Protein AF-A0A3R9P3M6-F1 (afdb_monomer)

Solvent-accessible surface area (backbone atoms only — not comparable to full-atom values): 20357 Å² total; per-residue (Å²): 118,79,58,42,57,67,66,59,50,47,53,51,48,53,52,45,57,75,41,31,86,41,41,61,49,60,76,74,52,89,88,83,81,55,65,71,56,54,53,51,50,53,52,51,38,57,51,18,78,58,28,83,78,22,59,67,49,90,46,72,67,50,41,57,53,54,35,53,35,37,51,62,75,36,38,40,48,42,60,68,60,35,55,65,44,65,46,66,50,74,43,32,47,32,41,93,86,55,39,60,19,71,69,38,48,35,58,47,42,56,54,48,35,67,57,46,53,73,75,36,69,65,45,53,49,49,53,52,32,41,51,43,31,76,74,65,43,65,64,32,48,58,26,50,48,51,56,52,51,48,48,45,76,43,31,48,36,41,51,94,49,52,65,69,57,47,41,55,70,42,16,75,63,44,74,61,39,62,69,57,38,53,45,54,52,68,40,41,39,72,50,76,93,61,95,46,33,39,37,84,64,72,50,35,72,39,45,78,55,94,92,40,78,43,60,79,49,69,71,43,54,80,62,48,60,80,92,49,52,75,82,32,48,54,60,88,75,49,52,48,31,26,49,34,70,68,48,36,56,50,43,27,59,52,39,54,54,50,50,54,52,47,54,56,37,44,76,67,71,29,50,72,41,71,34,33,83,59,45,63,48,21,48,31,33,38,40,36,77,50,91,93,43,76,50,73,45,38,27,31,72,49,87,62,91,36,44,54,61,51,52,54,51,49,51,53,26,47,78,67,74,62,56,61,98,40,36,36,33,24,50,62,92,56,46,40,72,69,46,48,52,43,35,53,52,54,33,59,73,68,68,51,93,68,53,76,40,28,47,63,57,54,49,46,65,72,67,67,121

Mean predicted aligned error: 7.88 Å

Foldseek 3Di:
DDFDEVVLLLVVLVLQQVCLVVQVVVVPDDDDSCVSLVVNLVVLQVLQVVAPQADHQPDSVSVVVQLQFQQLNRSRHPVVNCVLQVQPSRQRQDDPPRHGDPSSLQVNLLLVLLVLLCPALLVVLLVVLLVVVVVPPVLSLQLNVLLLVCCQVPQFAFLVDDLLVVLVVCCVSNVVPPSSSVSSSVQKDFDDQDWWFAQPPLRHTWDQDPNDTDDNHPVSVVSDDRVPRVVRTDDRRGTTIGGDSSCSSNRNVQVVVLVVLCVLLVVLVWDWDACPSSVLLAGIWTWDDDPPDIDIFREHEDEDLTLVSVVVSQVVCVVVVNRHPHAYEYEPVRPPPSRVVSNVVSCVVVVPPHHYDYSVVVSVVRNHD

Structure (mmCIF, N/CA/C/O backbone):
data_AF-A0A3R9P3M6-F1
#
_entry.id   AF-A0A3R9P3M6-F1
#
loop_
_atom_site.group_PDB
_atom_site.id
_atom_site.type_symbol
_atom_site.label_atom_id
_atom_site.label_alt_id
_atom_site.label_comp_id
_atom_site.label_asym_id
_atom_site.label_entity_id
_atom_site.label_seq_id
_atom_site.pdbx_PDB_ins_code
_atom_site.Cartn_x
_atom_site.Cartn_y
_atom_site.Cartn_z
_atom_site.occupancy
_atom_site.B_iso_or_equiv
_atom_site.auth_seq_id
_atom_site.auth_comp_id
_atom_site.auth_asym_id
_atom_site.auth_atom_id
_atom_site.pdbx_PDB_model_num
ATOM 1 N N . MET A 1 1 ? 34.930 -6.151 3.402 1.00 49.12 1 MET A N 1
ATOM 2 C CA . MET A 1 1 ? 33.545 -5.680 3.187 1.00 49.12 1 MET A CA 1
ATOM 3 C C . MET A 1 1 ? 32.669 -6.904 2.991 1.00 49.12 1 MET A C 1
ATOM 5 O O . MET A 1 1 ? 33.136 -7.867 2.401 1.00 49.12 1 MET A O 1
ATOM 9 N N . GLY A 1 2 ? 31.491 -6.933 3.615 1.00 61.59 2 GLY A N 1
ATOM 10 C CA . GLY A 1 2 ? 30.615 -8.107 3.609 1.00 61.59 2 GLY A CA 1
ATOM 11 C C . GLY A 1 2 ? 29.848 -8.261 2.296 1.00 61.59 2 GLY A C 1
ATOM 12 O O . GLY A 1 2 ? 29.763 -7.322 1.511 1.00 61.59 2 GLY A O 1
ATOM 13 N N . LYS A 1 3 ? 29.273 -9.451 2.092 1.00 71.94 3 LYS A N 1
ATOM 14 C CA . LYS A 1 3 ? 28.324 -9.724 1.006 1.00 71.94 3 LYS A CA 1
ATOM 15 C C . LYS A 1 3 ? 27.210 -8.674 0.976 1.00 71.94 3 LYS A C 1
ATOM 17 O O . LYS A 1 3 ? 26.745 -8.254 2.037 1.00 71.94 3 LYS A O 1
ATOM 22 N N . VAL A 1 4 ? 26.763 -8.315 -0.225 1.00 76.00 4 VAL A N 1
ATOM 23 C CA . VAL A 1 4 ? 25.701 -7.325 -0.442 1.00 76.00 4 VAL A CA 1
ATOM 24 C C . VAL A 1 4 ? 24.404 -7.813 0.208 1.00 76.00 4 VAL A C 1
ATOM 26 O O . VAL A 1 4 ? 24.065 -9.004 0.157 1.00 76.00 4 VAL A O 1
ATOM 29 N N . ASP A 1 5 ? 23.705 -6.901 0.878 1.00 79.31 5 ASP A N 1
ATOM 30 C CA . ASP A 1 5 ? 22.417 -7.169 1.501 1.00 79.31 5 ASP A CA 1
ATOM 31 C C . ASP A 1 5 ? 21.256 -6.817 0.557 1.00 79.31 5 ASP A C 1
ATOM 33 O O . ASP A 1 5 ? 21.412 -6.686 -0.656 1.00 79.31 5 ASP A O 1
ATOM 37 N N . HIS A 1 6 ? 20.051 -6.737 1.105 1.00 80.38 6 HIS A N 1
ATOM 38 C CA . HIS A 1 6 ? 18.858 -6.490 0.315 1.00 80.38 6 HIS A CA 1
ATOM 39 C C . HIS A 1 6 ? 18.743 -5.028 -0.157 1.00 80.38 6 HIS A C 1
ATOM 41 O O . HIS A 1 6 ? 18.142 -4.803 -1.203 1.00 80.38 6 HIS A O 1
ATOM 47 N N . VAL A 1 7 ? 19.346 -4.055 0.542 1.00 82.06 7 VAL A N 1
ATOM 48 C CA . VAL A 1 7 ? 19.351 -2.643 0.119 1.00 82.06 7 VAL A CA 1
ATOM 49 C C . VAL A 1 7 ? 20.124 -2.517 -1.188 1.00 82.06 7 VAL A C 1
ATOM 51 O O . VAL A 1 7 ? 19.638 -1.934 -2.153 1.00 82.06 7 VAL A O 1
ATOM 54 N N . GLY A 1 8 ? 21.281 -3.181 -1.272 1.00 86.31 8 GLY A N 1
ATOM 55 C CA . GLY A 1 8 ? 22.041 -3.243 -2.518 1.00 86.31 8 GLY A CA 1
ATOM 56 C C . GLY A 1 8 ? 21.283 -3.921 -3.668 1.00 86.31 8 GLY A C 1
ATOM 57 O O . GLY A 1 8 ? 21.446 -3.513 -4.815 1.00 86.31 8 GLY A O 1
ATOM 58 N N . LEU A 1 9 ? 20.421 -4.907 -3.387 1.00 89.62 9 LEU A N 1
ATOM 59 C CA . LEU A 1 9 ? 19.542 -5.504 -4.401 1.00 89.62 9 LEU A CA 1
ATOM 60 C C . LEU A 1 9 ? 18.473 -4.512 -4.892 1.00 89.62 9 LEU A C 1
ATOM 62 O O . LEU A 1 9 ? 18.276 -4.392 -6.100 1.00 89.62 9 LEU A O 1
ATOM 66 N N . ILE A 1 10 ? 17.810 -3.787 -3.983 1.00 88.81 10 ILE A N 1
ATOM 67 C CA . ILE A 1 10 ? 16.827 -2.749 -4.338 1.00 88.81 10 ILE A CA 1
ATOM 68 C C . ILE A 1 10 ? 17.476 -1.660 -5.197 1.00 88.81 10 ILE A C 1
ATOM 70 O O . ILE A 1 10 ? 16.914 -1.297 -6.228 1.00 88.81 10 ILE A O 1
ATOM 74 N N . ASP A 1 11 ? 18.677 -1.201 -4.833 1.00 87.88 11 ASP A N 1
ATOM 75 C CA . ASP A 1 11 ? 19.445 -0.213 -5.602 1.00 87.88 11 ASP A CA 1
ATOM 76 C C . ASP A 1 11 ? 19.680 -0.655 -7.053 1.00 87.88 11 ASP A C 1
ATOM 78 O O . ASP A 1 11 ? 19.536 0.147 -7.984 1.00 87.88 11 ASP A O 1
ATOM 82 N N . ILE A 1 12 ? 20.061 -1.926 -7.244 1.00 90.06 12 ILE A N 1
ATOM 83 C CA . ILE A 1 12 ? 20.291 -2.525 -8.566 1.00 90.06 12 ILE A CA 1
ATOM 84 C C . ILE A 1 12 ? 18.983 -2.528 -9.354 1.00 90.06 12 ILE A C 1
ATOM 86 O O . ILE A 1 12 ? 18.944 -2.031 -10.479 1.00 90.06 12 ILE A O 1
ATOM 90 N N . ILE A 1 13 ? 17.897 -3.034 -8.761 1.00 90.69 13 ILE A N 1
ATOM 91 C CA . ILE A 1 13 ? 16.591 -3.104 -9.426 1.00 90.69 13 ILE A CA 1
ATOM 92 C C . ILE A 1 13 ? 16.085 -1.699 -9.783 1.00 90.69 13 ILE A C 1
ATOM 94 O O . ILE A 1 13 ? 15.591 -1.486 -10.889 1.00 90.69 13 ILE A O 1
ATOM 98 N N . GLN A 1 14 ? 16.232 -0.723 -8.885 1.00 87.25 14 GLN A N 1
ATOM 99 C CA . GLN A 1 14 ? 15.815 0.656 -9.122 1.00 87.25 14 GLN A CA 1
ATOM 100 C C . GLN A 1 14 ? 16.612 1.303 -10.258 1.00 87.25 14 GLN A C 1
ATOM 102 O O . GLN A 1 14 ? 16.021 1.979 -11.103 1.00 87.25 14 GLN A O 1
ATOM 107 N N . HIS A 1 15 ? 17.932 1.089 -10.310 1.00 85.25 15 HIS A N 1
ATOM 108 C CA . HIS A 1 15 ? 18.737 1.535 -11.448 1.00 85.25 15 HIS A CA 1
ATOM 109 C C . HIS A 1 15 ? 18.234 0.907 -12.740 1.00 85.25 15 HIS A C 1
ATOM 111 O O . HIS A 1 15 ? 17.948 1.643 -13.681 1.00 85.25 15 HIS A O 1
ATOM 117 N N . MET A 1 16 ? 18.041 -0.416 -12.750 1.00 85.44 16 MET A N 1
ATOM 118 C CA . MET A 1 16 ? 17.543 -1.139 -13.919 1.00 85.44 16 MET A CA 1
ATOM 119 C C . MET A 1 16 ? 16.172 -0.646 -14.380 1.00 85.44 16 MET A C 1
ATOM 121 O O . MET A 1 16 ? 15.943 -0.502 -15.578 1.00 85.44 16 MET A O 1
ATOM 125 N N . LYS A 1 17 ? 15.284 -0.295 -13.447 1.00 82.12 17 LYS A N 1
ATOM 126 C CA . LYS A 1 17 ? 13.977 0.285 -13.761 1.00 82.12 17 LYS A CA 1
ATOM 127 C C . LYS A 1 17 ? 14.087 1.645 -14.452 1.00 82.12 17 LYS A C 1
ATOM 129 O O . LYS A 1 17 ? 13.374 1.895 -15.418 1.00 82.12 17 LYS A O 1
ATOM 134 N N . ARG A 1 18 ? 14.976 2.529 -13.984 1.00 77.25 18 ARG A N 1
ATOM 135 C CA . ARG A 1 18 ? 15.163 3.873 -14.573 1.00 77.25 18 ARG A CA 1
ATOM 136 C C . ARG A 1 18 ? 15.663 3.816 -16.010 1.00 77.25 18 ARG A C 1
ATOM 138 O O . ARG A 1 18 ? 15.352 4.695 -16.806 1.00 77.25 18 ARG A O 1
ATOM 145 N N . VAL A 1 19 ? 16.448 2.794 -16.322 1.00 70.81 19 VAL A N 1
ATOM 146 C CA . VAL A 1 19 ? 17.053 2.613 -17.639 1.00 70.81 19 VAL A CA 1
ATOM 147 C C . VAL A 1 19 ? 16.280 1.633 -18.519 1.00 70.81 19 VAL A C 1
ATOM 149 O O . VAL A 1 19 ? 16.713 1.389 -19.634 1.00 70.81 19 VAL A O 1
ATOM 152 N N . GLU A 1 20 ? 15.130 1.117 -18.070 1.00 70.62 20 GLU A N 1
ATOM 153 C CA . GLU A 1 20 ? 14.328 0.112 -18.784 1.00 70.62 20 GLU A CA 1
ATOM 154 C C . GLU A 1 20 ? 13.955 0.553 -20.209 1.00 70.62 20 GLU A C 1
ATOM 156 O O . GLU A 1 20 ? 14.182 -0.193 -21.156 1.00 70.62 20 GLU A O 1
ATOM 161 N N . TYR A 1 21 ? 13.509 1.804 -20.385 1.00 56.88 21 TYR A N 1
ATOM 162 C CA . TYR A 1 21 ? 13.243 2.401 -21.707 1.00 56.88 21 TYR A CA 1
ATOM 163 C C . TYR A 1 21 ? 14.497 2.571 -22.571 1.00 56.88 21 TYR A C 1
ATOM 165 O O . TYR A 1 21 ? 14.403 2.704 -23.784 1.00 56.88 21 TYR A O 1
ATOM 173 N N . ASN A 1 22 ? 15.672 2.586 -21.945 1.00 56.28 22 ASN A N 1
ATOM 174 C CA . ASN A 1 22 ? 16.944 2.714 -22.628 1.00 56.28 22 ASN A CA 1
ATOM 175 C C . ASN A 1 22 ? 17.593 1.359 -22.902 1.00 56.28 22 ASN A C 1
ATOM 177 O O . ASN A 1 22 ? 18.557 1.365 -23.635 1.00 56.28 22 ASN A O 1
ATOM 181 N N . ILE A 1 23 ? 17.144 0.216 -22.367 1.00 57.12 23 ILE A N 1
ATOM 182 C CA . ILE A 1 23 ? 17.858 -1.060 -22.587 1.00 57.12 23 ILE A CA 1
ATOM 183 C C . ILE A 1 23 ? 17.842 -1.450 -24.071 1.00 57.12 23 ILE A C 1
ATOM 185 O O . ILE A 1 23 ? 18.871 -1.869 -24.595 1.00 57.12 23 ILE A O 1
ATOM 189 N N . GLU A 1 24 ? 16.716 -1.260 -24.764 1.00 52.81 24 GLU A N 1
ATOM 190 C CA . GLU A 1 24 ? 16.635 -1.475 -26.216 1.00 52.81 24 GLU A CA 1
ATOM 191 C C . GLU A 1 24 ? 17.501 -0.458 -26.970 1.00 52.81 24 GLU A C 1
ATOM 193 O O . GLU A 1 24 ? 18.378 -0.847 -27.737 1.00 52.81 24 GLU A O 1
ATOM 198 N N . ASP A 1 25 ? 17.371 0.834 -26.667 1.00 50.72 25 ASP A N 1
ATOM 199 C CA . ASP A 1 25 ? 18.209 1.879 -27.269 1.00 50.72 25 ASP A CA 1
ATOM 200 C C . ASP A 1 25 ? 19.707 1.731 -26.942 1.00 50.72 25 ASP A C 1
ATOM 202 O O . ASP A 1 25 ? 20.546 2.176 -27.711 1.00 50.72 25 ASP A O 1
ATOM 206 N N . VAL A 1 26 ? 20.080 1.129 -25.815 1.00 53.06 26 VAL A N 1
ATOM 207 C CA . VAL A 1 26 ? 21.471 0.905 -25.376 1.00 53.06 26 VAL A CA 1
ATOM 208 C C . VAL A 1 26 ? 22.089 -0.278 -26.113 1.00 53.06 26 VAL A C 1
ATOM 210 O O . VAL A 1 26 ? 23.293 -0.282 -26.348 1.00 53.06 26 VAL A O 1
ATOM 213 N N . ILE A 1 27 ? 21.283 -1.262 -26.517 1.00 53.28 27 ILE A N 1
ATOM 214 C CA . ILE A 1 27 ? 21.735 -2.348 -27.394 1.00 53.28 27 ILE A CA 1
ATOM 215 C C . ILE A 1 27 ? 21.925 -1.839 -28.836 1.00 53.28 27 ILE A C 1
ATOM 217 O O . ILE A 1 27 ? 22.786 -2.357 -29.546 1.00 53.28 27 ILE A O 1
ATOM 221 N N . TYR A 1 28 ? 21.157 -0.827 -29.265 1.00 54.06 28 TYR A N 1
ATOM 222 C CA . TYR A 1 28 ? 21.064 -0.422 -30.676 1.00 54.06 28 TYR A CA 1
ATOM 223 C C . TYR A 1 28 ? 21.524 1.012 -31.021 1.00 54.06 28 TYR A C 1
ATOM 225 O O . TYR A 1 28 ? 21.535 1.351 -32.204 1.00 54.06 28 TYR A O 1
ATOM 233 N N . SER A 1 29 ? 21.912 1.864 -30.062 1.00 49.81 29 SER A N 1
ATOM 234 C CA . SER A 1 29 ? 22.351 3.247 -30.324 1.00 49.81 29 SER A CA 1
ATOM 235 C C . SER A 1 29 ? 23.679 3.611 -29.659 1.00 49.81 29 SER A C 1
ATOM 237 O O . SER A 1 29 ? 23.940 3.317 -28.493 1.00 49.81 29 SER A O 1
ATOM 239 N N . ASP A 1 30 ? 24.510 4.300 -30.434 1.00 51.16 30 ASP A N 1
ATOM 240 C CA . ASP A 1 30 ? 25.840 4.745 -30.048 1.00 51.16 30 ASP A CA 1
ATOM 241 C C . ASP A 1 30 ? 25.780 6.132 -29.373 1.00 51.16 30 ASP A C 1
ATOM 243 O O . ASP A 1 30 ? 25.184 7.072 -29.897 1.00 51.16 30 ASP A O 1
ATOM 247 N N . THR A 1 31 ? 26.474 6.264 -28.234 1.00 51.62 31 THR A N 1
ATOM 248 C CA . THR A 1 31 ? 27.204 7.460 -27.731 1.00 51.62 31 THR A CA 1
ATOM 249 C C . THR A 1 31 ? 26.706 8.365 -26.588 1.00 51.62 31 THR A C 1
ATOM 251 O O . THR A 1 31 ? 27.558 9.072 -26.065 1.00 51.62 31 THR A O 1
ATOM 254 N N . TYR A 1 32 ? 25.474 8.333 -26.053 1.00 46.53 32 TYR A N 1
ATOM 255 C CA . TYR A 1 32 ? 25.154 9.221 -24.890 1.00 46.53 32 TYR A CA 1
ATOM 256 C C . TYR A 1 32 ? 24.326 8.632 -23.731 1.00 46.53 32 TYR A C 1
ATOM 258 O O . TYR A 1 32 ? 24.145 9.300 -22.713 1.00 46.53 32 TYR A O 1
ATOM 266 N N . LYS A 1 33 ? 23.872 7.374 -23.814 1.00 51.94 33 LYS A N 1
ATOM 267 C CA . LYS A 1 33 ? 23.025 6.732 -22.780 1.00 51.94 33 LYS A CA 1
ATOM 268 C C . LYS A 1 33 ? 23.769 5.752 -21.846 1.00 51.94 33 LYS A C 1
ATOM 270 O O . LYS A 1 33 ? 23.141 5.140 -20.985 1.00 51.94 33 LYS A O 1
ATOM 275 N N . PHE A 1 34 ? 25.093 5.621 -21.979 1.00 57.91 34 PHE A N 1
ATOM 276 C CA . PHE A 1 34 ? 25.907 4.594 -21.300 1.00 57.91 34 PHE A CA 1
ATOM 277 C C . PHE A 1 34 ? 26.259 4.892 -19.832 1.00 57.91 34 PHE A C 1
ATOM 279 O O . PHE A 1 34 ? 26.430 3.961 -19.044 1.00 57.91 34 PHE A O 1
ATOM 286 N N . SER A 1 35 ? 26.311 6.164 -19.427 1.00 65.81 35 SER A N 1
ATOM 287 C CA . SER A 1 35 ? 26.871 6.557 -18.122 1.00 65.81 35 SER A CA 1
ATOM 288 C C . SER A 1 35 ? 26.211 5.877 -16.900 1.00 65.81 35 SER A C 1
ATOM 290 O O . SER A 1 35 ? 26.946 5.369 -16.050 1.00 65.81 35 SER A O 1
ATOM 292 N N . PRO A 1 36 ? 24.869 5.761 -16.788 1.00 70.06 36 PRO A N 1
ATOM 293 C CA . PRO A 1 36 ? 24.254 5.103 -15.628 1.00 70.06 36 PRO A CA 1
ATOM 294 C C . PRO A 1 36 ? 24.539 3.595 -15.544 1.00 70.06 36 PRO A C 1
ATOM 296 O O . PRO A 1 36 ? 24.684 3.052 -14.447 1.00 70.06 36 PRO A O 1
ATOM 299 N N . PHE A 1 37 ? 24.639 2.915 -16.691 1.00 74.69 37 PHE A N 1
ATOM 300 C CA . PHE A 1 37 ? 24.971 1.491 -16.754 1.00 74.69 37 PHE A CA 1
ATOM 301 C C . PHE A 1 37 ? 26.429 1.236 -16.391 1.00 74.69 37 PHE A C 1
ATOM 303 O O . PHE A 1 37 ? 26.719 0.321 -15.625 1.00 74.69 37 PHE A O 1
ATOM 310 N N . GLU A 1 38 ? 27.342 2.057 -16.907 1.00 78.62 38 GLU A N 1
ATOM 311 C CA . GLU A 1 38 ? 28.772 1.964 -16.610 1.00 78.62 38 GLU A CA 1
ATOM 312 C C . GLU A 1 38 ? 29.063 2.212 -15.128 1.00 78.62 38 GLU A C 1
ATOM 314 O O . GLU A 1 38 ? 29.886 1.515 -14.531 1.00 78.62 38 GLU A O 1
ATOM 319 N N . MET A 1 39 ? 28.344 3.149 -14.499 1.00 82.69 39 MET A N 1
ATOM 320 C CA . MET A 1 39 ? 28.436 3.381 -13.056 1.00 82.69 39 MET A CA 1
ATOM 321 C C . MET A 1 39 ? 27.987 2.159 -12.248 1.00 82.69 39 MET A C 1
ATOM 323 O O . MET A 1 39 ? 28.674 1.759 -11.304 1.00 82.69 39 MET A O 1
ATOM 327 N N . LEU A 1 40 ? 26.856 1.544 -12.613 1.00 86.44 40 LEU A N 1
ATOM 328 C CA . LEU A 1 40 ? 26.368 0.345 -11.932 1.00 86.44 40 LEU A CA 1
ATOM 329 C C . LEU A 1 40 ? 27.306 -0.850 -12.151 1.00 86.44 40 LEU A C 1
ATOM 331 O O . LEU A 1 40 ? 27.643 -1.535 -11.186 1.00 86.44 40 LEU A O 1
ATOM 335 N N . LEU A 1 41 ? 27.781 -1.055 -13.383 1.00 89.19 41 LEU A N 1
ATOM 336 C CA . LEU A 1 41 ? 28.791 -2.058 -13.716 1.00 89.19 41 LEU A CA 1
ATOM 337 C C . LEU A 1 41 ? 30.042 -1.882 -12.851 1.00 89.19 41 LEU A C 1
ATOM 339 O O . LEU A 1 41 ? 30.469 -2.827 -12.193 1.00 89.19 41 LEU A O 1
ATOM 343 N N . SER A 1 42 ? 30.576 -0.662 -12.782 1.00 88.69 42 SER A N 1
ATOM 344 C CA . SER A 1 42 ? 31.766 -0.345 -11.984 1.00 88.69 42 SER A CA 1
ATOM 345 C C . SER A 1 42 ? 31.552 -0.651 -10.497 1.00 88.69 42 SER A C 1
ATOM 347 O O . SER A 1 42 ? 32.427 -1.225 -9.843 1.00 88.69 42 SER A O 1
ATOM 349 N N . LYS A 1 43 ? 30.365 -0.333 -9.955 1.00 89.56 43 LYS A N 1
ATOM 350 C CA . LYS A 1 43 ? 29.985 -0.670 -8.571 1.00 89.56 43 LYS A CA 1
ATOM 351 C C . LYS A 1 43 ? 29.987 -2.187 -8.353 1.00 89.56 43 LYS A C 1
ATOM 353 O O . LYS A 1 43 ? 30.589 -2.657 -7.387 1.00 89.56 43 LYS A O 1
ATOM 358 N N . ILE A 1 44 ? 29.364 -2.952 -9.250 1.00 90.75 44 ILE A N 1
ATOM 359 C CA . ILE A 1 44 ? 29.292 -4.419 -9.163 1.00 90.75 44 ILE A CA 1
ATOM 360 C C . ILE A 1 44 ? 30.674 -5.056 -9.313 1.00 90.75 44 ILE A C 1
ATOM 362 O O . ILE A 1 44 ? 31.019 -5.945 -8.536 1.00 90.75 44 ILE A O 1
ATOM 366 N N . GLN A 1 45 ? 31.500 -4.579 -10.244 1.00 92.88 45 GLN A N 1
ATOM 367 C CA . GLN A 1 45 ? 32.880 -5.033 -10.420 1.00 92.88 45 GLN A CA 1
ATOM 368 C C . GLN A 1 45 ? 33.695 -4.829 -9.140 1.00 92.88 45 GLN A C 1
ATOM 370 O O . GLN A 1 45 ? 34.339 -5.763 -8.662 1.00 92.88 45 GLN A O 1
ATOM 375 N N . HIS A 1 46 ? 33.616 -3.643 -8.532 1.00 89.88 46 HIS A N 1
ATOM 376 C CA . HIS A 1 46 ? 34.322 -3.351 -7.286 1.00 89.88 46 HIS A CA 1
ATOM 377 C C . HIS A 1 46 ? 33.872 -4.257 -6.126 1.00 89.88 46 HIS A C 1
ATOM 379 O O . HIS A 1 46 ? 34.695 -4.787 -5.376 1.00 89.88 46 HIS A O 1
ATOM 385 N N . GLN A 1 47 ? 32.564 -4.491 -5.991 1.00 89.12 47 GLN A N 1
ATOM 386 C CA . GLN A 1 47 ? 32.031 -5.392 -4.965 1.00 89.12 47 GLN A CA 1
ATOM 387 C C . GLN A 1 47 ? 32.415 -6.859 -5.217 1.00 89.12 47 GLN A C 1
ATOM 389 O O . GLN A 1 47 ? 32.709 -7.592 -4.271 1.00 89.12 47 GLN A O 1
ATOM 394 N N . SER A 1 48 ? 32.469 -7.277 -6.481 1.00 90.81 48 SER A N 1
ATOM 395 C CA . SER A 1 48 ? 32.844 -8.641 -6.866 1.00 90.81 48 SER A CA 1
ATOM 396 C C . SER A 1 48 ? 34.313 -8.929 -6.554 1.00 90.81 48 SER A C 1
ATOM 398 O O . SER A 1 48 ? 34.628 -9.981 -6.011 1.00 90.81 48 SER A O 1
ATOM 400 N N . LEU A 1 49 ? 35.209 -7.957 -6.772 1.00 90.56 49 LEU A N 1
ATOM 401 C CA . LEU A 1 49 ? 36.633 -8.078 -6.420 1.00 90.56 49 LEU A CA 1
ATOM 402 C C . LEU A 1 49 ? 36.881 -8.238 -4.914 1.00 90.56 49 LEU A C 1
ATOM 404 O O . LEU A 1 49 ? 37.905 -8.779 -4.505 1.00 90.56 49 LEU A O 1
ATOM 408 N N . THR A 1 50 ? 35.958 -7.757 -4.082 1.00 86.31 50 THR A N 1
ATOM 409 C CA . THR A 1 50 ? 36.089 -7.785 -2.618 1.00 86.31 50 THR A CA 1
ATOM 410 C C . THR A 1 50 ? 35.288 -8.910 -1.957 1.00 86.31 50 THR A C 1
ATOM 412 O O . THR A 1 50 ? 35.359 -9.068 -0.736 1.00 86.31 50 THR A O 1
ATOM 415 N N . THR A 1 51 ? 34.567 -9.721 -2.742 1.00 87.19 51 THR A N 1
ATOM 416 C CA . THR A 1 51 ? 33.682 -10.785 -2.252 1.00 87.19 51 THR A CA 1
ATOM 417 C C . THR A 1 51 ? 34.116 -12.146 -2.790 1.00 87.19 51 THR A C 1
ATOM 419 O O . THR A 1 51 ? 34.075 -12.406 -3.988 1.00 87.19 51 THR A O 1
ATOM 422 N N . ALA A 1 52 ? 34.498 -13.059 -1.893 1.00 84.88 52 ALA A N 1
ATOM 423 C CA . ALA A 1 52 ? 34.913 -14.405 -2.283 1.00 84.88 52 ALA A CA 1
ATOM 424 C C . ALA A 1 52 ? 33.795 -15.152 -3.037 1.00 84.88 52 ALA A C 1
ATOM 426 O O . ALA A 1 52 ? 32.660 -15.224 -2.558 1.00 84.88 52 ALA A O 1
ATOM 427 N N . ASN A 1 53 ? 34.156 -15.757 -4.174 1.00 87.19 53 ASN A N 1
ATOM 428 C CA . ASN A 1 53 ? 33.273 -16.490 -5.092 1.00 87.19 53 ASN A CA 1
ATOM 429 C C . ASN A 1 53 ? 32.208 -15.636 -5.805 1.00 87.19 53 ASN A C 1
ATOM 431 O O . ASN A 1 53 ? 31.266 -16.204 -6.355 1.00 87.19 53 ASN A O 1
ATOM 435 N N . ALA A 1 54 ? 32.320 -14.304 -5.793 1.00 92.69 54 ALA A N 1
ATOM 436 C CA . ALA A 1 54 ? 31.444 -13.457 -6.595 1.00 92.69 54 ALA A CA 1
ATOM 437 C C . ALA A 1 54 ? 31.802 -13.543 -8.086 1.00 92.69 54 ALA A C 1
ATOM 439 O O . ALA A 1 54 ? 32.977 -13.557 -8.457 1.00 92.69 54 ALA A O 1
ATOM 440 N N . VAL A 1 55 ? 30.777 -13.582 -8.936 1.00 93.81 55 VAL A N 1
ATOM 441 C CA . VAL A 1 55 ? 30.937 -13.527 -10.391 1.00 93.81 55 VAL A CA 1
ATOM 442 C C . VAL A 1 55 ? 31.352 -12.111 -10.777 1.00 93.81 55 VAL A C 1
ATOM 444 O O . VAL A 1 55 ? 30.664 -11.151 -10.442 1.00 93.81 55 VAL A O 1
ATOM 447 N N . TYR A 1 56 ? 32.471 -11.983 -11.486 1.00 94.50 56 TYR A N 1
ATOM 448 C CA . TYR A 1 56 ? 32.984 -10.702 -11.964 1.00 94.50 56 TYR A CA 1
ATOM 449 C C . TYR A 1 56 ? 32.573 -10.486 -13.430 1.00 94.50 56 TYR A C 1
ATOM 451 O O . TYR A 1 56 ? 33.101 -11.185 -14.295 1.00 94.50 56 TYR A O 1
ATOM 459 N N . PRO A 1 57 ? 31.656 -9.550 -13.740 1.00 93.38 57 PRO A N 1
ATOM 460 C CA . PRO A 1 57 ? 31.338 -9.215 -15.123 1.00 93.38 57 PRO A CA 1
ATOM 461 C C . PRO A 1 57 ? 32.411 -8.284 -15.702 1.00 93.38 57 PRO A C 1
ATOM 463 O O . PRO A 1 57 ? 32.575 -7.148 -15.253 1.00 93.38 57 PRO A O 1
ATOM 466 N N . SER A 1 58 ? 33.136 -8.739 -16.720 1.00 91.12 58 SER A N 1
ATOM 467 C CA . SER A 1 58 ? 34.290 -8.017 -17.284 1.00 91.12 58 SER A CA 1
ATOM 468 C C . SER A 1 58 ? 33.889 -6.857 -18.196 1.00 91.12 58 SER A C 1
ATOM 470 O O . SER A 1 58 ? 34.675 -5.947 -18.444 1.00 91.12 58 SER A O 1
ATOM 472 N N . ASN A 1 59 ? 32.665 -6.891 -18.716 1.00 86.31 59 ASN A N 1
ATOM 473 C CA . ASN A 1 59 ? 32.130 -5.924 -19.666 1.00 86.31 59 ASN A CA 1
ATOM 474 C C . ASN A 1 59 ? 30.602 -5.815 -19.527 1.00 86.31 59 ASN A C 1
ATOM 476 O O . ASN A 1 59 ? 29.968 -6.560 -18.775 1.00 86.31 59 ASN A O 1
ATOM 480 N N . MET A 1 60 ? 30.005 -4.881 -20.274 1.00 84.00 60 MET A N 1
ATOM 481 C CA . MET A 1 60 ? 28.560 -4.635 -20.248 1.00 84.00 60 MET A CA 1
ATOM 482 C C . MET A 1 60 ? 27.739 -5.866 -20.642 1.00 84.00 60 MET A C 1
ATOM 484 O O . MET A 1 60 ? 26.714 -6.144 -20.029 1.00 84.00 60 MET A O 1
ATOM 488 N N . TYR A 1 61 ? 28.192 -6.623 -21.643 1.00 84.50 61 TYR A N 1
ATOM 489 C CA . TYR A 1 61 ? 27.487 -7.817 -22.099 1.00 84.50 61 TYR A CA 1
ATOM 490 C C . TYR A 1 61 ? 27.415 -8.874 -20.991 1.00 84.50 61 TYR A C 1
ATOM 492 O O . TYR A 1 61 ? 26.326 -9.335 -20.656 1.00 84.50 61 TYR A O 1
ATOM 500 N N . GLU A 1 62 ? 28.546 -9.201 -20.362 1.00 89.81 62 GLU A N 1
ATOM 501 C CA . GLU A 1 62 ? 28.602 -10.135 -19.231 1.00 89.81 62 GLU A CA 1
ATOM 502 C C . GLU A 1 62 ? 27.756 -9.663 -18.048 1.00 89.81 62 GLU A C 1
ATOM 504 O O . GLU A 1 62 ? 27.095 -10.472 -17.400 1.00 89.81 62 GLU A O 1
ATOM 509 N N . PHE A 1 63 ? 27.722 -8.356 -17.789 1.00 90.06 63 PHE A N 1
ATOM 510 C CA . PHE A 1 63 ? 26.867 -7.791 -16.752 1.00 90.06 63 PHE A CA 1
ATOM 511 C C . PHE A 1 63 ? 25.382 -7.972 -17.056 1.00 90.06 63 PHE A C 1
ATOM 513 O O . PHE A 1 63 ? 24.643 -8.451 -16.201 1.00 90.06 63 PHE A O 1
ATOM 520 N N . LEU A 1 64 ? 24.940 -7.664 -18.276 1.00 86.19 64 LEU A N 1
ATOM 521 C CA . LEU A 1 64 ? 23.551 -7.879 -18.683 1.00 86.19 64 LEU A CA 1
ATOM 522 C C . LEU A 1 64 ? 23.167 -9.365 -18.643 1.00 86.19 64 LEU A C 1
ATOM 524 O O . LEU A 1 64 ? 22.045 -9.682 -18.254 1.00 86.19 64 LEU A O 1
ATOM 528 N N . GLN A 1 65 ? 24.084 -10.275 -18.991 1.00 88.44 65 GLN A N 1
ATOM 529 C CA . GLN A 1 65 ? 23.862 -11.718 -18.847 1.00 88.44 65 GLN A CA 1
ATOM 530 C C . GLN A 1 65 ? 23.748 -12.130 -17.378 1.00 88.44 65 GLN A C 1
ATOM 532 O O . GLN A 1 65 ? 22.843 -12.884 -17.029 1.00 88.44 65 GLN A O 1
ATOM 537 N N . LEU A 1 66 ? 24.596 -11.589 -16.499 1.00 92.19 66 LEU A N 1
ATOM 538 C CA . LEU A 1 66 ? 24.505 -11.819 -15.058 1.00 92.19 66 LEU A CA 1
ATOM 539 C C . LEU A 1 66 ? 23.149 -11.357 -14.503 1.00 92.19 66 LEU A C 1
ATOM 541 O O . LEU A 1 66 ? 22.517 -12.076 -13.740 1.00 92.19 66 LEU A O 1
ATOM 545 N N . LEU A 1 67 ? 22.635 -10.204 -14.945 1.00 91.25 67 LEU A N 1
ATOM 546 C CA . LEU A 1 67 ? 21.312 -9.715 -14.535 1.00 91.25 67 LEU A CA 1
ATOM 547 C C . LEU A 1 67 ? 20.145 -10.641 -14.943 1.00 91.25 67 LEU A C 1
ATOM 549 O O . LEU A 1 67 ? 19.062 -10.541 -14.355 1.00 91.25 67 LEU A O 1
ATOM 553 N N . LYS A 1 68 ? 20.355 -11.524 -15.929 1.00 91.38 68 LYS A N 1
ATOM 554 C CA . LYS A 1 68 ? 19.393 -12.537 -16.398 1.00 91.38 68 LYS A CA 1
ATOM 555 C C . LYS A 1 68 ? 19.523 -13.884 -15.679 1.00 91.38 68 LYS A C 1
ATOM 557 O O . LYS A 1 68 ? 18.719 -14.779 -15.929 1.00 91.38 68 LYS A O 1
ATOM 562 N N . THR A 1 69 ? 20.479 -14.043 -14.765 1.00 93.50 69 THR A N 1
ATOM 563 C CA . THR A 1 69 ? 20.591 -15.245 -13.928 1.00 93.50 69 THR A CA 1
ATOM 564 C C . THR A 1 69 ? 20.018 -15.015 -12.526 1.00 93.50 69 THR A C 1
ATOM 566 O O . THR A 1 69 ? 19.895 -13.867 -12.079 1.00 93.50 69 THR A O 1
ATOM 569 N N . PRO A 1 70 ? 19.644 -16.090 -11.808 1.00 95.31 70 PRO A N 1
ATOM 570 C CA . PRO A 1 70 ? 19.264 -16.014 -10.402 1.00 95.31 70 PRO A CA 1
ATOM 571 C C . PRO A 1 70 ? 20.307 -15.297 -9.538 1.00 95.31 70 PRO A C 1
ATOM 573 O O . PRO A 1 70 ? 21.495 -15.609 -9.602 1.00 95.31 70 PRO A O 1
ATOM 576 N N . ILE A 1 71 ? 19.868 -14.397 -8.651 1.00 94.44 71 ILE A N 1
ATOM 577 C CA . ILE A 1 71 ? 20.778 -13.663 -7.750 1.00 94.44 71 ILE A CA 1
ATOM 578 C C . ILE A 1 71 ? 21.596 -14.575 -6.820 1.00 94.44 71 ILE A C 1
ATOM 580 O O . ILE A 1 71 ? 22.634 -14.158 -6.302 1.00 94.44 71 ILE A O 1
ATOM 584 N N . GLU A 1 72 ? 21.158 -15.816 -6.580 1.00 94.25 72 GLU A N 1
ATOM 585 C CA . GLU A 1 72 ? 21.948 -16.796 -5.828 1.00 94.25 72 GLU A CA 1
ATOM 586 C C . GLU A 1 72 ? 23.219 -17.262 -6.529 1.00 94.25 72 GLU A C 1
ATOM 588 O O . GLU A 1 72 ? 24.193 -17.581 -5.841 1.00 94.25 72 GLU A O 1
ATOM 593 N N . ASP A 1 73 ? 23.248 -17.197 -7.857 1.00 94.50 73 ASP A N 1
ATOM 594 C CA . ASP A 1 73 ? 24.382 -17.632 -8.671 1.00 94.50 73 ASP A CA 1
ATOM 595 C C . ASP A 1 73 ? 25.473 -16.559 -8.775 1.00 94.50 73 ASP A C 1
ATOM 597 O O . ASP A 1 73 ? 26.586 -16.829 -9.216 1.00 94.50 73 ASP A O 1
ATOM 601 N N . TRP A 1 74 ? 25.198 -15.329 -8.330 1.00 94.50 74 TRP A N 1
ATOM 602 C CA . TRP A 1 74 ? 26.132 -14.210 -8.476 1.00 94.50 74 TRP A CA 1
ATOM 603 C C . TRP A 1 74 ? 27.273 -14.257 -7.460 1.00 94.50 74 TRP A C 1
ATOM 605 O O . TRP A 1 74 ? 28.235 -13.502 -7.576 1.00 94.50 74 TRP A O 1
ATOM 615 N N . GLY A 1 75 ? 27.136 -15.049 -6.390 1.00 91.00 75 GLY A N 1
ATOM 616 C CA . GLY A 1 75 ? 28.089 -15.111 -5.272 1.00 91.00 75 GLY A CA 1
ATOM 617 C C . GLY A 1 75 ? 28.215 -13.821 -4.440 1.00 91.00 75 GLY A C 1
ATOM 618 O O . GLY A 1 75 ? 28.854 -13.826 -3.387 1.00 91.00 75 GLY A O 1
ATOM 619 N N . LEU A 1 76 ? 27.550 -12.743 -4.863 1.00 90.69 76 LEU A N 1
ATOM 620 C CA . LEU A 1 76 ? 27.636 -11.395 -4.305 1.00 90.69 76 LEU A CA 1
ATOM 621 C C . LEU A 1 76 ? 26.807 -11.210 -3.024 1.00 90.69 76 LEU A C 1
ATOM 623 O O . LEU A 1 76 ? 27.199 -10.476 -2.115 1.00 90.69 76 LEU A O 1
ATOM 627 N N . PHE A 1 77 ? 25.659 -11.886 -2.938 1.00 90.00 77 PHE A N 1
ATOM 628 C CA . PHE A 1 77 ? 24.667 -11.649 -1.891 1.00 90.00 77 PHE A CA 1
ATOM 629 C C . PHE A 1 77 ? 24.781 -12.603 -0.704 1.00 90.00 77 PHE A C 1
ATOM 631 O O . PHE A 1 77 ? 25.138 -13.783 -0.823 1.00 90.00 77 PHE A O 1
ATOM 638 N N . ASN A 1 78 ? 24.388 -12.114 0.474 1.00 88.06 78 ASN A N 1
ATOM 639 C CA . ASN A 1 78 ? 24.198 -12.959 1.647 1.00 88.06 78 ASN A CA 1
ATOM 640 C C . ASN A 1 78 ? 22.897 -13.776 1.523 1.00 88.06 78 ASN A C 1
ATOM 642 O O . ASN A 1 78 ? 21.851 -13.399 2.047 1.00 88.06 78 ASN A O 1
ATOM 646 N N . ILE A 1 79 ? 22.975 -14.929 0.850 1.00 88.75 79 ILE A N 1
ATOM 647 C CA . ILE A 1 79 ? 21.835 -15.825 0.570 1.00 88.75 79 ILE A CA 1
ATOM 648 C C . ILE A 1 79 ? 21.082 -16.239 1.835 1.00 88.75 79 ILE A C 1
ATOM 650 O O . ILE A 1 79 ? 19.855 -16.327 1.823 1.00 88.75 79 ILE A O 1
ATOM 654 N N . LYS A 1 80 ? 21.793 -16.464 2.947 1.00 85.19 80 LYS A N 1
ATOM 655 C CA . LYS A 1 80 ? 21.152 -16.793 4.224 1.00 85.19 80 LYS A CA 1
ATOM 656 C C . LYS A 1 80 ? 20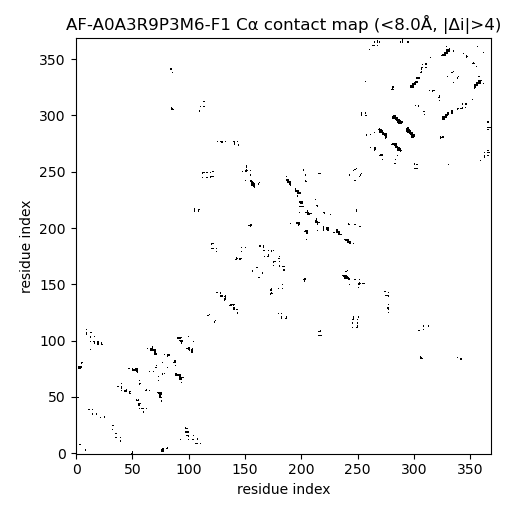.277 -15.632 4.699 1.00 85.19 80 LYS A C 1
ATOM 658 O O . LYS A 1 80 ? 19.105 -15.850 4.990 1.00 85.19 80 LYS A O 1
ATOM 663 N N . ALA A 1 81 ? 20.813 -14.411 4.697 1.00 81.81 81 ALA A N 1
ATOM 664 C CA . ALA A 1 81 ? 20.060 -13.218 5.076 1.00 81.81 81 ALA A CA 1
ATOM 665 C C . ALA A 1 81 ? 18.858 -12.968 4.146 1.00 81.81 81 ALA A C 1
ATOM 667 O O . ALA A 1 81 ? 17.769 -12.674 4.629 1.00 81.81 81 ALA A O 1
ATOM 668 N N . LEU A 1 82 ? 19.009 -13.156 2.828 1.00 84.69 82 LEU A N 1
ATOM 669 C CA . LEU A 1 82 ? 17.893 -13.037 1.878 1.00 84.69 82 LEU A CA 1
ATOM 670 C C . LEU A 1 82 ? 16.785 -14.072 2.150 1.00 84.69 82 LEU A C 1
ATOM 672 O O . LEU A 1 82 ? 15.607 -13.718 2.205 1.00 84.69 82 LEU A O 1
ATOM 676 N N . LYS A 1 83 ? 17.149 -15.340 2.403 1.00 84.38 83 LYS A N 1
ATOM 677 C CA . LYS A 1 83 ? 16.195 -16.420 2.732 1.00 84.38 83 LYS A CA 1
ATOM 678 C C . LYS A 1 83 ? 15.486 -16.207 4.071 1.00 84.38 83 LYS A C 1
ATOM 680 O O . LYS A 1 83 ? 14.321 -16.608 4.205 1.00 84.38 83 LYS A O 1
ATOM 685 N N . GLU A 1 84 ? 16.163 -15.618 5.056 1.00 77.50 84 GLU A N 1
ATOM 686 C CA . GLU A 1 84 ? 15.556 -15.195 6.327 1.00 77.50 84 GLU A CA 1
ATOM 687 C C . GLU A 1 84 ? 14.518 -14.090 6.083 1.00 77.50 84 GLU A C 1
ATOM 689 O O . GLU A 1 84 ? 13.383 -14.210 6.540 1.00 77.50 84 GLU A O 1
ATOM 694 N N . ARG A 1 85 ? 14.858 -13.118 5.230 1.00 74.12 85 ARG A N 1
ATOM 695 C CA . ARG A 1 85 ? 13.998 -12.001 4.804 1.00 74.12 85 ARG A CA 1
ATOM 696 C C . ARG A 1 85 ? 12.929 -12.350 3.768 1.00 74.12 85 ARG A C 1
ATOM 698 O O . ARG A 1 85 ? 12.184 -11.472 3.349 1.00 74.12 85 ARG A O 1
ATOM 705 N N . LYS A 1 86 ? 12.830 -13.620 3.362 1.00 78.12 86 LYS A N 1
ATOM 706 C CA . LYS A 1 86 ? 11.874 -14.124 2.357 1.00 78.12 86 LYS A CA 1
ATOM 707 C C . LYS A 1 86 ? 12.032 -13.562 0.948 1.00 78.12 86 LYS A C 1
ATOM 709 O O . LYS A 1 86 ? 11.178 -13.842 0.114 1.00 78.12 86 LYS A O 1
ATOM 714 N N . ILE A 1 87 ? 13.133 -12.884 0.655 1.00 84.62 87 ILE A N 1
ATOM 715 C CA . ILE A 1 87 ? 13.446 -12.472 -0.711 1.00 84.62 87 ILE A CA 1
ATOM 716 C C . ILE A 1 87 ? 13.784 -13.740 -1.514 1.00 84.62 87 ILE A C 1
ATOM 718 O O . ILE A 1 87 ? 14.649 -14.510 -1.075 1.00 84.62 87 ILE A O 1
ATOM 722 N N . PRO A 1 88 ? 13.102 -14.011 -2.645 1.00 86.81 88 PRO A N 1
ATOM 723 C CA . PRO A 1 88 ? 13.404 -15.170 -3.474 1.00 86.81 88 PRO A CA 1
ATOM 724 C C . PRO A 1 88 ? 14.844 -15.087 -3.977 1.00 86.81 88 PRO A C 1
ATOM 726 O O . PRO A 1 88 ? 15.213 -14.143 -4.665 1.00 86.81 88 PRO A O 1
ATOM 729 N N . THR A 1 89 ? 15.674 -16.072 -3.642 1.00 90.25 89 THR A N 1
ATOM 730 C CA . THR A 1 89 ? 17.071 -16.100 -4.107 1.00 90.25 89 THR A CA 1
ATOM 731 C C . THR A 1 89 ? 17.187 -16.565 -5.558 1.00 90.25 89 THR A C 1
ATOM 733 O O . THR A 1 89 ? 18.176 -16.281 -6.219 1.00 90.25 89 THR A O 1
ATOM 736 N N . SER A 1 90 ? 16.112 -17.162 -6.077 1.00 92.38 90 SER A N 1
ATOM 737 C CA . SER A 1 90 ? 15.889 -17.421 -7.495 1.00 92.38 90 SER A CA 1
ATOM 738 C C . SER A 1 90 ? 15.412 -16.187 -8.279 1.00 92.38 90 SER A C 1
ATOM 740 O O . SER A 1 90 ? 15.022 -16.326 -9.435 1.00 92.38 90 SER A O 1
ATOM 742 N N . LEU A 1 91 ? 15.331 -15.004 -7.649 1.00 91.94 91 LEU A N 1
ATOM 743 C CA . LEU A 1 91 ? 14.927 -13.771 -8.325 1.00 91.94 91 LEU A CA 1
ATOM 744 C C . LEU A 1 91 ? 15.919 -13.471 -9.446 1.00 91.94 91 LEU A C 1
ATOM 746 O O . LEU A 1 91 ? 17.128 -13.484 -9.230 1.00 91.94 91 LEU A O 1
ATOM 750 N N . ILE A 1 92 ? 15.383 -13.181 -10.624 1.00 92.19 92 ILE A N 1
ATOM 751 C CA . ILE A 1 92 ? 16.135 -12.710 -11.784 1.00 92.19 92 ILE A CA 1
ATOM 752 C C . ILE A 1 92 ? 15.829 -11.221 -11.932 1.00 92.19 92 ILE A C 1
ATOM 754 O O . ILE A 1 92 ? 14.670 -10.837 -11.793 1.00 92.19 92 ILE A O 1
ATOM 758 N N . VAL A 1 93 ? 16.824 -10.366 -12.173 1.00 90.50 93 VAL A N 1
ATOM 759 C CA . VAL A 1 93 ? 16.601 -8.909 -12.248 1.00 90.50 93 VAL A CA 1
ATOM 760 C C . VAL A 1 93 ? 16.031 -8.502 -13.604 1.00 90.50 93 VAL A C 1
ATOM 762 O O . VAL A 1 93 ? 15.079 -7.725 -13.644 1.00 90.50 93 VAL A O 1
ATOM 765 N N . LEU A 1 94 ? 16.575 -9.038 -14.700 1.00 87.88 94 LEU A N 1
ATOM 766 C CA . LEU A 1 94 ? 16.131 -8.758 -16.067 1.00 87.88 94 LEU A CA 1
ATOM 767 C C . LEU A 1 94 ? 15.410 -9.948 -16.697 1.00 87.88 94 LEU A C 1
ATOM 769 O O . LEU A 1 94 ? 15.819 -11.094 -16.564 1.00 87.88 94 LEU A O 1
ATOM 773 N N . ASN A 1 95 ? 14.347 -9.668 -17.442 1.00 80.00 95 ASN A N 1
ATOM 774 C CA . ASN A 1 95 ? 13.692 -10.661 -18.278 1.00 80.00 95 ASN A CA 1
ATOM 775 C C . ASN A 1 95 ? 14.495 -10.946 -19.566 1.00 80.00 95 ASN A C 1
ATOM 777 O O . ASN A 1 95 ? 15.448 -10.248 -19.911 1.00 80.00 95 ASN A O 1
ATOM 781 N N . GLU A 1 96 ? 14.082 -11.984 -20.296 1.00 68.81 96 GLU A N 1
ATOM 782 C CA . GLU A 1 96 ? 14.769 -12.448 -21.510 1.00 68.81 96 GLU A CA 1
ATOM 783 C C . GLU A 1 96 ? 14.858 -11.395 -22.619 1.00 68.81 96 GLU A C 1
ATOM 785 O O . GLU A 1 96 ? 15.837 -11.383 -23.367 1.00 68.81 96 GLU A O 1
ATOM 790 N N . ARG A 1 97 ? 13.856 -10.510 -22.721 1.00 64.44 97 ARG A N 1
ATOM 791 C CA . ARG A 1 97 ? 13.752 -9.537 -23.811 1.00 64.44 97 ARG A CA 1
ATOM 792 C C . ARG A 1 97 ? 14.617 -8.313 -23.507 1.00 64.44 97 ARG A C 1
ATOM 794 O O . ARG A 1 97 ? 15.663 -8.205 -24.130 1.00 64.44 97 ARG A O 1
ATOM 801 N N . THR A 1 98 ? 14.268 -7.481 -22.523 1.00 60.03 98 THR A N 1
ATOM 802 C CA . THR A 1 98 ? 14.992 -6.218 -22.214 1.00 60.03 98 THR A CA 1
ATOM 803 C C . THR A 1 98 ? 14.494 -5.486 -20.956 1.00 60.03 98 THR A C 1
ATOM 805 O O . THR A 1 98 ? 15.050 -4.452 -20.612 1.00 60.03 98 THR A O 1
ATOM 808 N N . GLY A 1 99 ? 13.474 -5.975 -20.240 1.00 74.38 99 GLY A N 1
ATOM 809 C CA . GLY A 1 99 ? 12.873 -5.255 -19.101 1.00 74.38 99 GLY A CA 1
ATOM 810 C C . GLY A 1 99 ? 13.244 -5.833 -17.740 1.00 74.38 99 GLY A C 1
ATOM 811 O O . GLY A 1 99 ? 13.760 -6.950 -17.663 1.00 74.38 99 GLY A O 1
ATOM 812 N N . ILE A 1 100 ? 12.931 -5.125 -16.651 1.00 85.12 100 ILE A N 1
ATOM 813 C CA . ILE A 1 100 ? 13.029 -5.757 -15.328 1.00 85.12 100 ILE A CA 1
ATOM 814 C C . ILE A 1 100 ? 12.021 -6.911 -15.230 1.00 85.12 100 ILE A C 1
ATOM 816 O O . ILE A 1 100 ? 10.962 -6.897 -15.867 1.00 85.12 100 ILE A O 1
ATOM 820 N N . SER A 1 101 ? 12.356 -7.953 -14.473 1.00 85.62 101 SER A N 1
ATOM 821 C CA . SER A 1 101 ? 11.420 -9.052 -14.228 1.00 85.62 101 SER A CA 1
ATOM 822 C C . SER A 1 101 ? 10.208 -8.570 -13.426 1.00 85.62 101 SER A C 1
ATOM 824 O O . SER A 1 101 ? 10.260 -7.553 -12.724 1.00 85.62 101 SER A O 1
ATOM 826 N N . GLU A 1 102 ? 9.097 -9.305 -13.514 1.00 79.38 102 GLU A N 1
ATOM 827 C CA . GLU A 1 102 ? 7.906 -8.983 -12.724 1.00 79.38 102 GLU A CA 1
ATOM 828 C C . GLU A 1 102 ? 8.218 -9.071 -11.219 1.00 79.38 102 GLU A C 1
ATOM 830 O O . GLU A 1 102 ? 7.827 -8.196 -10.448 1.00 79.38 102 GLU A O 1
ATOM 835 N N . GLU A 1 103 ? 8.995 -10.083 -10.825 1.00 82.69 103 GLU A N 1
ATOM 836 C CA . GLU A 1 103 ? 9.445 -10.332 -9.458 1.00 82.69 103 GLU A CA 1
ATOM 837 C C . GLU A 1 103 ? 10.275 -9.172 -8.901 1.00 82.69 103 GLU A C 1
ATOM 839 O O . GLU A 1 103 ? 10.021 -8.704 -7.787 1.00 82.69 103 GLU A O 1
ATOM 844 N N . ALA A 1 104 ? 11.235 -8.678 -9.686 1.00 87.62 104 ALA A N 1
ATOM 845 C CA . ALA A 1 104 ? 12.042 -7.521 -9.327 1.00 87.62 104 ALA A CA 1
ATOM 846 C C . ALA A 1 104 ? 11.178 -6.256 -9.229 1.00 87.62 104 ALA A C 1
ATOM 848 O O . ALA A 1 104 ? 11.306 -5.490 -8.273 1.00 87.62 104 ALA A O 1
ATOM 849 N N . ASN A 1 105 ? 10.246 -6.064 -10.168 1.00 83.94 105 ASN A N 1
ATOM 850 C CA . ASN A 1 105 ? 9.331 -4.928 -10.145 1.00 83.94 105 ASN A CA 1
ATOM 851 C C . ASN A 1 105 ? 8.444 -4.931 -8.890 1.00 83.94 105 ASN A C 1
ATOM 853 O O . ASN A 1 105 ? 8.280 -3.874 -8.296 1.00 83.94 105 ASN A O 1
ATOM 857 N N . TRP A 1 106 ? 7.902 -6.072 -8.445 1.00 81.81 106 TRP A N 1
ATOM 858 C CA . TRP A 1 106 ? 7.104 -6.112 -7.207 1.00 81.81 106 TRP A CA 1
ATOM 859 C C . TRP A 1 106 ? 7.925 -5.774 -5.971 1.00 81.81 106 TRP A C 1
ATOM 861 O O . TRP A 1 106 ? 7.461 -5.008 -5.132 1.00 81.81 106 TRP A O 1
ATOM 871 N N . LEU A 1 107 ? 9.141 -6.317 -5.870 1.00 86.12 107 LEU A N 1
ATOM 872 C CA . LEU A 1 107 ? 10.028 -6.014 -4.753 1.00 86.12 107 LEU A CA 1
ATOM 873 C C . LEU A 1 107 ? 10.344 -4.508 -4.698 1.00 86.12 107 LEU A C 1
ATOM 875 O O . LEU A 1 107 ? 10.289 -3.904 -3.629 1.00 86.12 107 LEU A O 1
ATOM 879 N N . LEU A 1 108 ? 10.610 -3.889 -5.853 1.00 85.38 108 LEU A N 1
ATOM 880 C CA . LEU A 1 108 ? 10.822 -2.446 -5.949 1.00 85.38 108 LEU A CA 1
ATOM 881 C C . LEU A 1 108 ? 9.556 -1.645 -5.608 1.00 85.38 108 LEU A C 1
ATOM 883 O O . LEU A 1 108 ? 9.644 -0.660 -4.886 1.00 85.38 108 LEU A O 1
ATOM 887 N N . GLN A 1 109 ? 8.390 -2.050 -6.108 1.00 80.00 109 GLN A N 1
ATOM 888 C CA . GLN A 1 109 ? 7.128 -1.340 -5.880 1.00 80.00 109 GLN A CA 1
ATOM 889 C C . GLN A 1 109 ? 6.689 -1.381 -4.415 1.00 80.00 109 GLN A C 1
ATOM 891 O O . GLN A 1 109 ? 6.216 -0.380 -3.889 1.00 80.00 109 GLN A O 1
ATOM 896 N N . GLU A 1 110 ? 6.902 -2.498 -3.717 1.00 79.56 110 GLU A N 1
ATOM 897 C CA . GLU A 1 110 ? 6.645 -2.580 -2.275 1.00 79.56 110 GLU A CA 1
ATOM 898 C C . GLU A 1 110 ? 7.583 -1.656 -1.482 1.00 79.56 110 GLU A C 1
ATOM 900 O O . GLU A 1 110 ? 7.144 -0.955 -0.567 1.00 79.56 110 GLU A O 1
ATOM 905 N N . TYR A 1 111 ? 8.855 -1.577 -1.892 1.00 80.81 111 TYR A N 1
ATOM 906 C CA . TYR A 1 111 ? 9.819 -0.641 -1.317 1.00 80.81 111 TYR A CA 1
ATOM 907 C C . TYR A 1 111 ? 9.423 0.825 -1.565 1.00 80.81 111 TYR A C 1
ATOM 909 O O . TYR A 1 111 ? 9.367 1.614 -0.622 1.00 80.81 111 TYR A O 1
ATOM 917 N N . ILE A 1 112 ? 9.090 1.189 -2.810 1.00 75.44 112 ILE A N 1
ATOM 918 C CA . ILE A 1 112 ? 8.649 2.543 -3.185 1.00 75.44 112 ILE A CA 1
ATOM 919 C C . ILE A 1 112 ? 7.364 2.915 -2.446 1.00 75.44 112 ILE A C 1
ATOM 921 O O . ILE A 1 112 ? 7.308 3.978 -1.838 1.00 75.44 112 ILE A O 1
ATOM 925 N N . SER A 1 113 ? 6.364 2.030 -2.414 1.00 71.88 113 SER A N 1
ATOM 926 C CA . SER A 1 113 ? 5.103 2.258 -1.699 1.00 71.88 113 SER A CA 1
ATOM 927 C C . SER A 1 113 ? 5.327 2.587 -0.220 1.00 71.88 113 SER A C 1
ATOM 929 O O . SER A 1 113 ? 4.630 3.437 0.334 1.00 71.88 113 SER A O 1
ATOM 931 N N . SER A 1 114 ? 6.300 1.934 0.424 1.00 70.12 114 SER A N 1
ATOM 932 C CA . SER A 1 114 ? 6.670 2.208 1.818 1.00 70.12 114 SER A CA 1
ATOM 933 C C . SER A 1 114 ? 7.211 3.634 2.017 1.00 70.12 114 SER A C 1
ATOM 935 O O . SER A 1 114 ? 6.930 4.279 3.037 1.00 70.12 114 SER A O 1
ATOM 937 N N . GLN A 1 115 ? 7.961 4.129 1.027 1.00 68.44 115 GLN A N 1
ATOM 938 C CA . GLN A 1 115 ? 8.566 5.462 1.005 1.00 68.44 115 GLN A CA 1
ATOM 939 C C . GLN A 1 115 ? 7.538 6.548 0.635 1.00 68.44 115 GLN A C 1
ATOM 941 O O . GLN A 1 115 ? 7.393 7.535 1.358 1.00 68.44 1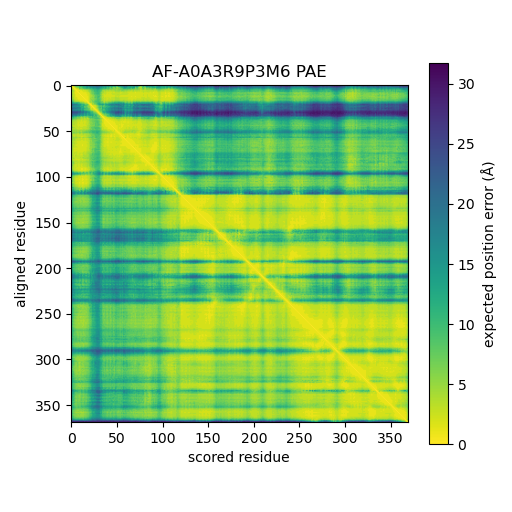15 GLN A O 1
ATOM 946 N N . GLU A 1 116 ? 6.764 6.353 -0.437 1.00 65.81 116 GLU A N 1
ATOM 947 C CA . GLU A 1 116 ? 5.788 7.323 -0.968 1.00 65.81 116 GLU A CA 1
ATOM 948 C C . GLU A 1 116 ? 4.589 7.571 -0.044 1.00 65.81 116 GLU A C 1
ATOM 950 O O . GLU A 1 116 ? 3.980 8.640 -0.098 1.00 65.81 116 GLU A O 1
ATOM 955 N N . ALA A 1 117 ? 4.284 6.645 0.874 1.00 59.88 117 ALA A N 1
ATOM 956 C CA . ALA A 1 117 ? 3.283 6.866 1.922 1.00 59.88 117 ALA A CA 1
ATOM 957 C C . ALA A 1 117 ? 3.547 8.146 2.748 1.00 59.88 117 ALA A C 1
ATOM 959 O O . ALA A 1 117 ? 2.629 8.703 3.348 1.00 59.88 117 ALA A O 1
ATOM 960 N N . SER A 1 118 ? 4.792 8.637 2.772 1.00 53.72 118 SER A N 1
ATOM 961 C CA . SER A 1 118 ? 5.183 9.849 3.498 1.00 53.72 118 SER A CA 1
ATOM 962 C C . SER A 1 118 ? 4.973 11.165 2.732 1.00 53.72 118 SER A C 1
ATOM 964 O O . SER A 1 118 ? 4.878 12.210 3.375 1.00 53.72 118 SER A O 1
ATOM 966 N N . SER A 1 119 ? 4.865 11.136 1.398 1.00 57.38 119 SER A N 1
ATOM 967 C CA . SER A 1 119 ? 4.878 12.329 0.529 1.00 57.38 119 SER A CA 1
ATOM 968 C C . SER A 1 119 ? 3.627 12.488 -0.341 1.00 57.38 119 SER A C 1
ATOM 970 O O . SER A 1 119 ? 3.588 13.341 -1.228 1.00 57.38 119 SER A O 1
ATOM 972 N N . SER A 1 120 ? 2.597 11.674 -0.110 1.00 75.19 120 SER A N 1
ATOM 973 C CA . SER A 1 120 ? 1.411 11.645 -0.962 1.00 75.19 120 SER A CA 1
ATOM 974 C C . SER A 1 120 ? 0.449 12.812 -0.705 1.00 75.19 120 SER A C 1
ATOM 976 O O . SER A 1 120 ? 0.349 13.357 0.395 1.00 75.19 120 SER A O 1
ATOM 978 N N . ILE A 1 121 ? -0.360 13.123 -1.720 1.00 90.62 121 ILE A N 1
ATOM 979 C CA . ILE A 1 121 ? -1.514 14.033 -1.632 1.00 90.62 121 ILE A CA 1
ATOM 980 C C . ILE A 1 121 ? -2.440 13.675 -0.451 1.00 90.62 121 ILE A C 1
ATOM 982 O O . ILE A 1 121 ? -3.010 14.549 0.199 1.00 90.62 121 ILE A O 1
ATOM 986 N N . VAL A 1 122 ? -2.555 12.388 -0.117 1.00 91.50 122 VAL A N 1
ATOM 987 C CA . VAL A 1 122 ? -3.358 11.915 1.019 1.00 91.50 122 VAL A CA 1
ATOM 988 C C . VAL A 1 122 ? -2.746 12.344 2.355 1.00 91.50 122 VAL A C 1
ATOM 990 O O . VAL A 1 122 ? -3.481 12.738 3.259 1.00 91.50 122 VAL A O 1
ATOM 993 N N . ARG A 1 123 ? -1.410 12.362 2.478 1.00 89.81 123 ARG A N 1
ATOM 994 C CA . ARG A 1 123 ? -0.712 12.864 3.673 1.00 89.81 123 ARG A CA 1
ATOM 995 C C . ARG A 1 123 ? -0.979 14.351 3.905 1.00 89.81 123 ARG A C 1
ATOM 997 O O . ARG A 1 123 ? -1.102 14.774 5.060 1.00 89.81 123 ARG A O 1
ATOM 1004 N N . GLU A 1 124 ? -1.080 15.134 2.833 1.00 93.50 124 GLU A N 1
ATOM 1005 C CA . GLU A 1 124 ? -1.449 16.550 2.906 1.00 93.50 124 GLU A CA 1
ATOM 1006 C C . GLU A 1 124 ? -2.861 16.728 3.481 1.00 93.50 124 GLU A C 1
ATOM 1008 O O . GLU A 1 124 ? -3.042 17.473 4.447 1.00 93.50 124 GLU A O 1
ATOM 1013 N N . VAL A 1 125 ? -3.840 15.979 2.960 1.00 95.25 125 VAL A N 1
ATOM 1014 C CA . VAL A 1 125 ? -5.225 15.998 3.461 1.00 95.25 125 VAL A CA 1
ATOM 1015 C C . VAL A 1 125 ? -5.295 15.518 4.912 1.00 95.25 125 VAL A C 1
ATOM 1017 O O . VAL A 1 125 ? -5.937 16.175 5.730 1.00 95.25 125 VAL A O 1
ATOM 1020 N N . LEU A 1 126 ? -4.579 14.446 5.269 1.00 94.50 126 LEU A N 1
ATOM 1021 C CA . LEU A 1 126 ? -4.472 13.961 6.649 1.00 94.50 126 LEU A CA 1
ATOM 1022 C C . LEU A 1 126 ? -3.953 15.057 7.589 1.00 94.50 126 LEU A C 1
ATOM 1024 O O . LEU A 1 126 ? -4.539 15.321 8.637 1.00 94.50 126 LEU A O 1
ATOM 1028 N N . THR A 1 127 ? -2.856 15.715 7.210 1.00 94.06 127 THR A N 1
ATOM 1029 C CA . THR A 1 127 ? -2.234 16.773 8.022 1.00 94.06 127 THR A CA 1
ATOM 1030 C C . THR A 1 127 ? -3.167 17.971 8.172 1.00 94.06 127 THR A C 1
ATOM 1032 O O . THR A 1 127 ? -3.305 18.512 9.270 1.00 94.06 127 THR A O 1
ATOM 1035 N N . TYR A 1 128 ? -3.844 18.355 7.089 1.00 96.19 128 TYR A N 1
ATOM 1036 C CA . TYR A 1 128 ? -4.830 19.426 7.095 1.00 96.19 128 TYR A CA 1
ATOM 1037 C C . TYR A 1 128 ? -6.005 19.118 8.033 1.00 96.19 128 TYR A C 1
ATOM 1039 O O . TYR A 1 128 ? -6.293 19.922 8.924 1.00 96.19 128 TYR A O 1
ATOM 1047 N N . CYS A 1 129 ? -6.626 17.944 7.884 1.00 96.56 129 CYS A N 1
ATOM 1048 C CA . CYS A 1 129 ? -7.765 17.526 8.700 1.00 96.56 129 CYS A CA 1
ATOM 1049 C C . CYS A 1 129 ? -7.368 17.405 10.175 1.00 96.56 129 CYS A C 1
ATOM 1051 O O . CYS A 1 129 ? -8.072 17.918 11.039 1.00 96.56 129 CYS A O 1
ATOM 1053 N N . ARG A 1 130 ? -6.201 16.813 10.473 1.00 95.38 130 ARG A N 1
ATOM 1054 C CA . ARG A 1 130 ? -5.691 16.673 11.847 1.00 95.38 130 ARG 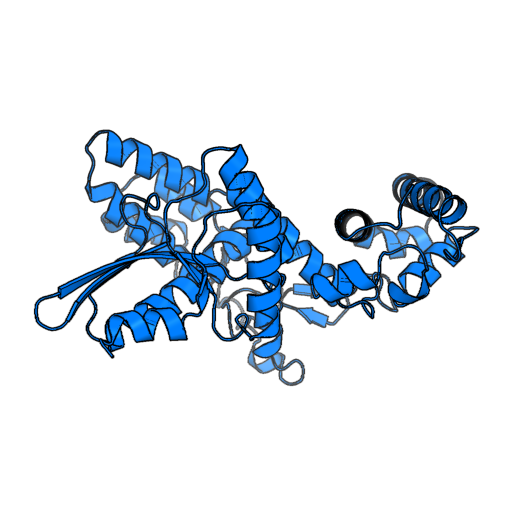A CA 1
ATOM 1055 C C . ARG A 1 130 ? -5.462 18.027 12.512 1.00 95.38 130 ARG A C 1
ATOM 1057 O O . ARG A 1 130 ? -5.837 18.212 13.665 1.00 95.38 130 ARG A O 1
ATOM 1064 N N . ARG A 1 131 ? -4.879 18.992 11.792 1.00 96.44 131 ARG A N 1
ATOM 1065 C CA . ARG A 1 131 ? -4.707 20.358 12.306 1.00 96.44 131 ARG A CA 1
ATOM 1066 C C . ARG A 1 131 ? -6.060 20.988 12.642 1.00 96.44 131 ARG A C 1
ATOM 1068 O O . ARG A 1 131 ? -6.223 21.490 13.745 1.00 96.44 131 ARG A O 1
ATOM 1075 N N . LYS A 1 132 ? -7.028 20.927 11.722 1.00 96.69 132 LYS A N 1
ATOM 1076 C CA . LYS A 1 132 ? -8.370 21.498 11.922 1.00 96.69 132 LYS A CA 1
ATOM 1077 C C . LYS A 1 132 ? -9.139 20.836 13.066 1.00 96.69 132 LYS A C 1
ATOM 1079 O O . LYS A 1 132 ? -9.762 21.530 13.862 1.00 96.69 132 LYS A O 1
ATOM 1084 N N . TYR A 1 133 ? -9.023 19.520 13.198 1.00 96.00 133 TYR A N 1
ATOM 1085 C CA . TYR A 1 133 ? -9.573 18.766 14.321 1.00 96.00 133 TYR A CA 1
ATOM 1086 C C . TYR A 1 133 ? -8.990 19.219 15.662 1.00 96.00 133 TYR A C 1
ATOM 1088 O O . TYR A 1 133 ? -9.736 19.493 16.598 1.00 96.00 133 TYR A O 1
ATOM 1096 N N . ASN A 1 134 ? -7.667 19.401 15.734 1.00 94.50 134 ASN A N 1
ATOM 1097 C CA . ASN A 1 134 ? -6.995 19.909 16.934 1.00 94.50 134 ASN A CA 1
ATOM 1098 C C . ASN A 1 134 ? -7.346 21.377 17.248 1.00 94.50 134 ASN A C 1
ATOM 1100 O O . ASN A 1 134 ? -7.280 21.785 18.403 1.00 94.50 134 ASN A O 1
ATOM 1104 N N . GLU A 1 135 ? -7.731 22.165 16.239 1.00 96.50 135 GLU A N 1
ATOM 1105 C CA . GLU A 1 135 ? -8.270 23.528 16.392 1.00 96.50 135 GLU A CA 1
ATOM 1106 C C . GLU A 1 135 ? -9.745 23.543 16.858 1.00 96.50 135 GLU A C 1
ATOM 1108 O O . GLU A 1 135 ? -10.288 24.615 17.118 1.00 96.50 135 GLU A O 1
ATOM 1113 N N . GLY A 1 136 ? -10.390 22.376 16.992 1.00 95.19 136 GLY A N 1
ATOM 1114 C CA . GLY A 1 136 ? -11.755 22.221 17.505 1.00 95.19 136 GLY A CA 1
ATOM 1115 C C . GLY A 1 136 ? -12.815 21.866 16.457 1.00 95.19 136 GLY A C 1
ATOM 1116 O O . GLY A 1 136 ? -13.976 21.683 16.821 1.00 95.19 136 GLY A O 1
ATOM 1117 N N . ASP A 1 137 ? -12.456 21.732 15.175 1.00 95.69 137 ASP A N 1
ATOM 1118 C CA . ASP A 1 137 ? -13.387 21.283 14.129 1.00 95.69 137 ASP A CA 1
ATOM 1119 C C . ASP A 1 137 ? -13.500 19.749 14.123 1.00 95.69 137 ASP A C 1
ATOM 1121 O O . ASP A 1 137 ? -12.882 19.051 13.315 1.00 95.69 137 ASP A O 1
ATOM 1125 N N . ILE A 1 138 ? -14.280 19.220 15.068 1.00 93.69 138 ILE A N 1
ATOM 1126 C CA . ILE A 1 138 ? -14.440 17.774 15.287 1.00 93.69 138 ILE A CA 1
ATOM 1127 C C . ILE A 1 138 ? -14.995 17.023 14.067 1.00 93.69 138 ILE A C 1
ATOM 1129 O O . ILE A 1 138 ? -14.690 15.843 13.884 1.00 93.69 138 ILE A O 1
ATOM 1133 N N . ASP A 1 139 ? -15.745 17.699 13.191 1.00 94.56 139 ASP A N 1
ATOM 1134 C CA . ASP A 1 139 ? -16.327 17.087 11.992 1.00 94.56 139 ASP A CA 1
ATOM 1135 C C . ASP A 1 139 ? -15.248 16.648 10.991 1.00 94.56 139 ASP A C 1
ATOM 1137 O O . ASP A 1 139 ? -15.501 15.808 10.125 1.00 94.56 139 ASP A O 1
ATOM 1141 N N . MET A 1 140 ? -14.021 17.173 11.115 1.00 96.19 140 MET A N 1
ATOM 1142 C CA . MET A 1 140 ? -12.893 16.805 10.256 1.00 96.19 140 MET A CA 1
ATOM 1143 C C . MET A 1 140 ? -12.551 15.316 10.319 1.00 96.19 140 MET A C 1
ATOM 1145 O O . MET A 1 140 ? -12.004 14.776 9.358 1.00 96.19 140 MET A O 1
ATOM 1149 N N . GLN A 1 141 ? -12.928 14.630 11.402 1.00 95.38 141 GLN A N 1
ATOM 1150 C CA . GLN A 1 141 ? -12.853 13.174 11.486 1.00 95.38 141 GLN A CA 1
ATOM 1151 C C . GLN A 1 141 ? -13.724 12.505 10.414 1.00 95.38 141 GLN A C 1
ATOM 1153 O O . GLN A 1 141 ? -13.259 11.625 9.691 1.00 95.38 141 GLN A O 1
ATOM 1158 N N . GLN A 1 142 ? -14.983 12.929 10.284 1.00 95.00 142 GLN A N 1
ATOM 1159 C CA . GLN A 1 142 ? -15.905 12.382 9.289 1.00 95.00 142 GLN A CA 1
ATOM 1160 C C . GLN A 1 142 ? -15.505 12.793 7.869 1.00 95.00 142 GLN A C 1
ATOM 1162 O O . GLN A 1 142 ? -15.611 11.985 6.944 1.00 95.00 142 GLN A O 1
ATOM 1167 N N . VAL A 1 143 ? -15.005 14.019 7.700 1.00 95.62 143 VAL A N 1
ATOM 1168 C CA . VAL A 1 143 ? -14.491 14.512 6.415 1.00 95.62 143 VAL A CA 1
ATOM 1169 C C . VAL A 1 143 ? -13.315 13.659 5.931 1.00 95.62 143 VAL A C 1
ATOM 1171 O O . VAL A 1 143 ? -13.342 13.174 4.799 1.00 95.62 143 VAL A O 1
ATOM 1174 N N . TYR A 1 144 ? -12.311 13.414 6.784 1.00 96.00 144 TYR A N 1
ATOM 1175 C CA . TYR A 1 144 ? -11.159 12.579 6.429 1.00 96.00 144 TYR A CA 1
ATOM 1176 C C . TYR A 1 144 ? -11.575 11.140 6.103 1.00 96.00 144 TYR A C 1
ATOM 1178 O O . TYR A 1 144 ? -11.125 10.577 5.103 1.00 96.00 144 TYR A O 1
ATOM 1186 N N . ASN A 1 145 ? -12.489 10.571 6.896 1.00 94.94 145 ASN A N 1
ATOM 1187 C CA . ASN A 1 145 ? -13.022 9.233 6.649 1.00 94.94 145 ASN A CA 1
ATOM 1188 C C . ASN A 1 145 ? -13.724 9.151 5.288 1.00 94.94 145 ASN A C 1
ATOM 1190 O O . ASN A 1 145 ? -13.443 8.232 4.523 1.00 94.94 145 ASN A O 1
ATOM 1194 N N . SER A 1 146 ? -14.565 10.136 4.957 1.00 94.81 146 SER A N 1
ATOM 1195 C CA . SER A 1 146 ? -15.284 10.197 3.676 1.00 94.81 146 SER A CA 1
ATOM 1196 C C . SER A 1 146 ? -14.321 10.338 2.494 1.00 94.81 146 SER A C 1
ATOM 1198 O O . SER A 1 146 ? -14.481 9.664 1.479 1.00 94.81 146 SER A O 1
ATOM 1200 N N . TYR A 1 147 ? -13.276 11.160 2.638 1.00 94.75 147 TYR A N 1
ATOM 1201 C CA . TYR A 1 147 ? -12.216 11.310 1.639 1.00 94.75 147 TYR A CA 1
ATOM 1202 C C . TYR A 1 147 ? -11.471 9.988 1.379 1.00 94.75 147 TYR A C 1
ATOM 1204 O O . TYR A 1 147 ? -11.355 9.553 0.231 1.00 94.75 147 TYR A O 1
ATOM 1212 N N . ARG A 1 148 ? -10.994 9.319 2.441 1.00 94.44 148 ARG A N 1
ATOM 1213 C CA . ARG A 1 148 ? -10.291 8.025 2.358 1.00 94.44 148 ARG A CA 1
ATOM 1214 C C . ARG A 1 148 ? -11.177 6.944 1.749 1.00 94.44 148 ARG A C 1
ATOM 1216 O O . ARG A 1 148 ? -10.767 6.260 0.813 1.00 94.44 148 ARG A O 1
ATOM 1223 N N . GLU A 1 149 ? -12.398 6.813 2.257 1.00 94.31 149 GLU A N 1
ATOM 1224 C CA . GLU A 1 149 ? -13.375 5.835 1.787 1.00 94.31 149 GLU A CA 1
ATOM 1225 C C . GLU A 1 149 ? -13.707 6.036 0.307 1.00 94.31 149 GLU A C 1
ATOM 1227 O O . GLU A 1 149 ? -13.770 5.058 -0.440 1.00 94.31 149 GLU A O 1
ATOM 1232 N N . PHE A 1 150 ? -13.857 7.286 -0.138 1.00 93.62 150 PHE A N 1
ATOM 1233 C CA . PHE A 1 150 ? -14.118 7.581 -1.539 1.00 93.62 150 PHE A CA 1
ATOM 1234 C C . PHE A 1 150 ? -12.978 7.108 -2.447 1.00 93.62 150 PHE A C 1
ATOM 1236 O O . PHE A 1 150 ? -13.254 6.430 -3.435 1.00 93.62 150 PHE A O 1
ATOM 1243 N N . LEU A 1 151 ? -11.718 7.405 -2.107 1.00 94.12 151 LEU A N 1
ATOM 1244 C CA . LEU A 1 151 ? -10.559 6.939 -2.881 1.00 94.12 151 LEU A CA 1
ATOM 1245 C C . LEU A 1 151 ? -10.508 5.409 -2.962 1.00 94.12 151 LEU A C 1
ATOM 1247 O O . LEU A 1 151 ? -10.328 4.849 -4.040 1.00 94.12 151 LEU A O 1
ATOM 1251 N N . ILE A 1 152 ? -10.696 4.729 -1.827 1.00 93.75 152 ILE A N 1
ATOM 1252 C CA . ILE A 1 152 ? -10.606 3.265 -1.747 1.00 93.75 152 ILE A CA 1
ATOM 1253 C C . ILE A 1 152 ? -11.721 2.596 -2.562 1.00 93.75 152 ILE A C 1
ATOM 1255 O O . ILE A 1 152 ? -11.488 1.588 -3.229 1.00 93.75 152 ILE A O 1
ATOM 1259 N N . LYS A 1 153 ? -12.937 3.151 -2.524 1.00 92.44 153 LYS A N 1
ATOM 1260 C CA . LYS A 1 153 ? -14.101 2.587 -3.223 1.00 92.44 153 LYS A CA 1
ATOM 1261 C C . LYS A 1 153 ? -14.168 2.945 -4.706 1.00 92.44 153 LYS A C 1
ATOM 1263 O O . LYS A 1 153 ? -14.843 2.234 -5.446 1.00 92.44 153 LYS A O 1
ATOM 1268 N N . ASN A 1 154 ? -13.483 4.003 -5.140 1.00 92.38 154 ASN A N 1
ATOM 1269 C CA . ASN A 1 154 ? -13.562 4.513 -6.509 1.00 92.38 154 ASN A CA 1
ATOM 1270 C C . ASN A 1 154 ? -12.175 4.637 -7.170 1.00 92.38 154 ASN A C 1
ATOM 1272 O O . ASN A 1 154 ? -11.815 5.719 -7.618 1.00 92.38 154 ASN A O 1
ATOM 1276 N N . PRO A 1 155 ? -11.391 3.548 -7.314 1.00 92.69 155 PRO A N 1
ATOM 1277 C CA . PRO A 1 155 ? -10.109 3.591 -8.034 1.00 92.69 155 PRO A CA 1
ATOM 1278 C C . PRO A 1 155 ? -10.245 4.020 -9.507 1.00 92.69 155 PRO A C 1
ATOM 1280 O O . PRO A 1 155 ? -9.272 4.463 -10.120 1.00 92.69 155 PRO A O 1
ATOM 1283 N N . LEU A 1 156 ? -11.449 3.886 -10.077 1.00 92.31 156 LEU A N 1
ATOM 1284 C CA . LEU A 1 156 ? -11.837 4.369 -11.400 1.00 92.31 156 LEU A CA 1
ATOM 1285 C C . LEU A 1 156 ? -13.119 5.192 -11.309 1.00 92.31 156 LEU A C 1
ATOM 1287 O O . LEU A 1 156 ? -14.063 4.803 -10.621 1.00 92.31 156 LEU A O 1
ATOM 1291 N N . ILE A 1 157 ? -13.167 6.277 -12.076 1.00 91.25 157 ILE A N 1
ATOM 1292 C CA . ILE A 1 157 ? -14.327 7.158 -12.208 1.00 91.25 157 ILE A CA 1
ATOM 1293 C C . ILE A 1 157 ? -15.042 6.844 -13.511 1.00 91.25 157 ILE A C 1
ATOM 1295 O O . ILE A 1 157 ? -14.407 6.803 -14.569 1.00 91.25 157 ILE A O 1
ATOM 1299 N N . LYS A 1 158 ? -16.351 6.601 -13.441 1.00 86.75 158 LYS A N 1
ATOM 1300 C CA . LYS A 1 158 ? -17.168 6.281 -14.617 1.00 86.75 158 LYS A CA 1
ATOM 1301 C C . LYS A 1 158 ? -17.344 7.499 -15.520 1.00 86.75 158 LYS A C 1
ATOM 1303 O O . LYS A 1 158 ? -17.247 8.628 -15.060 1.00 86.75 158 LYS A O 1
ATOM 1308 N N . VAL A 1 159 ? -17.594 7.282 -16.810 1.00 80.06 159 VAL A N 1
ATOM 1309 C CA . VAL A 1 159 ? -17.738 8.390 -17.775 1.00 80.06 159 VAL A CA 1
ATOM 1310 C C . VAL A 1 159 ? -18.932 9.286 -17.493 1.00 80.06 159 VAL A C 1
ATOM 1312 O O . VAL A 1 159 ? -18.880 10.478 -17.775 1.00 80.06 159 VAL A O 1
ATOM 1315 N N . GLU A 1 160 ? -19.994 8.719 -16.924 1.00 73.81 160 GLU A N 1
ATOM 1316 C CA . GLU A 1 160 ? -21.205 9.453 -16.571 1.00 73.81 160 GLU A CA 1
ATOM 1317 C C . GLU A 1 160 ? -20.999 10.347 -15.342 1.00 73.81 160 GLU A C 1
ATOM 1319 O O . GLU A 1 160 ? -21.915 11.053 -14.929 1.00 73.81 160 GLU A O 1
ATOM 1324 N N . GLU A 1 161 ? -19.809 10.300 -14.744 1.00 76.56 161 GLU A N 1
ATOM 1325 C CA . GLU A 1 161 ? -19.440 11.061 -13.570 1.00 76.56 161 GLU A CA 1
ATOM 1326 C C . GLU A 1 161 ? -18.227 11.936 -13.903 1.00 76.56 161 GLU A C 1
ATOM 1328 O O . GLU A 1 161 ? -17.114 11.449 -14.116 1.00 76.56 161 GLU A O 1
ATOM 1333 N N . ASP A 1 162 ? -18.426 13.252 -13.950 1.00 79.25 162 ASP A N 1
ATOM 1334 C CA . ASP A 1 162 ? -17.300 14.182 -13.970 1.00 79.25 162 ASP A CA 1
ATOM 1335 C C . ASP A 1 162 ? -16.634 14.163 -12.584 1.00 79.25 162 ASP A C 1
ATOM 1337 O O . ASP A 1 162 ? -17.319 14.208 -11.560 1.00 79.25 162 ASP A O 1
ATOM 1341 N N . ILE A 1 163 ? -15.302 14.067 -12.523 1.00 78.12 163 ILE A N 1
ATOM 1342 C CA . ILE A 1 163 ? -14.569 14.070 -11.250 1.00 78.12 163 ILE A CA 1
ATOM 1343 C C . ILE A 1 163 ? -14.731 15.404 -10.507 1.00 78.12 163 ILE A C 1
ATOM 1345 O O . ILE A 1 163 ? -14.789 15.415 -9.276 1.00 78.12 163 ILE A O 1
ATOM 1349 N N . GLU A 1 164 ? -14.862 16.518 -11.230 1.00 78.62 164 GLU A N 1
ATOM 1350 C CA . GLU A 1 164 ? -15.144 17.825 -10.639 1.00 78.62 164 GLU A CA 1
ATOM 1351 C C . GLU A 1 164 ? -16.563 17.849 -10.058 1.00 78.62 164 GLU A C 1
ATOM 1353 O O . GLU A 1 164 ? -16.763 18.261 -8.914 1.00 78.62 164 GLU A O 1
ATOM 1358 N N . GLU A 1 165 ? -17.545 17.316 -10.791 1.00 77.88 165 GLU A N 1
ATOM 1359 C CA . GLU A 1 165 ? -18.926 17.200 -10.314 1.00 77.88 165 GLU A CA 1
ATOM 1360 C C . GLU A 1 165 ? -19.039 16.229 -9.132 1.00 77.88 165 GLU A C 1
ATOM 1362 O O . GLU A 1 165 ? -19.741 16.510 -8.166 1.00 77.88 165 GLU A O 1
ATOM 1367 N N . LEU A 1 166 ? -18.318 15.109 -9.149 1.00 78.88 166 LEU A N 1
ATOM 1368 C CA . LEU A 1 166 ? -18.192 14.192 -8.016 1.00 78.88 166 LEU A CA 1
ATOM 1369 C C . LEU A 1 166 ? -17.616 14.895 -6.793 1.00 78.88 166 LEU A C 1
ATOM 1371 O O . LEU A 1 166 ? -18.200 14.794 -5.716 1.00 78.88 166 LEU A O 1
ATOM 1375 N N . GLY A 1 167 ? -16.522 15.641 -6.959 1.00 75.12 167 GLY A N 1
ATOM 1376 C CA . GLY A 1 167 ? -15.937 16.447 -5.891 1.00 75.12 167 GLY A CA 1
ATOM 1377 C C . GLY A 1 167 ? -16.946 17.429 -5.288 1.00 75.12 167 GLY A C 1
ATOM 1378 O O . GLY A 1 167 ? -17.017 17.567 -4.067 1.00 75.12 167 GLY A O 1
ATOM 1379 N N . LEU A 1 168 ? -17.787 18.048 -6.124 1.00 72.44 168 LEU A N 1
ATOM 1380 C CA . LEU A 1 168 ? -18.860 18.949 -5.691 1.00 72.44 168 LEU A CA 1
ATOM 1381 C C . LEU A 1 168 ? -20.048 18.218 -5.046 1.00 72.44 168 LEU A C 1
ATOM 1383 O O . LEU A 1 168 ? -20.577 18.698 -4.044 1.00 72.44 168 LEU A O 1
ATOM 1387 N N . ARG A 1 169 ? -20.457 17.047 -5.552 1.00 76.56 169 ARG A N 1
ATOM 1388 C CA . ARG A 1 169 ? -21.518 16.209 -4.956 1.00 76.56 169 ARG A CA 1
ATOM 1389 C C . ARG A 1 169 ? -21.113 15.698 -3.576 1.00 76.56 169 ARG A C 1
ATOM 1391 O O . ARG A 1 169 ? -21.927 15.695 -2.654 1.00 76.56 169 ARG A O 1
ATOM 1398 N N . LEU A 1 170 ? -19.841 15.343 -3.410 1.00 81.00 170 LEU A N 1
ATOM 1399 C CA . LEU A 1 170 ? -19.245 15.036 -2.110 1.00 81.00 170 LEU A CA 1
ATOM 1400 C C . LEU A 1 170 ? -19.077 16.279 -1.235 1.00 81.00 170 LEU A C 1
ATOM 1402 O O . LEU A 1 170 ? -18.775 16.141 -0.055 1.00 81.00 170 LEU A O 1
ATOM 1406 N N . GLY A 1 171 ? -19.303 17.481 -1.769 1.00 76.25 171 GLY A N 1
ATOM 1407 C CA . GLY A 1 171 ? -19.130 18.749 -1.075 1.00 76.25 171 GLY A CA 1
ATOM 1408 C C . GLY A 1 171 ? -19.808 18.771 0.291 1.00 76.25 171 GLY A C 1
ATOM 1409 O O . GLY A 1 171 ? -19.182 19.173 1.260 1.00 76.25 171 GLY A O 1
ATOM 1410 N N . GLN A 1 172 ? -21.017 18.227 0.449 1.00 78.69 172 GLN A N 1
ATOM 1411 C CA . GLN A 1 172 ? -21.637 18.141 1.781 1.00 78.69 172 GLN A CA 1
ATOM 1412 C C . GLN A 1 172 ? -20.855 17.242 2.754 1.00 78.69 172 GLN A C 1
ATOM 1414 O O . GLN A 1 172 ? -20.639 17.629 3.899 1.00 78.69 172 GLN A O 1
ATOM 1419 N N . GLN A 1 173 ? -20.385 16.077 2.298 1.00 86.25 173 GLN A N 1
ATOM 1420 C CA . GLN A 1 173 ? -19.575 15.149 3.102 1.00 86.25 173 GLN A CA 1
ATOM 1421 C C . GLN A 1 173 ? -18.170 15.699 3.388 1.00 86.25 173 GLN A C 1
ATOM 1423 O O . GLN A 1 173 ? -17.576 15.378 4.412 1.00 86.25 173 GLN A O 1
ATOM 1428 N N . LEU A 1 174 ? -17.654 16.553 2.501 1.00 88.38 174 LEU A N 1
ATOM 1429 C CA . LEU A 1 174 ? -16.343 17.195 2.594 1.00 88.38 174 LEU A CA 1
ATOM 1430 C C . LEU A 1 174 ? -16.420 18.646 3.101 1.00 88.38 174 LEU A C 1
ATOM 1432 O O . LEU A 1 174 ? -15.482 19.416 2.906 1.00 88.38 174 LEU A O 1
ATOM 1436 N N . LYS A 1 175 ? -17.544 19.051 3.711 1.00 89.44 175 LYS A N 1
ATOM 1437 C CA . 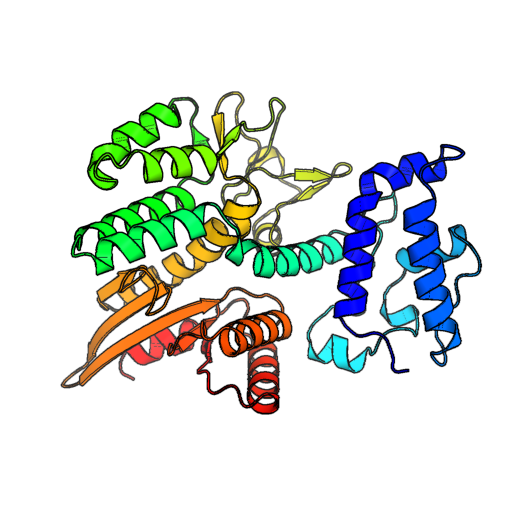LYS A 1 175 ? -17.810 20.414 4.226 1.00 89.44 175 LYS A CA 1
ATOM 1438 C C . LYS A 1 175 ? -17.572 21.553 3.217 1.00 89.44 175 LYS A C 1
ATOM 1440 O O . LYS A 1 175 ? -17.325 22.692 3.602 1.00 89.44 175 LYS A O 1
ATOM 1445 N N . ASN A 1 176 ? -17.671 21.262 1.923 1.00 87.62 176 ASN A N 1
ATOM 1446 C CA . ASN A 1 176 ? -17.344 22.136 0.797 1.00 87.62 176 ASN A CA 1
ATOM 1447 C C . ASN A 1 176 ? -15.927 22.721 0.912 1.00 87.62 176 ASN A C 1
ATOM 1449 O O . ASN A 1 176 ? -15.653 23.821 0.423 1.00 87.62 176 ASN A O 1
ATOM 1453 N N . ASP A 1 177 ? -15.025 21.992 1.574 1.00 92.44 177 ASP A N 1
ATOM 1454 C CA . ASP A 1 177 ? -13.652 22.413 1.775 1.00 92.44 177 ASP A CA 1
ATOM 1455 C C . ASP A 1 177 ? -12.891 22.309 0.449 1.00 92.44 177 ASP A C 1
ATOM 1457 O O . ASP A 1 177 ? -12.544 21.226 -0.032 1.00 92.44 177 ASP A O 1
ATOM 1461 N N . ARG A 1 178 ? -12.636 23.471 -0.161 1.00 91.62 178 ARG A N 1
ATOM 1462 C CA . ARG A 1 178 ? -11.975 23.570 -1.467 1.00 91.62 178 ARG A CA 1
ATOM 1463 C C . ARG A 1 178 ? -10.586 22.942 -1.477 1.00 91.62 178 ARG A C 1
ATOM 1465 O O . ARG A 1 178 ? -10.177 22.447 -2.521 1.00 91.62 178 ARG A O 1
ATOM 1472 N N . TYR A 1 179 ? -9.864 22.968 -0.355 1.00 94.38 179 TYR A N 1
ATOM 1473 C CA . TYR A 1 179 ? -8.536 22.367 -0.283 1.00 94.38 179 TYR A CA 1
ATOM 1474 C C . TYR A 1 179 ? -8.634 20.845 -0.406 1.00 94.38 179 TYR A C 1
ATOM 1476 O O . TYR A 1 179 ? -7.920 20.242 -1.205 1.00 94.38 179 TYR A O 1
ATOM 1484 N N . ILE A 1 180 ? -9.568 20.232 0.324 1.00 94.31 180 ILE A N 1
ATOM 1485 C CA . ILE A 1 180 ? -9.785 18.781 0.288 1.00 94.31 180 ILE A CA 1
ATOM 1486 C C . ILE A 1 180 ? -10.321 18.344 -1.079 1.00 94.31 180 ILE A C 1
ATOM 1488 O O . ILE A 1 180 ? -9.834 17.360 -1.632 1.00 94.31 180 ILE A O 1
ATOM 1492 N N . ILE A 1 181 ? -11.264 19.092 -1.659 1.00 92.56 181 ILE A N 1
ATOM 1493 C CA . ILE A 1 181 ? -11.825 18.797 -2.988 1.00 92.56 181 ILE A CA 1
ATOM 1494 C C . ILE A 1 181 ? -10.746 18.890 -4.082 1.00 92.56 181 ILE A C 1
ATOM 1496 O O . ILE A 1 181 ? -10.642 17.992 -4.914 1.00 92.56 181 ILE A O 1
ATOM 1500 N N . ASP A 1 182 ? -9.890 19.917 -4.064 1.00 92.62 182 ASP A N 1
ATOM 1501 C CA . ASP A 1 182 ? -8.771 20.041 -5.014 1.00 92.62 182 ASP A CA 1
ATOM 1502 C C . ASP A 1 182 ? -7.783 18.870 -4.895 1.00 92.62 182 ASP A C 1
ATOM 1504 O O . ASP A 1 182 ? -7.334 18.317 -5.900 1.00 92.62 182 ASP A O 1
ATOM 1508 N N . ARG A 1 183 ? -7.465 18.442 -3.668 1.00 94.69 183 ARG A N 1
ATOM 1509 C CA . ARG A 1 183 ? -6.610 17.268 -3.436 1.00 94.69 183 ARG A CA 1
ATOM 1510 C C . ARG A 1 183 ? -7.272 15.961 -3.842 1.00 94.69 183 ARG A C 1
ATOM 1512 O O . ARG A 1 183 ? -6.585 15.076 -4.352 1.00 94.69 183 ARG A O 1
ATOM 1519 N N . LEU A 1 184 ? -8.590 15.861 -3.701 1.00 92.81 184 LEU A N 1
ATOM 1520 C CA . LEU A 1 184 ? -9.334 14.729 -4.224 1.00 92.81 184 LEU A CA 1
ATOM 1521 C C . LEU A 1 184 ? -9.180 14.650 -5.741 1.00 92.81 184 LEU A C 1
ATOM 1523 O O . LEU A 1 184 ? -8.751 13.617 -6.233 1.00 92.81 184 LEU A O 1
ATOM 1527 N N . ILE A 1 185 ? -9.435 15.741 -6.467 1.00 92.00 185 ILE A N 1
ATOM 1528 C CA . ILE A 1 185 ? -9.310 15.782 -7.933 1.00 92.00 185 ILE A CA 1
ATOM 1529 C C . ILE A 1 185 ? -7.877 15.43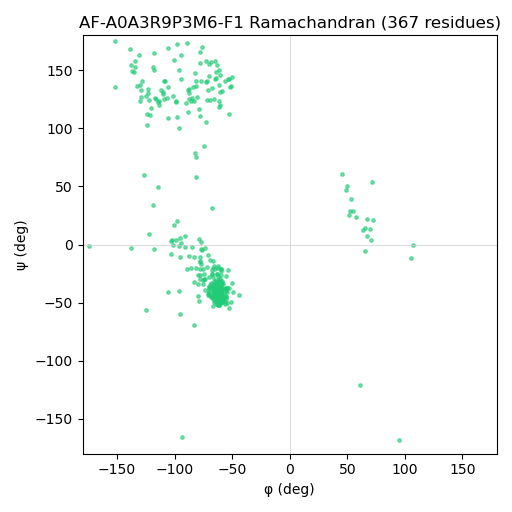8 -8.365 1.00 92.00 185 ILE A C 1
ATOM 1531 O O . ILE A 1 185 ? -7.678 14.591 -9.232 1.00 92.00 185 ILE A O 1
ATOM 1535 N N . LYS A 1 186 ? -6.863 16.011 -7.702 1.00 93.06 186 LYS A N 1
ATOM 1536 C CA . LYS A 1 186 ? -5.439 15.733 -7.981 1.00 93.06 186 LYS A CA 1
ATOM 1537 C C . LYS A 1 186 ? -4.990 14.315 -7.638 1.00 93.06 186 LYS A C 1
ATOM 1539 O O . LYS A 1 186 ? -3.913 13.904 -8.059 1.00 93.06 186 LYS A O 1
ATOM 1544 N N . SER A 1 187 ? -5.788 13.566 -6.883 1.00 93.81 187 SER A N 1
ATOM 1545 C CA . SER A 1 187 ? -5.530 12.147 -6.629 1.00 93.81 187 SER A CA 1
ATOM 1546 C C . SER A 1 187 ? -5.877 11.264 -7.830 1.00 93.81 187 SER A C 1
ATOM 1548 O O . SER A 1 187 ? -5.609 10.063 -7.784 1.00 93.81 187 SER A O 1
ATOM 1550 N N . TYR A 1 188 ? -6.437 11.842 -8.898 1.00 93.81 188 TYR A N 1
ATOM 1551 C CA . TYR A 1 188 ? -6.802 11.159 -10.128 1.00 93.81 188 TYR A CA 1
ATOM 1552 C C . TYR A 1 188 ? -6.056 11.713 -11.345 1.00 93.81 188 TYR A C 1
ATOM 1554 O O . TYR A 1 188 ? -5.684 12.881 -11.417 1.00 93.81 188 TYR A O 1
ATOM 1562 N N . GLU A 1 189 ? -5.888 10.854 -12.340 1.00 92.25 189 GLU A N 1
ATOM 1563 C CA . GLU A 1 189 ? -5.405 11.169 -13.680 1.00 92.25 189 GLU A CA 1
ATOM 1564 C C . GLU A 1 189 ? -6.334 10.542 -14.721 1.00 92.25 189 GLU A C 1
ATOM 1566 O O . GLU A 1 189 ? -7.124 9.648 -14.406 1.00 92.25 189 GLU A O 1
ATOM 1571 N N . ARG A 1 190 ? -6.260 10.989 -15.977 1.00 91.25 190 ARG A N 1
ATOM 1572 C CA . ARG A 1 190 ? -7.059 10.367 -17.039 1.00 91.25 190 ARG A CA 1
ATOM 1573 C C . ARG A 1 190 ? -6.643 8.917 -17.266 1.00 91.25 190 ARG A C 1
ATOM 1575 O O . ARG A 1 190 ? -5.461 8.579 -17.205 1.00 91.25 190 ARG A O 1
ATOM 1582 N N . VAL A 1 191 ? -7.623 8.062 -17.560 1.00 89.56 191 VAL A N 1
ATOM 1583 C CA . VAL A 1 191 ? -7.323 6.712 -18.053 1.00 89.56 191 VAL A CA 1
ATOM 1584 C C . VAL A 1 191 ? -6.598 6.788 -19.406 1.00 89.56 191 VAL A C 1
ATOM 1586 O O . VAL A 1 191 ? -6.776 7.769 -20.135 1.00 89.56 191 VAL A O 1
ATOM 1589 N N . PRO A 1 192 ? -5.794 5.771 -19.769 1.00 82.00 192 PRO A N 1
ATOM 1590 C CA . PRO A 1 192 ? -5.232 5.670 -21.112 1.00 82.00 192 PRO A CA 1
ATOM 1591 C C . PRO A 1 192 ? -6.326 5.764 -22.186 1.00 82.00 192 PRO A C 1
ATOM 1593 O O . PRO A 1 192 ? -7.422 5.240 -22.000 1.00 82.00 192 PRO A O 1
ATOM 1596 N N . THR A 1 193 ? -6.028 6.432 -23.303 1.00 70.19 193 THR A N 1
ATOM 1597 C CA . THR A 1 193 ? -6.978 6.635 -24.414 1.00 70.19 193 THR A CA 1
ATOM 1598 C C . THR A 1 193 ? -7.254 5.369 -25.223 1.00 70.19 193 THR A C 1
ATOM 1600 O O . THR A 1 193 ? -8.259 5.307 -25.928 1.00 70.19 193 THR A O 1
ATOM 1603 N N . ASP A 1 194 ? -6.371 4.377 -25.123 1.00 71.56 194 ASP A N 1
ATOM 1604 C CA . ASP A 1 194 ? -6.464 3.106 -25.836 1.00 71.56 194 ASP A CA 1
ATOM 1605 C C . ASP A 1 194 ? -7.266 2.064 -25.048 1.00 71.56 194 ASP A C 1
ATOM 1607 O O . ASP A 1 194 ? -7.594 2.248 -23.877 1.00 71.56 194 ASP A O 1
ATOM 1611 N N . ASP A 1 195 ? -7.530 0.920 -25.677 1.00 77.94 195 ASP A N 1
ATOM 1612 C CA . ASP A 1 195 ? -8.073 -0.254 -25.001 1.00 77.94 195 ASP A CA 1
ATOM 1613 C C . ASP A 1 195 ? -7.229 -0.627 -23.768 1.00 77.94 195 ASP A C 1
ATOM 1615 O O . ASP A 1 195 ? -6.090 -1.093 -23.876 1.00 77.94 195 ASP A O 1
ATOM 1619 N N . PHE A 1 196 ? -7.817 -0.472 -22.581 1.00 86.00 196 PHE A N 1
ATOM 1620 C CA . PHE A 1 196 ? -7.203 -0.854 -21.314 1.00 86.00 196 PHE A CA 1
ATOM 1621 C C . PHE A 1 196 ? -8.010 -1.939 -20.599 1.00 86.00 196 PHE A C 1
ATOM 1623 O O . PHE A 1 196 ? -9.168 -2.225 -20.907 1.00 86.00 196 PHE A O 1
ATOM 1630 N N . TYR A 1 197 ? -7.369 -2.565 -19.620 1.00 88.69 197 TYR A N 1
ATOM 1631 C CA . TYR A 1 197 ? -7.940 -3.646 -18.824 1.00 88.69 197 TYR A CA 1
ATOM 1632 C C . TYR A 1 197 ? -8.003 -3.217 -17.368 1.00 88.69 197 TYR A C 1
ATOM 1634 O O . TYR A 1 197 ? -7.159 -2.442 -16.921 1.00 88.69 197 TYR A O 1
ATOM 1642 N N . VAL A 1 198 ? -8.976 -3.724 -16.621 1.00 90.50 198 VAL A N 1
ATOM 1643 C CA . VAL A 1 198 ? -9.186 -3.395 -15.210 1.00 90.50 198 VAL A CA 1
ATOM 1644 C C . VAL A 1 198 ? -8.847 -4.600 -14.348 1.00 90.50 198 VAL A C 1
ATOM 1646 O O . VAL A 1 198 ? -9.326 -5.706 -14.572 1.00 90.50 198 VAL A O 1
ATOM 1649 N N . CYS A 1 199 ? -8.018 -4.390 -13.335 1.00 88.75 199 CYS A N 1
ATOM 1650 C CA . CYS A 1 199 ? -7.687 -5.405 -12.357 1.00 88.75 199 CYS A CA 1
ATOM 1651 C C . CYS A 1 199 ? -8.955 -5.848 -11.606 1.00 88.75 199 CYS A C 1
ATOM 1653 O O . CYS A 1 199 ? -9.589 -5.012 -10.958 1.00 88.75 199 CYS A O 1
ATOM 1655 N N . PRO A 1 200 ? -9.299 -7.149 -11.601 1.00 86.44 200 PRO A N 1
ATOM 1656 C CA . PRO A 1 200 ? -10.497 -7.644 -10.920 1.00 86.44 200 PRO A CA 1
ATOM 1657 C C . PRO A 1 200 ? -10.403 -7.578 -9.389 1.00 86.44 200 PRO A C 1
ATOM 1659 O O . PRO A 1 200 ? -11.409 -7.758 -8.712 1.00 86.44 200 PRO A O 1
ATOM 1662 N N . TYR A 1 201 ? -9.204 -7.360 -8.840 1.00 86.94 201 TYR A N 1
ATOM 1663 C CA . TYR A 1 201 ? -8.979 -7.274 -7.398 1.00 86.94 201 TYR A CA 1
ATOM 1664 C C . TYR A 1 201 ? -9.002 -5.837 -6.892 1.00 86.94 201 TYR A C 1
ATOM 1666 O O . TYR A 1 201 ? -9.825 -5.497 -6.053 1.00 86.94 201 TYR A O 1
ATOM 1674 N N . CYS A 1 202 ? -8.104 -4.988 -7.400 1.00 87.19 202 CYS A N 1
ATOM 1675 C CA . CYS A 1 202 ? -7.948 -3.630 -6.881 1.00 87.19 202 CYS A CA 1
ATOM 1676 C C . CYS A 1 202 ? -8.717 -2.564 -7.672 1.00 87.19 202 CYS A C 1
ATOM 1678 O O . CYS A 1 202 ? -8.625 -1.386 -7.339 1.00 87.19 202 CYS A O 1
ATOM 1680 N N . GLY A 1 203 ? -9.407 -2.958 -8.747 1.00 89.38 203 GLY A N 1
ATOM 1681 C CA . GLY A 1 203 ? -10.212 -2.065 -9.575 1.00 89.38 203 GLY A CA 1
ATOM 1682 C C . GLY A 1 203 ? -9.418 -1.074 -10.423 1.00 89.38 203 GLY A C 1
ATOM 1683 O O . GLY A 1 203 ? -10.036 -0.264 -11.097 1.00 89.38 203 GLY A O 1
ATOM 1684 N N . TRP A 1 204 ? -8.083 -1.118 -10.423 1.00 91.44 204 TRP A N 1
ATOM 1685 C CA . TRP A 1 204 ? -7.264 -0.179 -11.188 1.00 91.44 204 TRP A CA 1
ATOM 1686 C C . TRP A 1 204 ? -6.862 -0.706 -12.571 1.00 91.44 204 TRP A C 1
ATOM 1688 O O . TRP A 1 204 ? -6.942 -1.902 -12.839 1.00 91.44 204 TRP A O 1
ATOM 1698 N N . THR A 1 205 ? -6.421 0.170 -13.473 1.00 90.31 205 THR A N 1
ATOM 1699 C CA . THR A 1 205 ? -6.017 -0.204 -14.831 1.00 90.31 205 THR A CA 1
ATOM 1700 C C . THR A 1 205 ? -4.750 -1.062 -14.825 1.00 90.31 205 THR A C 1
ATOM 1702 O O . THR A 1 205 ? -3.768 -0.711 -14.171 1.00 90.31 205 THR A O 1
ATOM 1705 N N . LEU A 1 206 ? -4.735 -2.140 -15.607 1.00 87.38 206 LEU A N 1
ATOM 1706 C CA . LEU A 1 206 ? -3.545 -2.953 -15.842 1.00 87.38 206 LEU A CA 1
ATOM 1707 C C . LEU A 1 206 ? -2.546 -2.205 -16.729 1.00 87.38 206 LEU A C 1
ATOM 1709 O O . LEU A 1 206 ? -2.919 -1.555 -17.705 1.00 87.38 206 LEU A O 1
ATOM 1713 N N . GLN A 1 207 ? -1.262 -2.349 -16.416 1.00 80.06 207 GLN A N 1
ATOM 1714 C CA . GLN A 1 207 ? -0.162 -1.853 -17.234 1.00 80.06 207 GLN A CA 1
ATOM 1715 C C . GLN A 1 207 ? 0.210 -2.912 -18.277 1.00 80.06 207 GLN A C 1
ATOM 1717 O O . GLN A 1 207 ? 0.429 -4.074 -17.925 1.00 80.06 207 GLN A O 1
ATOM 1722 N N . ASN A 1 208 ? 0.307 -2.513 -19.547 1.00 74.12 208 ASN A N 1
ATOM 1723 C CA . ASN A 1 208 ? 0.885 -3.343 -20.601 1.00 74.12 208 ASN A CA 1
ATOM 1724 C C . ASN A 1 208 ? 2.397 -3.094 -20.658 1.00 74.12 208 ASN A C 1
ATOM 1726 O O . ASN A 1 208 ? 2.828 -1.991 -20.986 1.00 74.12 208 ASN A O 1
ATOM 1730 N N . LYS A 1 209 ? 3.198 -4.106 -20.321 1.00 65.94 209 LYS A N 1
ATOM 1731 C CA . LYS A 1 209 ? 4.660 -4.075 -20.446 1.00 65.94 209 LYS A CA 1
ATOM 1732 C C . LYS A 1 209 ? 5.089 -5.251 -21.314 1.00 65.94 209 LYS A C 1
ATOM 1734 O O . LYS A 1 209 ? 4.920 -6.399 -20.910 1.00 65.94 209 LYS A O 1
ATOM 1739 N N . SER A 1 210 ? 5.606 -4.965 -22.510 1.00 62.25 210 SER A N 1
ATOM 1740 C CA . SER A 1 210 ? 6.122 -5.971 -23.455 1.00 62.25 210 SER A CA 1
ATOM 1741 C C . SER A 1 210 ? 5.151 -7.142 -23.693 1.00 62.25 210 SER A C 1
ATOM 1743 O O . SER A 1 210 ? 5.536 -8.305 -23.570 1.00 62.25 210 SER A O 1
ATOM 1745 N N . GLU A 1 211 ? 3.886 -6.826 -23.998 1.00 61.72 211 GLU A N 1
ATOM 1746 C CA . GLU A 1 211 ? 2.801 -7.793 -24.265 1.00 61.72 211 GLU A CA 1
ATOM 1747 C C . GLU A 1 211 ? 2.324 -8.589 -23.035 1.00 61.72 211 GLU A C 1
ATOM 1749 O O . GLU A 1 211 ? 1.597 -9.577 -23.163 1.00 61.72 211 GLU A O 1
ATOM 1754 N N . LYS A 1 212 ? 2.700 -8.166 -21.822 1.00 71.38 212 LYS A N 1
ATOM 1755 C CA . LYS A 1 212 ? 2.197 -8.732 -20.568 1.00 71.38 212 LYS A CA 1
ATOM 1756 C C . LYS A 1 212 ? 1.427 -7.686 -19.777 1.00 71.38 212 LYS A C 1
ATOM 1758 O O . LYS A 1 212 ? 1.942 -6.616 -19.455 1.00 71.38 212 LYS A O 1
ATOM 1763 N N . TYR A 1 213 ? 0.196 -8.036 -19.415 1.00 78.06 213 TYR A N 1
ATOM 1764 C CA . TYR A 1 213 ? -0.623 -7.235 -18.516 1.00 78.06 213 TYR A CA 1
ATOM 1765 C C . TYR A 1 213 ? -0.292 -7.570 -17.068 1.00 78.06 213 TYR A C 1
ATOM 1767 O O . TYR A 1 213 ? -0.348 -8.729 -16.655 1.00 78.06 213 TYR A O 1
ATOM 1775 N N . SER A 1 214 ? 0.034 -6.540 -16.297 1.00 77.69 214 SER A N 1
ATOM 1776 C CA . SER A 1 214 ? 0.315 -6.657 -14.871 1.00 77.69 214 SER A CA 1
ATOM 1777 C C . SER A 1 214 ? -0.349 -5.518 -14.107 1.00 77.69 214 SER A C 1
ATOM 1779 O O . SER A 1 214 ? -0.538 -4.419 -14.626 1.00 77.69 214 SER A O 1
ATOM 1781 N N . CYS A 1 215 ? -0.734 -5.797 -12.868 1.00 83.12 215 CYS A N 1
ATOM 1782 C CA . CYS A 1 215 ? -1.105 -4.764 -11.912 1.00 83.12 215 CYS A CA 1
ATOM 1783 C C . CYS A 1 215 ? 0.102 -4.465 -11.009 1.00 83.12 215 CYS A C 1
ATOM 1785 O O . CYS A 1 215 ? 1.113 -5.168 -11.042 1.00 83.12 215 CYS A O 1
ATOM 1787 N N . LEU A 1 216 ? -0.008 -3.435 -10.179 1.00 78.38 216 LEU A N 1
ATOM 1788 C CA . LEU A 1 216 ? 1.111 -2.924 -9.394 1.00 78.38 216 LEU A CA 1
ATOM 1789 C C . LEU A 1 216 ? 1.475 -3.733 -8.157 1.00 78.38 216 LEU A C 1
ATOM 1791 O O . LEU A 1 216 ? 2.618 -3.692 -7.716 1.00 78.38 216 LEU A O 1
ATOM 1795 N N . ASN A 1 217 ? 0.515 -4.455 -7.586 1.00 77.56 217 ASN A N 1
ATOM 1796 C CA . ASN A 1 217 ? 0.733 -5.250 -6.386 1.00 77.56 217 ASN A CA 1
ATOM 1797 C C . ASN A 1 217 ? 0.699 -6.742 -6.728 1.00 77.56 217 ASN A C 1
ATOM 1799 O O . ASN A 1 217 ? -0.129 -7.189 -7.524 1.00 77.56 217 ASN A O 1
ATOM 1803 N N . GLN A 1 218 ? 1.580 -7.517 -6.097 1.00 75.75 218 GLN A N 1
ATOM 1804 C CA . GLN A 1 218 ? 1.670 -8.962 -6.280 1.00 75.75 218 GLN A CA 1
ATOM 1805 C C . GLN A 1 218 ? 0.345 -9.691 -5.986 1.00 75.75 218 GLN A C 1
ATOM 1807 O O . GLN A 1 218 ? -0.003 -10.615 -6.716 1.00 75.75 218 GLN A O 1
ATOM 1812 N N . GLU A 1 219 ? -0.433 -9.262 -4.986 1.00 76.62 219 GLU A N 1
ATOM 1813 C CA . GLU A 1 219 ? -1.746 -9.854 -4.672 1.00 76.62 219 GLU A CA 1
ATOM 1814 C C . GLU A 1 219 ? -2.711 -9.757 -5.855 1.00 76.62 219 GLU A C 1
ATOM 1816 O O . GLU A 1 219 ? -3.472 -10.681 -6.121 1.00 76.62 219 GLU A O 1
ATOM 1821 N N . CYS A 1 220 ? -2.634 -8.683 -6.645 1.00 77.44 220 CYS A N 1
ATOM 1822 C CA . CYS A 1 220 ? -3.484 -8.533 -7.823 1.00 77.44 220 CYS A CA 1
ATOM 1823 C C . CYS A 1 220 ? -3.247 -9.648 -8.854 1.00 77.44 220 CYS A C 1
ATOM 1825 O O . CYS A 1 220 ? -4.177 -10.017 -9.568 1.00 77.44 220 CYS A O 1
ATOM 1827 N N . LYS A 1 221 ? -2.027 -10.204 -8.927 1.00 72.94 221 LYS A N 1
ATOM 1828 C CA . LYS A 1 221 ? -1.693 -11.315 -9.831 1.00 72.94 221 LYS A CA 1
ATOM 1829 C C . LYS A 1 221 ? -2.404 -12.606 -9.432 1.00 72.94 221 LYS A C 1
ATOM 1831 O O . LYS A 1 221 ? -2.817 -13.354 -10.310 1.00 72.94 221 LYS A O 1
ATOM 1836 N N . GLU A 1 222 ? -2.571 -12.860 -8.136 1.00 73.81 222 GLU A N 1
ATOM 1837 C CA . GLU A 1 222 ? -3.243 -14.071 -7.638 1.00 73.81 222 GLU A CA 1
ATOM 1838 C C . GLU A 1 222 ? -4.735 -14.092 -8.004 1.00 73.81 222 GLU A C 1
ATOM 1840 O O . GLU A 1 222 ? -5.319 -15.154 -8.207 1.00 73.81 222 GLU A O 1
ATOM 1845 N N . HIS A 1 223 ? -5.334 -12.912 -8.159 1.00 73.88 223 HIS A N 1
ATOM 1846 C CA . HIS A 1 223 ? -6.738 -12.728 -8.527 1.00 73.88 223 HIS A CA 1
ATOM 1847 C C . HIS A 1 223 ? -6.971 -12.548 -10.033 1.00 73.88 223 HIS A C 1
ATOM 1849 O O . HIS A 1 223 ? -8.104 -12.355 -10.476 1.00 73.88 223 HIS A O 1
ATOM 1855 N N . PHE A 1 224 ? -5.909 -12.608 -10.830 1.00 73.62 224 PHE A N 1
ATOM 1856 C CA . PHE A 1 224 ? -5.928 -12.311 -12.251 1.00 73.62 224 PHE A CA 1
ATOM 1857 C C . PHE A 1 224 ? -5.616 -13.562 -13.076 1.00 73.62 224 PHE A C 1
ATOM 1859 O O . PHE A 1 224 ? -4.550 -14.165 -12.951 1.00 73.62 224 PHE A O 1
ATOM 1866 N N . ASN A 1 225 ? -6.524 -13.937 -13.982 1.00 77.94 225 ASN A N 1
ATOM 1867 C CA . ASN A 1 225 ? -6.261 -15.005 -14.941 1.00 77.94 225 ASN A CA 1
ATOM 1868 C C . ASN A 1 225 ? -5.791 -14.431 -16.283 1.00 77.94 225 ASN A C 1
ATOM 1870 O O . ASN A 1 225 ? -6.602 -14.044 -17.122 1.00 77.94 225 ASN A O 1
ATOM 1874 N N . ARG A 1 226 ? -4.476 -14.463 -16.528 1.00 71.31 226 ARG A N 1
ATOM 1875 C CA . ARG A 1 226 ? -3.868 -13.970 -17.780 1.00 71.31 226 ARG A CA 1
ATOM 1876 C C . ARG A 1 226 ? -4.436 -14.598 -19.058 1.00 71.31 226 ARG A C 1
ATOM 1878 O O . ARG A 1 226 ? -4.410 -13.966 -20.104 1.00 71.31 226 ARG A O 1
ATOM 1885 N N . TYR A 1 227 ? -4.953 -15.826 -18.983 1.00 76.00 227 TYR A N 1
ATOM 1886 C CA . TYR A 1 227 ? -5.544 -16.522 -20.131 1.00 76.00 227 TYR A CA 1
ATOM 1887 C C . TYR A 1 227 ? -6.964 -16.040 -20.454 1.00 76.00 227 TYR A C 1
ATOM 1889 O O . TYR A 1 227 ? -7.504 -16.377 -21.502 1.00 76.00 227 TYR A O 1
ATOM 1897 N N . LYS A 1 228 ? -7.562 -15.247 -19.561 1.00 82.38 228 LYS A N 1
ATOM 1898 C CA . LYS A 1 228 ? -8.886 -14.638 -19.700 1.00 82.38 228 LYS A CA 1
ATOM 1899 C C . LYS A 1 228 ? -8.803 -13.113 -19.684 1.00 82.38 228 LYS A C 1
ATOM 1901 O O . LYS A 1 228 ? -9.693 -12.443 -19.181 1.00 82.38 228 LYS A O 1
ATOM 1906 N N . ILE A 1 229 ? -7.720 -12.555 -20.230 1.00 79.06 229 ILE A N 1
ATOM 1907 C CA . ILE A 1 229 ? -7.468 -11.109 -20.211 1.00 79.06 229 ILE A CA 1
ATOM 1908 C C . ILE A 1 229 ? -8.647 -10.294 -20.762 1.00 79.06 229 ILE A C 1
ATOM 1910 O O . ILE A 1 229 ? -9.010 -9.274 -20.190 1.00 79.06 229 ILE A O 1
ATOM 1914 N N . ASN A 1 230 ? -9.313 -10.797 -21.804 1.00 83.94 230 ASN A N 1
ATOM 1915 C CA . ASN A 1 230 ? -10.465 -10.148 -22.428 1.00 83.94 230 ASN A CA 1
ATOM 1916 C C . ASN A 1 230 ? -11.678 -9.997 -21.495 1.00 83.94 230 ASN A C 1
ATOM 1918 O O . ASN A 1 230 ? -12.444 -9.056 -21.681 1.00 83.94 230 ASN A O 1
ATOM 1922 N N . ASP A 1 231 ? -11.823 -10.846 -20.471 1.00 84.94 231 ASP A N 1
ATOM 1923 C CA . ASP A 1 231 ? -12.896 -10.726 -19.468 1.00 84.94 231 ASP A CA 1
ATOM 1924 C C . ASP A 1 231 ? -12.723 -9.463 -18.607 1.00 84.94 231 ASP A C 1
ATOM 1926 O O . ASP A 1 231 ? -13.670 -8.982 -17.988 1.00 84.94 231 ASP A O 1
ATOM 1930 N N . TYR A 1 232 ? -11.507 -8.916 -18.579 1.00 85.50 232 TYR A N 1
ATOM 1931 C CA . TYR A 1 232 ? -11.134 -7.734 -17.811 1.00 85.50 232 TYR A CA 1
ATOM 1932 C C . TYR A 1 232 ? -11.026 -6.473 -18.672 1.00 85.50 232 TYR A C 1
ATOM 1934 O O . TYR A 1 232 ? -10.615 -5.426 -18.169 1.00 85.50 232 TYR A O 1
ATOM 1942 N N . LYS A 1 233 ? -11.336 -6.555 -19.972 1.00 86.31 233 LYS A N 1
ATOM 1943 C CA . LYS A 1 233 ? -11.249 -5.407 -20.877 1.00 86.31 233 LYS A CA 1
ATOM 1944 C C . LYS A 1 233 ? -12.287 -4.363 -20.468 1.00 86.31 233 LYS A C 1
ATOM 1946 O O . LYS A 1 233 ? -13.475 -4.674 -20.368 1.00 86.31 233 LYS A O 1
ATOM 1951 N N . ALA A 1 234 ? -11.844 -3.130 -20.236 1.00 84.38 234 ALA A N 1
ATOM 1952 C CA . ALA A 1 234 ? -12.767 -2.025 -20.028 1.00 84.38 234 ALA A CA 1
ATOM 1953 C C . ALA A 1 234 ? -13.552 -1.783 -21.317 1.00 84.38 234 ALA A C 1
ATOM 1955 O O . ALA A 1 234 ? -13.010 -1.888 -22.421 1.00 84.38 234 ALA A O 1
ATOM 1956 N N . ARG A 1 235 ? -14.834 -1.444 -21.196 1.00 78.94 235 ARG A N 1
ATOM 1957 C CA . ARG A 1 235 ? -15.578 -0.994 -22.372 1.00 78.94 235 ARG A CA 1
ATOM 1958 C C . ARG A 1 235 ? -15.055 0.387 -22.786 1.00 78.94 235 ARG A C 1
ATOM 1960 O O . ARG A 1 235 ? -14.718 1.185 -21.905 1.00 78.94 235 ARG A O 1
ATOM 1967 N N . PRO A 1 236 ? -15.004 0.695 -24.095 1.00 70.31 236 PRO A N 1
ATOM 1968 C CA . PRO A 1 236 ? -14.686 2.041 -24.550 1.00 70.31 236 PRO A CA 1
ATOM 1969 C C . PRO A 1 236 ? -15.565 3.064 -23.837 1.00 70.31 236 PRO A C 1
ATOM 1971 O O . PRO A 1 236 ? -16.765 2.836 -23.675 1.00 70.31 236 PRO A O 1
ATOM 1974 N N . PHE A 1 237 ? -14.956 4.167 -23.403 1.00 71.69 237 PHE A N 1
ATOM 1975 C CA . PHE A 1 237 ? -15.642 5.245 -22.691 1.00 71.69 237 PHE A CA 1
ATOM 1976 C C . PHE A 1 237 ? -16.358 4.799 -21.412 1.00 71.69 237 PHE A C 1
ATOM 1978 O O . PHE A 1 237 ? -17.292 5.456 -20.999 1.00 71.69 237 PHE A O 1
ATOM 1985 N N . GLN A 1 238 ? -15.967 3.700 -20.764 1.00 83.19 238 GLN A N 1
ATOM 1986 C CA . GLN A 1 238 ? -16.582 3.316 -19.488 1.00 83.19 238 GLN A CA 1
ATOM 1987 C C . GLN A 1 238 ? -16.090 4.180 -18.322 1.00 83.19 238 GLN A C 1
ATOM 1989 O O . GLN A 1 238 ? -16.820 4.398 -17.358 1.00 83.19 238 GLN A O 1
ATOM 1994 N N . PHE A 1 239 ? -14.848 4.653 -18.404 1.00 89.12 239 PHE A N 1
ATOM 1995 C CA . PHE A 1 239 ? -14.182 5.393 -17.340 1.00 89.12 239 PHE A CA 1
ATOM 1996 C C . PHE A 1 239 ? -13.458 6.613 -17.906 1.00 89.12 239 PHE A C 1
ATOM 1998 O O . PHE A 1 239 ? -12.982 6.581 -19.040 1.00 89.12 239 PHE A O 1
ATOM 2005 N N . THR A 1 240 ? -13.367 7.677 -17.112 1.00 89.75 240 THR A N 1
ATOM 2006 C CA . THR A 1 240 ? -12.676 8.930 -17.470 1.00 89.75 240 THR A CA 1
ATOM 2007 C C . THR A 1 240 ? -11.354 9.075 -16.741 1.00 89.75 240 THR A C 1
ATOM 2009 O O . THR A 1 240 ? -10.353 9.485 -17.334 1.00 89.75 240 THR A O 1
ATOM 2012 N N . HIS A 1 241 ? -11.344 8.709 -15.463 1.00 92.75 241 HIS A N 1
ATOM 2013 C CA . HIS A 1 241 ? -10.210 8.907 -14.578 1.00 92.75 241 HIS A CA 1
ATOM 2014 C C . HIS A 1 241 ? -9.908 7.656 -13.761 1.00 92.75 241 HIS A C 1
ATOM 2016 O O . HIS A 1 241 ? -10.763 6.796 -13.546 1.00 92.75 241 HIS A O 1
ATOM 2022 N N . ARG A 1 242 ? -8.668 7.580 -13.292 1.00 93.06 242 ARG A N 1
ATOM 2023 C CA . ARG A 1 242 ? -8.150 6.566 -12.382 1.00 93.06 242 ARG A CA 1
ATOM 2024 C C . ARG A 1 242 ? -7.328 7.235 -11.294 1.00 93.06 242 ARG A C 1
ATOM 2026 O O . ARG A 1 242 ? -6.768 8.296 -11.550 1.00 93.06 242 ARG A O 1
ATOM 2033 N N . THR A 1 243 ? -7.221 6.643 -10.113 1.00 93.44 243 THR A N 1
ATOM 2034 C CA . THR A 1 243 ? -6.289 7.168 -9.104 1.00 93.44 243 THR A CA 1
ATOM 2035 C C . THR A 1 243 ? -4.853 7.134 -9.628 1.00 93.44 243 THR A C 1
ATOM 2037 O O . THR A 1 243 ? -4.490 6.210 -10.358 1.00 93.44 243 THR A O 1
ATOM 2040 N N . ILE A 1 244 ? -4.027 8.106 -9.243 1.00 91.75 244 ILE A N 1
ATOM 2041 C CA . ILE A 1 244 ? -2.594 8.106 -9.574 1.00 91.75 244 ILE A CA 1
ATOM 2042 C C . ILE A 1 244 ? -1.843 6.984 -8.835 1.00 91.75 244 ILE A C 1
ATOM 2044 O O . ILE A 1 244 ? -2.266 6.540 -7.763 1.00 91.75 244 ILE A O 1
ATOM 2048 N N . GLU A 1 245 ? -0.687 6.571 -9.368 1.00 88.06 245 GLU A N 1
ATOM 2049 C CA . GLU A 1 245 ? 0.130 5.465 -8.825 1.00 88.06 245 GLU A CA 1
ATOM 2050 C C . GLU A 1 245 ? 0.445 5.550 -7.338 1.00 88.06 245 GLU A C 1
ATOM 2052 O O . GLU A 1 245 ? 0.110 4.599 -6.615 1.00 88.06 245 GLU A O 1
ATOM 2057 N N . PRO A 1 246 ? 0.936 6.692 -6.836 1.00 87.81 246 PRO A N 1
ATOM 2058 C CA . PRO A 1 246 ? 1.216 6.821 -5.415 1.00 87.81 246 PRO A CA 1
ATOM 2059 C C . PRO A 1 246 ? -0.038 6.659 -4.547 1.00 87.81 246 PRO A C 1
ATOM 2061 O O . PRO A 1 246 ? 0.020 6.060 -3.472 1.00 87.81 246 PRO A O 1
ATOM 2064 N N . VAL A 1 247 ? -1.198 7.155 -4.998 1.00 91.19 247 VAL A N 1
ATOM 2065 C CA . VAL A 1 247 ? -2.460 7.073 -4.241 1.00 91.19 247 VAL A CA 1
ATOM 2066 C C . VAL A 1 247 ? -2.983 5.645 -4.216 1.00 91.19 247 VAL A C 1
ATOM 2068 O O . VAL A 1 247 ? -3.395 5.167 -3.158 1.00 91.19 247 VAL A O 1
ATOM 2071 N N . GLN A 1 248 ? -2.923 4.917 -5.329 1.00 90.50 248 GLN A N 1
ATOM 2072 C CA . GLN A 1 248 ? -3.355 3.527 -5.287 1.00 90.50 248 GLN A CA 1
ATOM 2073 C C . GLN A 1 248 ? -2.482 2.700 -4.333 1.00 90.50 248 GLN A C 1
ATOM 2075 O O . GLN A 1 248 ? -3.012 1.952 -3.506 1.00 90.50 248 GLN A O 1
ATOM 2080 N N . LEU A 1 249 ? -1.157 2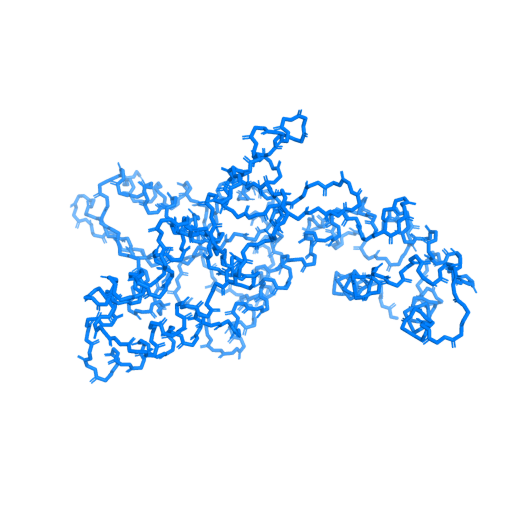.801 -4.471 1.00 86.06 249 LEU A N 1
ATOM 2081 C CA . LEU A 1 249 ? -0.213 1.984 -3.711 1.00 86.06 249 LEU A CA 1
ATOM 2082 C C . LEU A 1 249 ? -0.283 2.286 -2.213 1.00 86.06 249 LEU A C 1
ATOM 2084 O O . LEU A 1 249 ? -0.310 1.359 -1.407 1.00 86.06 249 LEU A O 1
ATOM 2088 N N . SER A 1 250 ? -0.369 3.567 -1.846 1.00 85.81 250 SER A N 1
ATOM 2089 C CA . SER A 1 250 ? -0.347 3.996 -0.442 1.00 85.81 250 SER A CA 1
ATOM 2090 C C . SER A 1 250 ? -1.718 4.051 0.237 1.00 85.81 250 SER A C 1
ATOM 2092 O O . SER A 1 250 ? -1.779 4.042 1.462 1.00 85.81 250 SER A O 1
ATOM 2094 N N . THR A 1 251 ? -2.820 4.139 -0.516 1.00 90.12 251 THR A N 1
ATOM 2095 C CA . THR A 1 251 ? -4.165 4.353 0.050 1.00 90.12 251 THR A CA 1
ATOM 2096 C C . THR A 1 251 ? -5.164 3.294 -0.377 1.00 90.12 251 THR A C 1
ATOM 2098 O O . THR A 1 251 ? -5.730 2.625 0.482 1.00 90.12 251 THR A O 1
ATOM 2101 N N . VAL A 1 252 ? -5.371 3.095 -1.679 1.00 91.75 252 VAL A N 1
ATOM 2102 C CA . VAL A 1 252 ? -6.445 2.210 -2.162 1.00 91.75 252 VAL A CA 1
ATOM 2103 C C . VAL A 1 252 ? -6.180 0.747 -1.801 1.00 91.75 252 VAL A C 1
ATOM 2105 O O . VAL A 1 252 ? -7.024 0.089 -1.195 1.00 91.75 252 VAL A O 1
ATOM 2108 N N . ILE A 1 253 ? -4.998 0.227 -2.150 1.00 88.75 253 ILE A N 1
ATOM 2109 C CA . ILE A 1 253 ? -4.668 -1.190 -1.940 1.00 88.75 253 ILE A CA 1
ATOM 2110 C C . ILE A 1 253 ? -4.587 -1.548 -0.445 1.00 88.75 253 ILE A C 1
ATOM 2112 O O . ILE A 1 253 ? -5.206 -2.544 -0.060 1.00 88.75 253 ILE A O 1
ATOM 2116 N N . PRO A 1 254 ? -3.887 -0.776 0.413 1.00 89.06 254 PRO A N 1
ATOM 2117 C CA . PRO A 1 254 ? -3.928 -0.990 1.861 1.00 89.06 254 PRO A CA 1
ATOM 2118 C C . PRO A 1 254 ? -5.345 -0.857 2.430 1.00 89.06 254 PRO A C 1
ATOM 2120 O O . PRO A 1 254 ? -5.770 -1.704 3.216 1.00 89.06 254 PRO A O 1
ATOM 2123 N N . GLY A 1 255 ? -6.114 0.119 1.936 1.00 93.12 255 GLY A N 1
ATOM 2124 C CA . GLY A 1 255 ? -7.493 0.373 2.335 1.00 93.12 255 GLY A CA 1
ATOM 2125 C C . GLY A 1 255 ? -8.410 -0.841 2.212 1.00 93.12 255 GLY A C 1
ATOM 2126 O O . GLY A 1 255 ? -9.218 -1.094 3.102 1.00 93.12 255 GLY A O 1
ATOM 2127 N N . PHE A 1 256 ? -8.249 -1.672 1.176 1.00 92.69 256 PHE A N 1
ATOM 2128 C CA . PHE A 1 256 ? -9.024 -2.915 1.070 1.00 92.69 256 PHE A CA 1
ATOM 2129 C C . PHE A 1 256 ? -8.805 -3.860 2.256 1.00 92.69 256 PHE A C 1
ATOM 2131 O O . PHE A 1 256 ? -9.749 -4.520 2.684 1.00 92.69 256 PHE A O 1
ATOM 2138 N N . LYS A 1 257 ? -7.590 -3.916 2.817 1.00 94.00 257 LYS A N 1
ATOM 2139 C CA . LYS A 1 257 ? -7.289 -4.742 3.996 1.00 94.00 257 LYS A CA 1
ATOM 2140 C C . LYS A 1 257 ? -7.843 -4.144 5.282 1.00 94.00 257 LYS A C 1
ATOM 2142 O O . LYS A 1 257 ? -8.285 -4.896 6.149 1.00 94.00 257 LYS A O 1
ATOM 2147 N N . GLU A 1 258 ? -7.875 -2.820 5.384 1.00 96.88 258 GLU A N 1
ATOM 2148 C CA . GLU A 1 258 ? -8.531 -2.116 6.489 1.00 96.88 258 GL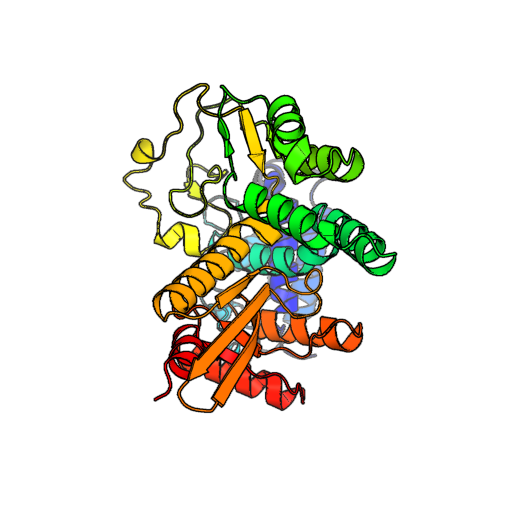U A CA 1
ATOM 2149 C C . GLU A 1 258 ? -10.041 -2.422 6.503 1.00 96.88 258 GLU A C 1
ATOM 2151 O O . GLU A 1 258 ? -10.573 -2.858 7.526 1.00 96.88 258 GLU A O 1
ATOM 2156 N N . PHE A 1 259 ? -10.714 -2.308 5.348 1.00 96.81 259 PHE A N 1
ATOM 2157 C CA . PHE A 1 259 ? -12.133 -2.660 5.200 1.00 96.81 259 PHE A CA 1
ATOM 2158 C C . PHE A 1 259 ? -12.401 -4.155 5.416 1.00 96.81 259 PHE A C 1
ATOM 2160 O O . PHE A 1 259 ? -13.363 -4.509 6.094 1.00 96.81 259 PHE A O 1
ATOM 2167 N N . GLU A 1 260 ? -11.538 -5.040 4.905 1.00 96.06 260 GLU A N 1
ATOM 2168 C CA . GLU A 1 260 ? -11.641 -6.486 5.143 1.00 96.06 260 GLU A CA 1
ATOM 2169 C C . GLU A 1 260 ? -11.655 -6.795 6.649 1.00 96.06 260 GLU A C 1
ATOM 2171 O O . GLU A 1 260 ? -12.494 -7.563 7.130 1.00 96.06 260 GLU A O 1
ATOM 2176 N N . LEU A 1 261 ? -10.740 -6.189 7.412 1.00 97.81 261 LEU A N 1
ATOM 2177 C CA . LEU A 1 261 ? -10.656 -6.403 8.851 1.00 97.81 261 LEU A CA 1
ATOM 2178 C C . LEU A 1 261 ? -11.840 -5.769 9.597 1.00 97.81 261 LEU A C 1
ATOM 2180 O O . LEU A 1 261 ? -12.407 -6.421 10.481 1.00 97.81 261 LEU A O 1
ATOM 2184 N N . LYS A 1 262 ? -12.261 -4.557 9.212 1.00 98.06 262 LYS A N 1
ATOM 2185 C CA . LYS A 1 262 ? -13.477 -3.913 9.734 1.00 98.06 262 LYS A CA 1
ATOM 2186 C C . LYS A 1 262 ? -14.690 -4.833 9.601 1.00 98.06 262 LYS A C 1
ATOM 2188 O O . LYS A 1 262 ? -15.318 -5.155 10.609 1.00 98.06 262 LYS A O 1
ATOM 2193 N N . ASP A 1 263 ? -14.965 -5.327 8.396 1.00 97.94 263 ASP A N 1
ATOM 2194 C CA . ASP A 1 263 ? -16.111 -6.199 8.123 1.00 97.94 263 ASP A CA 1
ATOM 2195 C C . ASP A 1 263 ? -16.075 -7.470 8.981 1.00 97.94 263 ASP A C 1
ATOM 2197 O O . ASP A 1 263 ? -17.100 -7.960 9.464 1.00 97.94 263 ASP A O 1
ATOM 2201 N N . ARG A 1 264 ? -14.881 -8.034 9.196 1.00 97.62 264 ARG A N 1
ATOM 2202 C CA . ARG A 1 264 ? -14.716 -9.218 10.045 1.00 97.62 264 ARG A CA 1
ATOM 2203 C C . ARG A 1 264 ? -15.057 -8.936 11.503 1.00 97.62 264 ARG A C 1
ATOM 2205 O O . ARG A 1 264 ? -15.677 -9.800 12.126 1.00 97.62 264 ARG A O 1
ATOM 2212 N N . PHE A 1 265 ? -14.667 -7.782 12.040 1.00 97.56 265 PHE A N 1
ATOM 2213 C CA . PHE A 1 265 ? -15.014 -7.369 13.400 1.00 97.56 265 PHE A CA 1
ATOM 2214 C C . PHE A 1 265 ? -16.502 -7.051 13.549 1.00 97.56 265 PHE A C 1
ATOM 2216 O O . PHE A 1 265 ? -17.129 -7.532 14.495 1.00 97.56 265 PHE A O 1
ATOM 2223 N N . GLU A 1 266 ? -17.092 -6.330 12.596 1.00 96.75 266 GLU A N 1
ATOM 2224 C CA . GLU A 1 266 ? -18.523 -6.002 12.606 1.00 96.75 266 GLU A CA 1
ATOM 2225 C C . GLU A 1 266 ? -19.393 -7.263 12.545 1.00 96.75 266 GLU A C 1
ATOM 2227 O O . GLU A 1 266 ? -20.371 -7.383 13.282 1.00 96.75 266 GLU A O 1
ATOM 2232 N N . ARG A 1 267 ? -18.982 -8.288 11.782 1.00 95.94 267 ARG A N 1
ATOM 2233 C CA . ARG A 1 267 ? -19.634 -9.614 11.799 1.00 95.94 267 ARG A CA 1
ATOM 2234 C C . ARG A 1 267 ? -19.557 -10.325 13.152 1.00 95.94 267 ARG A C 1
ATOM 2236 O O . ARG A 1 267 ? -20.317 -11.260 13.382 1.00 95.94 267 ARG A O 1
ATOM 2243 N N . GLN A 1 268 ? -18.643 -9.928 14.039 1.00 94.19 268 GLN A N 1
ATOM 2244 C CA . GLN A 1 268 ? -18.602 -10.403 15.427 1.00 94.19 268 GLN A CA 1
ATOM 2245 C C . GLN A 1 268 ? -19.406 -9.519 16.388 1.00 94.19 268 GLN A C 1
ATOM 2247 O O . GLN A 1 268 ? -19.312 -9.723 17.599 1.00 94.19 268 GLN A O 1
ATOM 2252 N N . GLY A 1 269 ? -20.164 -8.543 15.884 1.00 93.81 269 GLY A N 1
ATOM 2253 C CA . GLY A 1 269 ? -20.930 -7.597 16.692 1.00 93.81 269 GLY A CA 1
ATOM 2254 C C . GLY A 1 269 ? -20.066 -6.563 17.415 1.00 93.81 269 GLY A C 1
ATOM 2255 O O . GLY A 1 269 ? -20.496 -6.029 18.433 1.00 93.81 269 GLY A O 1
ATOM 2256 N N . ALA A 1 270 ? -18.835 -6.326 16.951 1.00 96.25 270 ALA A N 1
ATOM 2257 C CA . ALA A 1 270 ? -18.016 -5.228 17.449 1.00 96.25 270 ALA A CA 1
ATOM 2258 C C . ALA A 1 270 ? -18.391 -3.919 16.745 1.00 96.25 270 ALA A C 1
ATOM 2260 O O . ALA A 1 270 ? -18.739 -3.925 15.565 1.00 96.25 270 ALA A O 1
ATOM 2261 N N . GLN A 1 271 ? -18.272 -2.803 17.457 1.00 97.12 271 GLN A N 1
ATOM 2262 C CA . GLN A 1 271 ? -18.297 -1.478 16.856 1.00 97.12 271 GLN A CA 1
ATOM 2263 C C . GLN A 1 271 ? -16.888 -1.150 16.356 1.00 97.12 271 GLN A C 1
ATOM 2265 O O . GLN A 1 271 ? -15.901 -1.399 17.051 1.00 97.12 271 GLN A O 1
ATOM 2270 N N . VAL A 1 272 ? -16.795 -0.607 15.144 1.00 97.62 272 VAL A N 1
ATOM 2271 C CA . VAL A 1 272 ? -15.515 -0.274 14.513 1.00 97.62 272 VAL A CA 1
ATOM 2272 C C . VAL A 1 272 ? -15.547 1.165 14.024 1.00 97.62 272 VAL A C 1
ATOM 2274 O O . VAL A 1 272 ? -16.438 1.552 13.270 1.00 97.62 272 VAL A O 1
ATOM 2277 N N . LEU A 1 273 ? -14.556 1.947 14.437 1.00 96.81 273 LEU A N 1
ATOM 2278 C CA . LEU A 1 273 ? -14.292 3.285 13.928 1.00 96.81 273 LEU A CA 1
ATOM 2279 C C . LEU A 1 273 ? -13.054 3.241 13.027 1.00 96.81 273 LEU A C 1
ATOM 2281 O O . LEU A 1 273 ? -12.000 2.774 13.453 1.00 96.81 273 LEU A O 1
ATOM 2285 N N . MET A 1 274 ? -13.188 3.733 11.794 1.00 96.69 274 MET A N 1
ATOM 2286 C CA . MET A 1 274 ? -12.062 3.919 10.872 1.00 96.69 274 MET A CA 1
ATOM 2287 C C . MET A 1 274 ? -11.325 5.223 11.193 1.00 96.69 274 MET A C 1
ATOM 2289 O O . MET A 1 274 ? -11.962 6.241 11.479 1.00 96.69 274 MET A O 1
ATOM 2293 N N . TYR A 1 275 ? -10.000 5.179 11.095 1.00 95.62 275 TYR A N 1
ATOM 2294 C CA . TYR A 1 275 ? -9.056 6.290 11.252 1.00 95.62 275 TYR A CA 1
ATOM 2295 C C . TYR A 1 275 ? -9.275 7.137 12.521 1.00 95.62 275 TYR A C 1
ATOM 2297 O O . TYR A 1 275 ? -9.294 8.369 12.433 1.00 95.62 275 TYR A O 1
ATOM 2305 N N . PRO A 1 276 ? -9.459 6.512 13.700 1.00 95.81 276 PRO A N 1
ATOM 2306 C CA . PRO A 1 276 ? -9.768 7.197 14.956 1.00 95.81 276 PRO A CA 1
ATOM 2307 C C . PRO A 1 276 ? -8.764 8.306 15.289 1.00 95.81 276 PRO A C 1
ATOM 2309 O O . PRO A 1 276 ? -7.559 8.153 15.076 1.00 95.81 276 PRO A O 1
ATOM 2312 N N . ASN A 1 277 ? -9.272 9.408 15.847 1.00 94.25 277 ASN A N 1
ATOM 2313 C CA . ASN A 1 277 ? -8.482 10.586 16.220 1.00 94.25 277 ASN A CA 1
ATOM 2314 C C . ASN A 1 277 ? -7.639 11.116 15.042 1.00 94.25 277 ASN A C 1
ATOM 2316 O O . ASN A 1 277 ? -6.480 11.507 15.185 1.00 94.25 277 ASN A O 1
ATOM 2320 N N . ILE A 1 278 ? -8.244 11.076 13.846 1.00 83.56 278 ILE A N 1
ATOM 2321 C CA . ILE A 1 278 ? -7.625 11.339 12.543 1.00 83.56 278 ILE A CA 1
ATOM 2322 C C . ILE A 1 278 ? -6.283 10.600 12.453 1.00 83.56 278 ILE A C 1
ATOM 2324 O O . ILE A 1 278 ? -5.191 11.169 12.339 1.00 83.56 278 ILE A O 1
ATOM 2328 N N . GLU A 1 279 ? -6.402 9.280 12.562 1.00 91.56 279 GLU A N 1
ATOM 2329 C CA . GLU A 1 279 ? -5.369 8.270 12.331 1.00 91.56 279 GLU A CA 1
ATOM 2330 C C . GLU A 1 279 ? -4.186 8.250 13.320 1.00 91.56 279 GLU A C 1
ATOM 2332 O O . GLU A 1 279 ? -3.211 7.523 13.101 1.00 91.56 279 GLU A O 1
ATOM 2337 N N . SER A 1 280 ? -4.218 9.030 14.410 1.00 90.56 280 SER A N 1
ATOM 2338 C CA . SER A 1 280 ? -3.191 8.918 15.463 1.00 90.56 280 SER A CA 1
ATOM 2339 C C . SER A 1 280 ? -3.254 7.571 16.179 1.00 90.56 280 SER A C 1
ATOM 2341 O O . SER A 1 280 ? -2.224 7.028 16.574 1.00 90.56 280 SER A O 1
ATOM 2343 N N . ASP A 1 281 ? -4.459 7.015 16.280 1.00 93.69 281 ASP A N 1
ATOM 2344 C CA . ASP A 1 281 ? -4.759 5.805 17.042 1.00 93.69 281 ASP A CA 1
ATOM 2345 C C . ASP A 1 281 ? -4.807 4.557 16.145 1.00 93.69 281 ASP A C 1
ATOM 2347 O O . ASP A 1 281 ? -5.375 3.531 16.513 1.00 93.69 281 ASP A O 1
ATOM 2351 N N . GLY A 1 282 ? -4.190 4.635 14.964 1.00 94.06 282 GLY A N 1
ATOM 2352 C CA . GLY A 1 282 ? -4.169 3.566 13.966 1.00 94.06 282 GLY A CA 1
ATOM 2353 C C . GLY A 1 282 ? -5.257 3.719 12.904 1.00 94.06 282 GLY A C 1
ATOM 2354 O O . GLY A 1 282 ? -5.895 4.765 12.781 1.00 94.06 282 GLY A O 1
ATOM 2355 N N . ASP A 1 283 ? -5.445 2.658 12.128 1.00 96.69 283 ASP A N 1
ATOM 2356 C CA . ASP A 1 283 ? -6.431 2.588 11.049 1.00 96.69 283 ASP A CA 1
ATOM 2357 C C . ASP A 1 283 ? -7.816 2.215 11.570 1.00 96.69 283 ASP A C 1
ATOM 2359 O O . ASP A 1 283 ? -8.820 2.673 11.030 1.00 96.69 283 ASP A O 1
ATOM 2363 N N . LEU A 1 284 ? -7.883 1.402 12.629 1.00 98.00 284 LEU A N 1
ATOM 2364 C CA . LEU A 1 284 ? -9.128 0.929 13.229 1.00 98.00 284 LEU A CA 1
ATOM 2365 C C . LEU A 1 284 ? -9.097 1.087 14.748 1.00 98.00 284 LEU A C 1
ATOM 2367 O O . LEU A 1 284 ? -8.148 0.663 15.403 1.00 98.00 284 LEU A O 1
ATOM 2371 N N . GLN A 1 285 ? -10.195 1.570 15.321 1.00 97.88 285 GLN A N 1
ATOM 2372 C CA . GLN A 1 285 ? -10.524 1.352 16.725 1.00 97.88 285 GLN A CA 1
ATOM 2373 C C . GLN A 1 285 ? -11.709 0.399 16.815 1.00 97.88 285 GLN A C 1
ATOM 2375 O O . GLN A 1 285 ? -12.760 0.638 16.224 1.00 97.88 285 GLN A O 1
ATOM 2380 N N . VAL A 1 286 ? -11.540 -0.684 17.564 1.00 97.44 286 VAL A N 1
ATOM 2381 C CA . VAL A 1 286 ? -12.538 -1.740 17.729 1.00 97.44 286 VAL A CA 1
ATOM 2382 C C . VAL A 1 286 ? -12.971 -1.782 19.178 1.00 97.44 286 VAL A C 1
ATOM 2384 O O . VAL A 1 286 ? -12.132 -1.958 20.060 1.00 97.44 286 VAL A O 1
ATOM 2387 N N . THR A 1 287 ? -14.272 -1.670 19.421 1.00 96.38 287 THR A N 1
ATOM 2388 C CA . THR A 1 287 ? -14.863 -1.776 20.754 1.00 96.38 287 THR A CA 1
ATOM 2389 C C . THR A 1 287 ? -15.917 -2.874 20.787 1.00 96.38 287 THR A C 1
ATOM 2391 O O . THR A 1 287 ? -16.769 -2.996 19.904 1.00 96.38 287 THR A O 1
ATOM 2394 N N . LYS A 1 288 ? -15.866 -3.720 21.818 1.00 94.25 288 LYS A N 1
ATOM 2395 C CA . LYS A 1 288 ? -16.902 -4.726 22.056 1.00 94.25 288 LYS A CA 1
ATOM 2396 C C . LYS A 1 288 ? -17.010 -5.067 23.530 1.00 94.25 288 LYS A C 1
ATOM 2398 O O . LYS A 1 288 ? -16.012 -5.332 24.195 1.00 94.25 288 LYS A O 1
ATOM 2403 N N . LYS A 1 289 ? -18.245 -5.139 24.015 1.00 90.31 289 LYS A N 1
ATOM 2404 C CA . LYS A 1 289 ? -18.543 -5.655 25.346 1.00 90.31 289 LYS A CA 1
ATOM 2405 C C . LYS A 1 289 ? -18.612 -7.182 25.315 1.00 90.31 289 LYS A C 1
ATOM 2407 O O . LYS A 1 289 ? -19.400 -7.751 24.559 1.00 90.31 289 LYS A O 1
ATOM 2412 N N . VAL A 1 290 ? -17.799 -7.837 26.135 1.00 84.06 290 VAL A N 1
ATOM 2413 C CA . VAL A 1 290 ? -17.758 -9.293 26.307 1.00 84.06 290 VAL A CA 1
ATOM 2414 C C . VAL A 1 290 ? -17.968 -9.588 27.791 1.00 84.06 290 VAL A C 1
ATOM 2416 O O . VAL A 1 290 ? -17.081 -9.394 28.616 1.00 84.06 290 VAL A O 1
ATOM 2419 N N . GLY A 1 291 ? -19.181 -10.011 28.155 1.00 83.19 291 GLY A N 1
ATOM 2420 C CA . GLY A 1 291 ? -19.559 -10.172 29.561 1.00 83.19 291 GLY A CA 1
ATOM 2421 C C . GLY A 1 291 ? -19.482 -8.845 30.329 1.00 83.19 291 GLY A C 1
ATOM 2422 O O . GLY A 1 291 ? -20.167 -7.878 29.980 1.00 83.19 291 GLY A O 1
ATOM 2423 N N . SER A 1 292 ? -18.660 -8.808 31.380 1.00 83.50 292 SER A N 1
ATOM 2424 C CA . SER A 1 292 ? -18.367 -7.603 32.170 1.00 83.50 292 SER A CA 1
ATOM 2425 C C . SER A 1 292 ? -17.209 -6.767 31.621 1.00 83.50 292 SER A C 1
ATOM 2427 O O . SER A 1 292 ? -16.996 -5.655 32.099 1.00 83.50 292 SER A O 1
ATOM 2429 N N . GLU A 1 293 ? -16.461 -7.278 30.645 1.00 85.75 293 GLU A N 1
ATOM 2430 C CA . GLU A 1 293 ? -15.279 -6.614 30.100 1.00 85.75 293 GLU A CA 1
ATOM 2431 C C . GLU A 1 293 ? -15.623 -5.798 28.852 1.00 85.75 293 GLU A C 1
ATOM 2433 O O . GLU A 1 293 ? -16.429 -6.206 28.011 1.00 85.75 293 GLU A O 1
ATOM 2438 N N . ASN A 1 294 ? -14.981 -4.640 28.718 1.00 89.94 294 ASN A N 1
ATOM 2439 C CA . ASN A 1 294 ? -15.006 -3.844 27.498 1.00 89.94 294 ASN A CA 1
ATOM 2440 C C . ASN A 1 294 ? -13.656 -4.006 26.806 1.00 89.94 294 ASN A C 1
ATOM 2442 O O . ASN A 1 294 ? -12.643 -3.493 27.276 1.00 89.94 294 ASN A O 1
ATOM 2446 N N . ILE A 1 295 ? -13.649 -4.723 25.688 1.00 91.31 295 ILE A N 1
ATOM 2447 C CA . ILE A 1 295 ? -12.472 -4.846 24.838 1.00 91.31 295 ILE A CA 1
ATOM 2448 C C . ILE A 1 295 ? -12.390 -3.585 23.984 1.00 91.31 295 ILE A C 1
ATOM 2450 O O . ILE A 1 295 ? -13.357 -3.247 23.299 1.00 91.31 295 ILE A O 1
ATOM 2454 N N . GLN A 1 296 ? -11.233 -2.926 24.005 1.00 94.75 296 GLN A N 1
ATOM 2455 C CA . GLN A 1 296 ? -10.888 -1.839 23.096 1.00 94.75 296 GLN A CA 1
ATOM 2456 C C . GLN A 1 296 ? -9.515 -2.107 22.480 1.00 94.75 296 GLN A C 1
ATOM 2458 O O . GLN A 1 296 ? -8.532 -2.281 23.199 1.00 94.75 296 GLN A O 1
ATOM 2463 N N . LEU A 1 297 ? -9.452 -2.147 21.150 1.00 95.75 297 LEU A N 1
ATOM 2464 C CA . LEU A 1 297 ? -8.219 -2.341 20.392 1.00 95.75 297 LEU A CA 1
ATOM 2465 C C . LEU A 1 297 ? -8.041 -1.191 19.405 1.00 95.75 297 LEU A C 1
ATOM 2467 O O . LEU A 1 297 ? -8.930 -0.936 18.600 1.00 95.75 297 LEU A O 1
ATOM 2471 N N . ASN A 1 298 ? -6.876 -0.556 19.446 1.00 97.50 298 ASN A N 1
ATOM 2472 C CA . ASN A 1 298 ? -6.401 0.363 18.418 1.00 97.50 298 ASN A CA 1
ATOM 2473 C C . ASN A 1 298 ? -5.435 -0.414 17.514 1.00 97.50 298 ASN A C 1
ATOM 2475 O O . ASN A 1 298 ? -4.488 -1.032 18.015 1.00 97.50 298 ASN A O 1
ATOM 2479 N N . ILE A 1 299 ? -5.716 -0.452 16.213 1.00 98.06 299 ILE A N 1
ATOM 2480 C CA . ILE A 1 299 ? -5.077 -1.357 15.254 1.00 98.06 299 ILE A CA 1
ATOM 2481 C C . ILE A 1 299 ? -4.561 -0.564 14.057 1.00 98.06 299 ILE A C 1
ATOM 2483 O O . ILE A 1 299 ? -5.297 0.223 13.473 1.00 98.06 299 ILE A O 1
ATOM 2487 N N . ASP A 1 300 ? -3.324 -0.834 13.656 1.00 96.56 300 ASP A N 1
ATOM 2488 C CA . ASP A 1 300 ? -2.710 -0.339 12.423 1.00 96.56 300 ASP A CA 1
ATOM 2489 C C . ASP A 1 300 ? -2.462 -1.531 11.487 1.00 96.56 300 ASP A C 1
ATOM 2491 O O . ASP A 1 300 ? -1.835 -2.530 11.853 1.00 96.56 300 ASP A O 1
ATOM 2495 N N . VAL A 1 301 ? -3.065 -1.490 10.306 1.00 95.69 301 VAL A N 1
ATOM 2496 C CA . VAL A 1 301 ? -3.116 -2.587 9.346 1.00 95.69 301 VAL A CA 1
ATOM 2497 C C . VAL A 1 301 ? -1.923 -2.482 8.408 1.00 95.69 301 VAL A C 1
ATOM 2499 O O . VAL A 1 301 ? -1.749 -1.507 7.685 1.00 95.69 301 VAL A O 1
ATOM 2502 N N . LYS A 1 302 ? -1.099 -3.531 8.363 1.00 92.56 302 LYS A N 1
ATOM 2503 C CA . LYS A 1 302 ? 0.102 -3.563 7.521 1.00 92.56 302 LYS A CA 1
ATOM 2504 C C . LYS A 1 302 ? 0.051 -4.743 6.551 1.00 92.56 302 LYS A C 1
ATOM 2506 O O . LYS A 1 302 ? -0.066 -5.895 6.964 1.00 92.56 302 LYS A O 1
ATOM 2511 N N . ASN A 1 303 ? 0.182 -4.460 5.252 1.00 88.38 303 ASN A N 1
ATOM 2512 C CA . ASN A 1 303 ? 0.109 -5.455 4.172 1.00 88.38 303 ASN A CA 1
A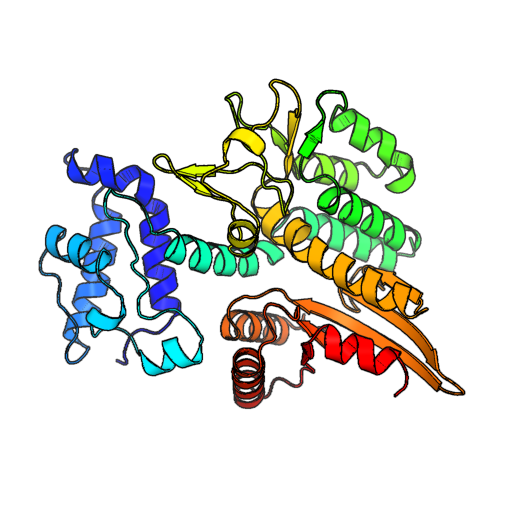TOM 2513 C C . ASN A 1 303 ? 1.441 -5.626 3.414 1.00 88.38 303 ASN A C 1
ATOM 2515 O O . ASN A 1 303 ? 1.480 -5.578 2.185 1.00 88.38 303 ASN A O 1
ATOM 2519 N N . TYR A 1 304 ? 2.541 -5.808 4.145 1.00 87.12 304 TYR A N 1
ATOM 2520 C CA . TYR A 1 304 ? 3.848 -6.092 3.547 1.00 87.12 304 TYR A CA 1
ATOM 2521 C C . TYR A 1 304 ? 3.971 -7.583 3.198 1.00 87.12 304 TYR A C 1
ATOM 2523 O O . TYR A 1 304 ? 3.611 -8.462 3.986 1.00 87.12 304 TYR A O 1
ATOM 2531 N N . SER A 1 305 ? 4.505 -7.888 2.019 1.00 83.06 305 SER A N 1
ATOM 2532 C CA . SER A 1 305 ? 4.882 -9.245 1.616 1.00 83.06 305 SER A CA 1
ATOM 2533 C C . SER A 1 305 ? 6.162 -9.698 2.308 1.00 83.06 305 SER A C 1
ATOM 2535 O O . SER A 1 305 ? 6.322 -10.895 2.573 1.00 83.06 305 SER A O 1
ATOM 2537 N N . TYR A 1 306 ? 7.050 -8.755 2.637 1.00 84.00 306 TYR A N 1
ATOM 2538 C CA . TYR A 1 306 ? 8.336 -9.043 3.259 1.00 84.00 306 TYR A CA 1
ATOM 2539 C C . TYR A 1 306 ? 8.422 -8.500 4.699 1.00 84.00 306 TYR A C 1
ATOM 2541 O O . TYR A 1 306 ? 8.306 -7.292 4.899 1.00 84.00 306 TYR A O 1
ATOM 2549 N N . PRO A 1 307 ? 8.702 -9.354 5.711 1.00 86.81 307 PRO A N 1
ATOM 2550 C CA . PRO A 1 307 ? 8.793 -8.929 7.111 1.00 86.81 307 PRO A CA 1
ATOM 2551 C C . PRO A 1 307 ? 9.777 -7.786 7.356 1.00 86.81 307 PRO A C 1
ATOM 2553 O O . PRO A 1 307 ? 9.486 -6.882 8.130 1.00 86.81 307 PRO A O 1
ATOM 2556 N N . PHE A 1 308 ? 10.937 -7.823 6.694 1.00 84.50 308 PHE A N 1
ATOM 2557 C CA . PHE A 1 308 ? 11.997 -6.845 6.925 1.00 84.50 308 PHE A CA 1
ATOM 2558 C C . PHE A 1 308 ? 11.578 -5.432 6.507 1.00 84.50 308 PHE A C 1
ATOM 2560 O O . PHE A 1 308 ? 11.943 -4.486 7.189 1.00 84.50 308 PHE A O 1
ATOM 2567 N N . MET A 1 309 ? 10.769 -5.290 5.449 1.00 85.69 309 MET A N 1
ATOM 2568 C CA . MET A 1 309 ? 10.281 -3.983 4.999 1.00 85.69 309 MET A CA 1
ATOM 2569 C C . MET A 1 309 ? 9.367 -3.349 6.043 1.00 85.69 309 MET A C 1
ATOM 2571 O O . MET A 1 309 ? 9.436 -2.146 6.282 1.00 85.69 309 MET A O 1
ATOM 2575 N N . LEU A 1 310 ? 8.537 -4.167 6.699 1.00 90.06 310 LEU A N 1
ATOM 2576 C CA . LEU A 1 310 ? 7.733 -3.703 7.821 1.00 90.06 310 LEU A CA 1
ATOM 2577 C C . LEU A 1 310 ? 8.625 -3.292 8.999 1.00 90.06 310 LEU A C 1
ATOM 2579 O O . LEU A 1 310 ? 8.405 -2.235 9.574 1.00 90.06 310 LEU A O 1
ATOM 2583 N N . VAL A 1 311 ? 9.638 -4.087 9.352 1.00 90.38 311 VAL A N 1
ATOM 2584 C CA . VAL A 1 311 ? 10.561 -3.741 10.449 1.00 90.38 311 VAL A CA 1
ATOM 2585 C C . VAL A 1 311 ? 11.287 -2.429 10.167 1.00 90.38 311 VAL A C 1
ATOM 2587 O O . VAL A 1 311 ? 11.306 -1.560 11.028 1.00 90.38 311 VAL A O 1
ATOM 2590 N N . GLU A 1 312 ? 11.829 -2.249 8.964 1.00 86.94 312 GLU A N 1
ATOM 2591 C CA . GLU A 1 312 ? 12.495 -1.005 8.563 1.00 86.94 312 GLU A CA 1
ATOM 2592 C C . GLU A 1 312 ? 11.552 0.189 8.636 1.00 86.94 312 GLU A C 1
ATOM 2594 O O . GLU A 1 312 ? 11.908 1.214 9.213 1.00 86.94 312 GLU A O 1
ATOM 2599 N N . LYS A 1 313 ? 10.312 0.028 8.158 1.00 87.19 313 LYS A N 1
ATOM 2600 C CA . LYS A 1 313 ? 9.292 1.069 8.279 1.00 87.19 313 LYS A CA 1
ATOM 2601 C C . LYS A 1 313 ? 9.042 1.457 9.737 1.00 87.19 313 LYS A C 1
ATOM 2603 O O . LYS A 1 313 ? 8.997 2.643 10.044 1.00 87.19 313 LYS A O 1
ATOM 2608 N N . LEU A 1 314 ? 8.895 0.475 10.626 1.00 91.12 314 LEU A N 1
ATOM 2609 C CA . LEU A 1 314 ? 8.648 0.717 12.049 1.00 91.12 314 LEU A CA 1
ATOM 2610 C C . LEU A 1 314 ? 9.852 1.364 12.740 1.00 91.12 314 LEU A C 1
ATOM 2612 O O . LEU A 1 314 ? 9.664 2.241 13.576 1.00 91.12 314 LEU A O 1
ATOM 2616 N N . LEU A 1 315 ? 11.077 0.985 12.366 1.00 90.31 315 LEU A N 1
ATOM 2617 C CA . LEU A 1 315 ? 12.298 1.627 12.858 1.00 90.31 315 LEU A CA 1
ATOM 2618 C C . LEU 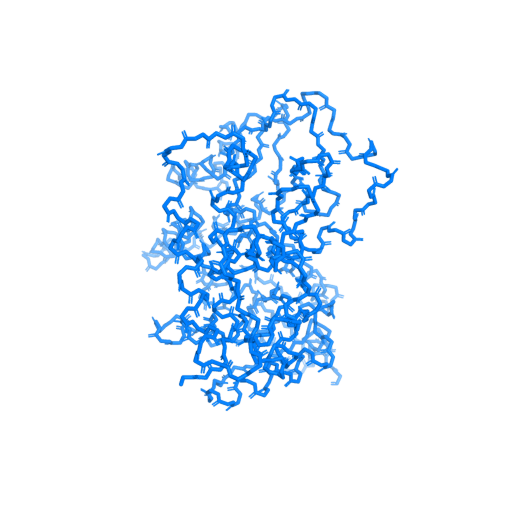A 1 315 ? 12.387 3.088 12.419 1.00 90.31 315 LEU A C 1
ATOM 2620 O O . LEU A 1 315 ? 12.805 3.943 13.195 1.00 90.31 315 LEU A O 1
ATOM 2624 N N . ASP A 1 316 ? 12.012 3.389 11.180 1.00 86.88 316 ASP A N 1
ATOM 2625 C CA . ASP A 1 316 ? 12.015 4.761 10.678 1.00 86.88 316 ASP A CA 1
ATOM 2626 C C . ASP A 1 316 ? 10.921 5.605 11.342 1.00 86.88 316 ASP A C 1
ATOM 2628 O O . ASP A 1 316 ? 11.154 6.769 11.685 1.00 86.88 316 ASP A O 1
ATOM 2632 N N . GLU A 1 317 ? 9.750 5.013 11.589 1.00 88.75 317 GLU A N 1
ATOM 2633 C CA . GLU A 1 317 ? 8.683 5.624 12.382 1.00 88.75 317 GLU A CA 1
ATOM 2634 C C . GLU A 1 317 ? 9.135 5.877 13.828 1.00 88.75 317 GLU A C 1
ATOM 2636 O O . GLU A 1 317 ? 8.899 6.966 14.347 1.00 88.75 317 GLU A O 1
ATOM 2641 N N . GLU A 1 318 ? 9.837 4.938 14.467 1.00 90.75 318 GLU A N 1
ATOM 2642 C CA . GLU A 1 318 ? 10.370 5.101 15.826 1.00 90.75 318 GLU A CA 1
ATOM 2643 C C . GLU A 1 318 ? 11.395 6.235 15.900 1.00 90.75 318 GLU A C 1
ATOM 2645 O O . GLU A 1 318 ? 11.242 7.159 16.700 1.00 90.75 318 GLU A O 1
ATOM 2650 N N . LYS A 1 319 ? 12.399 6.223 15.012 1.00 88.44 319 LYS A N 1
ATOM 2651 C CA . LYS A 1 319 ? 13.429 7.275 14.933 1.00 88.44 319 LYS A CA 1
ATOM 2652 C C . LYS A 1 319 ? 12.829 8.658 14.700 1.00 88.44 319 LYS A C 1
ATOM 2654 O O . LYS A 1 319 ? 13.362 9.649 15.190 1.00 88.44 319 LYS A O 1
ATOM 2659 N N . SER A 1 320 ? 11.735 8.721 13.946 1.00 85.44 320 SER A N 1
ATOM 2660 C CA . SER A 1 320 ? 11.036 9.969 13.633 1.00 85.44 320 SER A CA 1
ATOM 2661 C C . SER A 1 320 ? 10.026 10.385 14.711 1.00 85.44 320 SER A C 1
ATOM 2663 O O . SER A 1 320 ? 9.379 11.419 14.560 1.00 85.44 320 SER A O 1
ATOM 2665 N N . GLY A 1 321 ? 9.848 9.590 15.774 1.00 86.00 321 GLY A N 1
ATOM 2666 C CA . GLY A 1 321 ? 8.836 9.825 16.809 1.00 86.00 321 GLY A CA 1
ATOM 2667 C C . GLY A 1 321 ? 7.391 9.675 16.314 1.00 86.00 321 GLY A C 1
ATOM 2668 O O . GLY A 1 321 ? 6.475 10.248 16.897 1.00 86.00 321 GLY A O 1
ATOM 2669 N N . LEU A 1 322 ? 7.185 8.947 15.214 1.00 85.56 322 LEU A N 1
ATOM 2670 C CA . LEU A 1 322 ? 5.895 8.716 14.558 1.00 85.56 322 LEU A CA 1
ATOM 2671 C C . LEU A 1 322 ? 5.314 7.324 14.839 1.00 85.56 322 LEU A C 1
ATOM 2673 O O . LEU A 1 322 ? 4.174 7.065 14.449 1.00 85.56 322 LEU A O 1
ATOM 2677 N N . LEU A 1 323 ? 6.074 6.434 15.488 1.00 87.69 323 LEU A N 1
ATOM 2678 C CA . LEU A 1 323 ? 5.609 5.091 15.824 1.00 87.69 323 LEU A CA 1
ATOM 2679 C C . LEU A 1 323 ? 4.393 5.169 16.757 1.00 87.69 323 LEU A C 1
ATOM 2681 O O . LEU A 1 323 ? 4.465 5.693 17.870 1.00 87.69 323 LEU A O 1
ATOM 2685 N N . LYS A 1 324 ? 3.263 4.636 16.290 1.00 88.31 324 LYS A N 1
ATOM 2686 C CA . LYS A 1 324 ? 1.996 4.641 17.027 1.00 88.31 324 LYS A CA 1
ATOM 2687 C C . LYS A 1 324 ? 2.018 3.565 18.121 1.00 88.31 324 LYS A C 1
ATOM 2689 O O . LYS A 1 324 ? 2.461 2.441 17.888 1.00 88.31 324 LYS A O 1
ATOM 2694 N N . ASN A 1 325 ? 1.466 3.866 19.298 1.00 88.81 325 ASN A N 1
ATOM 2695 C CA . ASN A 1 325 ? 1.256 2.867 20.354 1.00 88.81 325 ASN A CA 1
ATOM 2696 C C . ASN A 1 325 ? -0.030 2.065 20.091 1.00 88.81 325 ASN A C 1
ATOM 2698 O O . ASN A 1 325 ? -1.074 2.301 20.700 1.00 88.81 325 ASN A O 1
ATOM 2702 N N . VAL A 1 326 ? 0.042 1.154 19.125 1.00 92.62 326 VAL A N 1
ATOM 2703 C CA . VAL A 1 326 ? -1.092 0.384 18.599 1.00 92.62 326 VAL A CA 1
ATOM 2704 C C . VAL A 1 326 ? -0.696 -1.067 18.362 1.00 92.62 326 VAL A C 1
ATOM 2706 O O . VAL A 1 326 ? 0.477 -1.442 18.399 1.00 92.62 326 VAL A O 1
ATOM 2709 N N . VAL A 1 327 ? -1.693 -1.909 18.117 1.00 96.25 327 VAL A N 1
ATOM 2710 C CA . VAL A 1 327 ? -1.472 -3.286 17.689 1.00 96.25 327 VAL A CA 1
ATOM 2711 C C . VAL A 1 327 ? -1.347 -3.332 16.168 1.00 96.25 327 VAL A C 1
ATOM 2713 O O . VAL A 1 327 ? -2.183 -2.780 15.464 1.00 96.25 327 VAL A O 1
ATOM 2716 N N . ILE A 1 328 ? -0.348 -4.034 15.639 1.00 96.94 328 ILE A N 1
ATOM 2717 C CA . ILE A 1 328 ? -0.217 -4.242 14.195 1.00 96.94 328 ILE A CA 1
ATOM 2718 C C . ILE A 1 328 ? -1.045 -5.450 13.757 1.00 96.94 328 ILE A C 1
ATOM 2720 O O . ILE A 1 328 ? -0.838 -6.568 14.243 1.00 96.94 328 ILE A O 1
ATOM 2724 N N . GLY A 1 329 ? -1.950 -5.226 12.805 1.00 97.12 329 GLY A N 1
ATOM 2725 C CA . GLY A 1 329 ? -2.751 -6.254 12.149 1.00 97.12 329 GLY A CA 1
ATOM 2726 C C . GLY A 1 329 ? -2.180 -6.662 10.793 1.00 97.12 329 GLY A C 1
ATOM 2727 O O . GLY A 1 329 ? -2.051 -5.832 9.897 1.00 97.12 329 GLY A O 1
ATOM 2728 N N . ILE A 1 330 ? -1.892 -7.954 10.620 1.00 96.25 330 ILE A N 1
ATOM 2729 C CA . ILE A 1 330 ? -1.376 -8.533 9.370 1.00 96.25 330 ILE A CA 1
ATOM 2730 C C . ILE A 1 330 ? -2.444 -9.426 8.713 1.00 96.25 330 ILE A C 1
ATOM 2732 O O . ILE A 1 330 ? -2.983 -10.309 9.390 1.00 96.25 330 ILE A O 1
ATOM 2736 N N . PRO A 1 331 ? -2.729 -9.282 7.404 1.00 94.19 331 PRO A N 1
ATOM 2737 C CA . PRO A 1 331 ? -3.637 -10.181 6.696 1.00 94.19 331 PRO A CA 1
ATOM 2738 C C . PRO A 1 331 ? -3.209 -11.648 6.808 1.00 94.19 331 PRO A C 1
ATOM 2740 O O . PRO A 1 331 ? -2.026 -11.977 6.691 1.00 94.19 331 PRO A O 1
ATOM 2743 N N . ASP A 1 332 ? -4.171 -12.559 6.973 1.00 93.00 332 ASP A N 1
ATOM 2744 C CA . ASP A 1 332 ? -3.887 -13.994 7.146 1.00 93.00 332 ASP A CA 1
ATOM 2745 C C . ASP A 1 332 ? -3.146 -14.601 5.933 1.00 93.00 332 ASP A C 1
ATOM 2747 O O . ASP A 1 332 ? -2.326 -15.510 6.088 1.00 93.00 332 ASP A O 1
ATOM 2751 N N . SER A 1 333 ? -3.379 -14.064 4.727 1.00 87.19 333 SER A N 1
ATOM 2752 C CA . SER A 1 333 ? -2.680 -14.449 3.489 1.00 87.19 333 SER A CA 1
ATOM 2753 C C . SER A 1 333 ? -1.158 -14.258 3.581 1.00 87.19 333 SER A C 1
ATOM 2755 O O . SER A 1 333 ? -0.396 -15.053 3.017 1.00 87.19 333 SER A O 1
ATOM 2757 N N . LYS A 1 334 ? -0.713 -13.243 4.333 1.00 84.31 334 LYS A N 1
ATOM 2758 C CA . LYS A 1 334 ? 0.696 -12.890 4.570 1.00 84.31 334 LYS A CA 1
ATOM 2759 C C . LYS A 1 334 ? 1.226 -13.484 5.874 1.00 84.31 334 LYS A C 1
ATOM 2761 O O . LYS A 1 334 ? 2.337 -14.017 5.904 1.00 84.31 334 LYS A O 1
ATOM 2766 N N . GLY A 1 335 ? 0.401 -13.480 6.922 1.00 79.25 335 GLY A N 1
ATOM 2767 C CA . GLY A 1 335 ? 0.691 -13.881 8.304 1.00 79.25 335 GLY A CA 1
ATOM 2768 C C . GLY A 1 335 ? 0.961 -15.372 8.548 1.00 79.25 335 GLY A C 1
ATOM 2769 O O . GLY A 1 335 ? 0.667 -15.901 9.618 1.00 79.25 335 GLY A O 1
ATOM 2770 N N . LYS A 1 336 ? 1.544 -16.090 7.584 1.00 86.19 336 LYS A N 1
ATOM 2771 C CA . LYS A 1 336 ? 1.937 -17.498 7.742 1.00 86.19 336 LYS A CA 1
ATOM 2772 C C . LYS A 1 336 ? 2.973 -17.631 8.866 1.00 86.19 336 LYS A C 1
ATOM 2774 O O . LYS A 1 336 ? 3.822 -16.758 9.038 1.00 86.19 336 LYS A O 1
ATOM 2779 N N . LYS A 1 337 ? 3.003 -18.777 9.564 1.00 85.25 337 LYS A N 1
ATOM 2780 C CA . LYS A 1 337 ? 3.900 -19.040 10.719 1.00 85.25 337 LYS A CA 1
ATOM 2781 C C . LYS A 1 337 ? 5.349 -18.580 10.504 1.00 85.25 337 LYS A C 1
ATOM 2783 O O . LYS A 1 337 ? 5.947 -17.972 11.382 1.00 85.25 337 LYS A O 1
ATOM 2788 N N . ARG A 1 338 ? 5.920 -18.831 9.319 1.00 82.94 338 ARG A N 1
ATOM 2789 C CA . ARG A 1 338 ? 7.298 -18.421 9.004 1.00 82.94 338 ARG A CA 1
ATOM 2790 C C . ARG A 1 338 ? 7.467 -16.900 8.847 1.00 82.94 338 ARG A C 1
ATOM 2792 O O . ARG A 1 338 ? 8.512 -16.407 9.248 1.00 82.94 338 ARG A O 1
ATOM 2799 N N . TYR A 1 339 ? 6.485 -16.187 8.286 1.00 88.62 339 TYR A N 1
ATOM 2800 C CA . TYR A 1 339 ? 6.488 -14.717 8.205 1.00 88.62 339 TYR A CA 1
ATOM 2801 C C . TYR A 1 339 ? 6.473 -14.122 9.615 1.00 88.62 339 TYR A C 1
ATOM 2803 O O . TYR A 1 339 ? 7.369 -13.367 9.974 1.00 88.62 339 TYR A O 1
ATOM 2811 N N . MET A 1 340 ? 5.522 -14.561 10.446 1.00 90.50 340 MET A N 1
ATOM 2812 C CA . MET A 1 340 ? 5.365 -14.061 11.815 1.00 90.50 340 MET A CA 1
ATOM 2813 C C . MET A 1 340 ? 6.589 -14.357 12.688 1.00 90.50 340 MET A C 1
ATOM 2815 O O . MET A 1 340 ? 6.989 -13.512 13.480 1.00 90.50 340 MET A O 1
ATOM 2819 N N . ASN A 1 341 ? 7.218 -15.527 12.529 1.00 88.94 341 ASN A N 1
ATOM 2820 C CA . ASN A 1 341 ? 8.445 -15.863 13.254 1.00 88.94 341 ASN A CA 1
ATOM 2821 C C . ASN A 1 341 ? 9.628 -14.975 12.848 1.00 88.94 341 ASN A C 1
ATOM 2823 O O . ASN A 1 341 ? 10.384 -14.559 13.720 1.00 88.94 341 ASN A O 1
ATOM 2827 N N . ALA A 1 342 ? 9.795 -14.705 11.548 1.00 87.62 342 ALA A N 1
ATOM 2828 C CA . ALA A 1 342 ? 10.843 -13.806 11.066 1.00 87.62 342 ALA A CA 1
ATOM 2829 C C . ALA A 1 342 ? 10.609 -12.382 11.586 1.00 87.62 342 ALA A C 1
ATOM 2831 O O . ALA A 1 342 ? 11.496 -11.814 12.210 1.00 87.62 342 ALA A O 1
ATOM 2832 N N . LEU A 1 343 ? 9.380 -11.873 11.448 1.00 90.25 343 LEU A N 1
ATOM 2833 C CA . LEU A 1 343 ? 8.994 -10.554 11.941 1.00 90.25 343 LEU A CA 1
ATOM 2834 C C . LEU A 1 343 ? 9.252 -10.403 13.446 1.00 90.25 343 LEU A C 1
ATOM 2836 O O . LEU A 1 343 ? 9.916 -9.465 13.863 1.00 90.25 343 LEU A O 1
ATOM 2840 N N . LYS A 1 344 ? 8.782 -11.349 14.269 1.00 91.06 344 LYS A N 1
ATOM 2841 C CA . LYS A 1 344 ? 8.981 -11.303 15.728 1.00 91.06 344 LYS A CA 1
ATOM 2842 C C . LYS A 1 344 ? 10.459 -11.379 16.113 1.00 91.06 344 LYS A C 1
ATOM 2844 O O . LYS A 1 344 ? 10.875 -10.667 17.018 1.00 91.06 344 LYS A O 1
ATOM 2849 N N . LYS A 1 345 ? 11.251 -12.212 15.428 1.00 89.31 345 LYS A N 1
ATOM 2850 C CA . LYS A 1 345 ? 12.702 -12.303 15.651 1.00 89.31 345 LYS A CA 1
ATOM 2851 C C . LYS A 1 345 ? 13.385 -10.964 15.364 1.00 89.31 345 LYS A C 1
ATOM 2853 O O . LYS A 1 345 ? 14.202 -10.533 16.170 1.00 89.31 345 LYS A O 1
ATOM 2858 N N . ASP A 1 346 ? 13.042 -10.324 14.251 1.00 88.62 346 ASP A N 1
ATOM 2859 C CA . ASP A 1 346 ? 13.654 -9.061 13.838 1.00 88.62 346 ASP A CA 1
ATOM 2860 C C . ASP A 1 346 ? 13.225 -7.907 14.759 1.00 88.62 346 ASP A C 1
ATOM 2862 O O . ASP A 1 346 ? 14.075 -7.150 15.216 1.00 88.62 346 ASP A O 1
ATOM 2866 N N . LEU A 1 347 ? 11.943 -7.826 15.139 1.00 91.62 347 LEU A N 1
ATOM 2867 C CA . LEU A 1 347 ? 11.465 -6.849 16.129 1.00 91.62 347 LEU A CA 1
ATOM 2868 C C . LEU A 1 347 ? 12.195 -6.995 17.473 1.00 91.62 347 LEU A C 1
ATOM 2870 O O . LEU A 1 347 ? 12.657 -6.003 18.025 1.00 91.62 347 LEU A O 1
ATOM 2874 N N . MET A 1 348 ? 12.372 -8.229 17.964 1.00 90.69 348 MET A N 1
ATOM 2875 C CA . MET A 1 348 ? 13.143 -8.496 19.185 1.00 90.69 348 MET A CA 1
ATOM 2876 C C . MET A 1 348 ? 14.621 -8.123 19.041 1.00 90.69 348 MET A C 1
ATOM 2878 O O . MET A 1 348 ? 15.222 -7.635 19.991 1.00 90.69 348 MET A O 1
ATOM 2882 N N . HIS A 1 349 ? 15.223 -8.366 17.874 1.00 90.06 349 HIS A N 1
ATOM 2883 C CA . HIS A 1 349 ? 16.621 -8.017 17.620 1.00 90.06 349 HIS A CA 1
ATOM 2884 C C . HIS A 1 349 ? 16.863 -6.505 17.693 1.00 90.06 349 HIS A C 1
ATOM 2886 O O . HIS A 1 349 ? 17.935 -6.082 18.121 1.00 90.06 349 HIS A O 1
ATOM 2892 N N . HIS A 1 350 ? 15.865 -5.715 17.299 1.00 88.69 350 HIS A N 1
ATOM 2893 C CA . HIS A 1 350 ? 15.907 -4.258 17.331 1.00 88.69 350 HIS A CA 1
ATOM 2894 C C . HIS A 1 350 ? 15.280 -3.634 18.590 1.00 88.69 350 HIS A C 1
ATOM 2896 O O . HIS A 1 350 ? 15.178 -2.416 18.652 1.00 88.69 350 HIS A O 1
ATOM 2902 N N . ASP A 1 351 ? 14.872 -4.443 19.575 1.00 90.06 351 ASP A N 1
ATOM 2903 C CA . ASP A 1 351 ? 14.175 -4.002 20.798 1.00 90.06 351 ASP A CA 1
ATOM 2904 C C . ASP A 1 351 ? 12.896 -3.171 20.542 1.00 90.06 351 ASP A C 1
ATOM 2906 O O . ASP A 1 351 ? 12.474 -2.352 21.356 1.00 90.06 351 ASP A O 1
ATOM 2910 N N . LEU A 1 352 ? 12.230 -3.413 19.407 1.00 90.00 352 LEU A N 1
ATOM 2911 C CA . LEU A 1 352 ? 10.969 -2.761 19.066 1.00 90.00 352 LEU A CA 1
ATOM 2912 C C . LEU A 1 352 ? 9.809 -3.398 19.839 1.00 90.00 352 LEU A C 1
ATOM 2914 O O . LEU A 1 352 ? 9.377 -4.518 19.547 1.00 90.00 352 LEU A O 1
ATOM 2918 N N . GLN A 1 353 ? 9.248 -2.651 20.789 1.00 87.69 353 GLN A N 1
ATOM 2919 C CA . GLN A 1 353 ? 8.146 -3.094 21.651 1.00 87.69 353 GLN A CA 1
ATOM 2920 C C . GLN A 1 353 ? 6.774 -2.961 20.967 1.00 87.69 353 GLN A C 1
ATOM 2922 O O . GLN A 1 353 ? 5.870 -2.285 21.457 1.00 87.69 353 GLN A O 1
ATOM 2927 N N . VAL A 1 354 ? 6.602 -3.626 19.821 1.00 91.38 354 VAL A N 1
ATOM 2928 C CA . VAL A 1 354 ? 5.363 -3.587 19.030 1.00 91.38 354 VAL A CA 1
ATOM 2929 C C . VAL A 1 354 ? 4.654 -4.938 19.046 1.00 91.38 354 VAL A C 1
ATOM 2931 O O . VAL A 1 354 ? 5.250 -5.994 18.820 1.00 91.38 354 VAL A O 1
ATOM 2934 N N . LYS A 1 355 ? 3.341 -4.921 19.291 1.00 94.56 355 LYS A N 1
ATOM 2935 C CA . LYS A 1 355 ? 2.512 -6.131 19.275 1.00 94.56 355 LYS A CA 1
ATOM 2936 C C . LYS A 1 355 ? 2.008 -6.397 17.865 1.00 94.56 355 LYS A C 1
ATOM 2938 O O . LYS A 1 355 ? 1.344 -5.543 17.289 1.00 94.56 355 LYS A O 1
ATOM 2943 N N . VAL A 1 356 ? 2.263 -7.595 17.341 1.00 95.50 356 VAL A N 1
ATOM 2944 C CA . VAL A 1 356 ? 1.829 -7.990 15.993 1.00 95.50 356 VAL A CA 1
ATOM 2945 C C . VAL A 1 356 ? 0.979 -9.250 16.036 1.00 95.50 356 VAL A C 1
ATOM 2947 O O . VAL A 1 356 ? 1.398 -10.270 16.596 1.00 95.50 356 VAL A O 1
ATOM 2950 N N . PHE A 1 357 ? -0.174 -9.194 15.374 1.00 96.56 357 PHE A N 1
ATOM 2951 C CA . PHE A 1 357 ? -1.102 -10.308 15.239 1.00 96.56 357 PHE A CA 1
ATOM 2952 C C . PHE A 1 357 ? -1.652 -10.402 13.820 1.00 96.56 357 PHE A C 1
ATOM 2954 O O . PHE A 1 357 ? -1.743 -9.427 13.077 1.00 96.56 357 PHE A O 1
ATOM 2961 N N . THR A 1 358 ? -2.048 -11.608 13.452 1.00 97.00 358 THR A N 1
ATOM 2962 C CA . THR A 1 358 ? -2.831 -11.863 12.246 1.00 97.00 358 THR A CA 1
ATOM 2963 C C . THR A 1 358 ? -4.274 -11.388 12.422 1.00 97.00 358 THR A C 1
ATOM 2965 O O . THR A 1 358 ? -4.780 -11.292 13.544 1.00 97.00 358 THR A O 1
ATOM 2968 N N . PHE A 1 359 ? -4.979 -11.132 11.319 1.00 97.44 359 PHE A N 1
ATOM 2969 C CA . PHE A 1 359 ? -6.399 -10.766 11.358 1.00 97.44 359 PHE A CA 1
ATOM 2970 C C . PHE A 1 359 ? -7.240 -11.812 12.100 1.00 97.44 359 PHE A C 1
ATOM 2972 O O . PHE A 1 359 ? -8.144 -11.463 12.859 1.00 97.44 359 PHE A O 1
ATOM 2979 N N . SER A 1 360 ? -6.940 -13.102 11.928 1.00 96.19 360 SER A N 1
ATOM 2980 C CA . SER A 1 360 ? -7.631 -14.168 12.656 1.00 96.19 360 SER A CA 1
ATOM 2981 C C . SER A 1 360 ? -7.374 -14.154 14.158 1.00 96.19 360 SER A C 1
ATOM 2983 O O . SER A 1 360 ? -8.323 -14.326 14.923 1.00 96.19 360 SER A O 1
ATOM 2985 N N . GLU A 1 361 ? -6.141 -13.906 14.598 1.00 95.88 361 GLU A N 1
ATOM 2986 C CA . GLU A 1 361 ? -5.828 -13.748 16.023 1.00 95.88 361 GLU A CA 1
ATOM 2987 C C . GLU A 1 361 ? -6.576 -12.551 16.626 1.00 95.88 361 GLU A C 1
ATOM 2989 O O . GLU A 1 361 ? -7.245 -12.711 17.646 1.00 95.88 361 GLU A O 1
ATOM 2994 N N . LEU A 1 362 ? -6.557 -11.393 15.958 1.00 95.94 362 LEU A N 1
ATOM 2995 C CA . LEU A 1 362 ? -7.254 -10.184 16.411 1.00 95.94 362 LEU A CA 1
ATOM 2996 C C . LEU A 1 362 ? -8.770 -10.388 16.532 1.00 95.94 362 LEU A C 1
ATOM 2998 O O . LEU A 1 362 ? -9.378 -10.061 17.550 1.00 95.94 362 LEU A O 1
ATOM 3002 N N . VAL A 1 363 ? -9.392 -10.983 15.512 1.00 95.56 363 VAL A N 1
ATOM 3003 C CA . VAL A 1 363 ? -10.833 -11.276 15.528 1.00 95.56 363 VAL A CA 1
ATOM 3004 C C . VAL A 1 363 ? -11.185 -12.265 16.640 1.00 95.56 363 VAL A C 1
ATOM 3006 O O . VAL A 1 363 ? -12.252 -12.155 17.242 1.00 95.56 363 VAL A O 1
ATOM 3009 N N . ASN A 1 364 ? -10.305 -13.222 16.945 1.00 93.38 364 ASN A N 1
ATOM 3010 C CA . ASN A 1 364 ? -10.527 -14.168 18.035 1.00 93.38 364 ASN A CA 1
ATOM 3011 C C . ASN A 1 364 ? -10.452 -13.505 19.416 1.00 93.38 364 ASN A C 1
ATOM 3013 O O . ASN A 1 364 ? -11.262 -13.862 20.269 1.00 93.38 364 ASN A O 1
ATOM 3017 N N . MET A 1 365 ? -9.587 -12.505 19.617 1.00 91.56 365 MET A N 1
ATOM 3018 C CA . MET A 1 365 ? -9.561 -11.724 20.867 1.00 91.56 365 MET A CA 1
ATOM 3019 C C . MET A 1 365 ? -10.919 -11.067 21.141 1.00 91.56 365 MET A C 1
ATOM 3021 O O . MET A 1 365 ? -11.434 -11.123 22.250 1.00 91.56 365 MET A O 1
ATOM 3025 N N . VAL A 1 366 ? -11.552 -10.518 20.103 1.00 88.69 366 VAL A N 1
ATOM 3026 C CA . VAL A 1 366 ? -12.854 -9.835 20.202 1.00 88.69 366 VAL A CA 1
ATOM 3027 C C . VAL A 1 366 ? -14.036 -10.821 20.294 1.00 88.69 366 VAL A C 1
ATOM 3029 O O . VAL A 1 366 ? -15.156 -10.452 20.654 1.00 88.69 366 VAL A O 1
ATOM 3032 N N . LYS A 1 367 ? -13.835 -12.110 19.998 1.00 85.38 367 LYS A N 1
ATOM 3033 C CA . LYS A 1 367 ? -14.883 -13.132 20.163 1.00 85.38 367 LYS A CA 1
ATOM 3034 C C . LYS A 1 367 ? -15.125 -13.526 21.621 1.00 85.38 367 LYS A C 1
ATOM 3036 O O . LYS A 1 367 ? -16.219 -14.012 21.891 1.00 85.38 367 LYS A O 1
ATOM 3041 N N . GLY A 1 368 ? -14.172 -13.298 22.528 1.00 65.62 368 GLY A N 1
ATOM 3042 C CA . GLY A 1 368 ? -14.314 -13.670 23.939 1.00 65.62 368 GLY A CA 1
ATOM 3043 C C . GLY A 1 368 ? -14.248 -15.178 24.177 1.00 65.62 368 GLY A C 1
ATOM 3044 O O . GLY A 1 368 ? -15.186 -15.743 24.736 1.00 65.62 368 GLY A O 1
ATOM 3045 N N . ARG A 1 369 ? -13.186 -15.834 23.696 1.00 52.38 369 ARG A N 1
ATOM 3046 C CA . ARG A 1 369 ? -12.891 -17.239 24.013 1.00 52.38 369 ARG A CA 1
ATOM 3047 C C . ARG A 1 369 ? -11.757 -17.357 25.008 1.00 52.38 369 ARG A C 1
ATOM 3049 O O . ARG A 1 369 ? -10.760 -16.631 24.806 1.00 52.38 369 ARG A O 1
#

Radius of gyration: 22.86 Å; Cα contacts (8 Å, |Δi|>4): 528; chains: 1; bounding box: 58×43×63 Å

pLDDT: mean 85.61, std 10.87, range [46.53, 98.06]

Secondary structure (DSSP, 8-state):
-PPB-HHHHHHHHHHHHHTHHHHHHHHH--SSS-HHHHHHHHHHHHHHHTSTT-----SHHHHHHHHTSBGGGGS-B-HHHHHHTT--TT-BSB-SSSSB-HHHHHHHHHHHHHHHTTTSHHHHHHHHHHHHHHTT-TTHHHHHHHHHHHHHH-SEEETTS-HHHHHHHTTTTTTT-HHHHHHHHHTEEEPPSS--BB-TTT-PBPEEETTEEE-SSHHHHHT--GGGGGGGBPPTTSEEEEE-HHHIIIIIHHHHHHHHHHHHHHTTT-EEEESTTTTTT-SEEEEEEETTEEEEEEEEE---SSHHHHHHHHHHHHHTT---SSEEEE-TTT--HHHHHHHHHHHHHTT---EEEEHHHHHHHHHT-

Nearest PDB structures (foldseek):
  6qnz-assembly2_B  TM=1.758E-01  e=1.160E-01  Bacillus sp. D6
  8qa5-assembly1_A  TM=4.297E-01  e=1.652E+00  Homo sapiens
  5liq-assembly1_A  TM=1.771E-01  e=7.563E-01  Bacillus sp. (in: firmicutes)
  1nsy-assembly1_A  TM=2.868E-01  e=8.749E+00  Bacillus subtilis

Sequence (369 aa):
MGKVDHVGLIDIIQHMKRVEYNIEDVIYSDTYKFSPFEMLLSKIQHQSLTTANAVYPSNMYEFLQLLKTPIEDWGLFNIKALKERKIPTSLIVLNERTGISEEANWLLQEYISSQEASSSIVREVLTYCRRKYNEGDIDMQQVYNSYREFLIKNPLIKVEEDIEELGLRLGQQLKNDRYIIDRLIKSYERVPTDDFYVCPYCGWTLQNKSEKYSCLNQECKEHFNRYKINDYKARPFQFTHRTIEPVQLSTVIPGFKEFELKDRFERQGAQVLMYPNIESDGDLQVTKKVGSENIQLNIDVKNYSYPFMLVEKLLDEEKSGLLKNVVIGIPDSKGKKRYMNALKKDLMHHDLQVKVFTFSELVNMVKGR